Protein AF-A0A3D0LWV7-F1 (afdb_monomer_lite)

Secondary structure (DSSP, 8-state):
------------PPPHHHHHHHHHHHHHHHHHHHHHHHHHHHHHHHHHHHHHHHHHHHHHHHHHHHHHTTTTTT---SSSTTTTTT-EEEEEESSSSS-EEEEEE--SEEEEPPTTSPPPEEEEEE---SS--SPEEEE---SSS--EEESSTTGGGG--TT-EEEEE-TTS-EEEEE--B-TT--SSTTTS-SS-TTEEB--SSEEEEGGGTTEEEE-SS--TT--S---SEEEEEEEESS-EEEEEEEETTEEEEEEEES--TTS-SSSSSSEEEEEEESEEEEEEEEEE-SS---SSS--S---TTSSS--EEE-SPP-SHHHHTTEEEEEEEEEEE-SSPPSS----S--EETTEE-GGGGGSTTGGGS-EEEEEEEEE-HHHH---

Foldseek 3Di:
DDDDPDPPPDDDDDDPVNVVVVVVVVVVVVVVVVVVVVVVVQVVLQVVLVVQLVVQQVQLVVVVLVLLLQFCALLFALPPFLLFFFFKEWWWFQQFPDTDIDIDTSFQKDWAQDPPLAFIKIKGWAFDFPFPSHWFKFFDDDAQFTWTQTPDLVNLVSDDQLWWKWWTDRPHHIYIFGQQEAAPDPLADVQHDHDDRRTGGGGFAWGQHSVVVRDIDGTGIADRRGPPDGGRMTTMGTRTNFIWIWMWTADPQFIKIWTQTPFDNVQCPPSPNTRIDTDGHQWQHKDKWFQFLQQDAPPLDDDPGRHHPPLHRRDTHPDTDDGSVRSLGGWKMKMKIKGKRPDFAPDQPADAFDADSVGGSVSLVVDPSSRRIDMDMDIDIRTRVCSRVND

pLDDT: mean 87.63, std 10.73, range [42.5, 97.56]

Sequence (391 aa):
MGRQKEMKQRSAGFSLVELMVGMVIGLLGVLVIMQVFTASESQKRTTSGGADAQMNGAIALYTVTRDISMAGYGLTSAQSGFDYFGCTIRAYNALAPSPGTFNFSLVPLKIDQGAGGAPDEIEVTYGSSDGLAVGVPFDQQSGASANYKIQNGTLRDSFQIGDLVIAVEQGKDCSLAQVTGLPGSAACAGGSGSGQTDVVVHNAGNFKNPYKSCSTVSSNYNKPGGLGITYTSGLLFNIGPEPVVNKYEIDDNALELKTRFPYVASEDSDNDGYSDYQLVNEVVDLQAEYGMDDGVDNGTVSNATYAANDGVIDEFTTTTPANATQWGQLLAVRIGLVARSGAREVGTVTTSAPTWAGGAFTHVTTLADWQHYRYKVFETVTPLRNMIWRQ

Structure (mmCIF, N/CA/C/O backbone):
data_AF-A0A3D0LWV7-F1
#
_entry.id   AF-A0A3D0LWV7-F1
#
loop_
_atom_site.group_PDB
_atom_site.id
_atom_site.type_symbol
_atom_site.label_atom_id
_atom_site.label_alt_id
_atom_site.label_comp_id
_atom_site.label_asym_id
_atom_site.label_entity_id
_atom_site.label_seq_id
_atom_site.pdbx_PDB_ins_code
_atom_site.Cartn_x
_atom_site.Cartn_y
_atom_site.Cartn_z
_atom_site.occupancy
_atom_site.B_iso_or_equiv
_atom_site.auth_seq_id
_atom_site.auth_comp_id
_atom_site.auth_asym_id
_atom_site.auth_atom_id
_atom_site.pdbx_PDB_model_num
ATOM 1 N N . MET A 1 1 ? -12.183 -33.225 105.004 1.00 44.97 1 MET A N 1
ATOM 2 C CA . MET A 1 1 ? -12.747 -33.655 103.702 1.00 44.97 1 MET A CA 1
ATOM 3 C C . MET A 1 1 ? -14.096 -32.968 103.560 1.00 44.97 1 MET A C 1
ATOM 5 O O . MET A 1 1 ? -14.975 -33.260 104.344 1.00 44.97 1 MET A O 1
ATOM 9 N N . GLY A 1 2 ? -14.307 -31.937 102.752 1.00 63.50 2 GLY A N 1
ATOM 10 C CA . GLY A 1 2 ? -13.795 -31.693 101.411 1.00 63.50 2 GLY A CA 1
ATOM 11 C C . GLY A 1 2 ? -14.995 -31.746 100.467 1.00 63.50 2 GLY A C 1
ATOM 12 O O . GLY A 1 2 ? -15.495 -32.831 100.194 1.00 63.50 2 GLY A O 1
ATOM 13 N N . ARG A 1 3 ? -15.482 -30.591 100.003 1.00 46.28 3 ARG A N 1
ATOM 14 C CA . ARG A 1 3 ? -16.295 -30.517 98.782 1.00 46.28 3 ARG A CA 1
ATOM 15 C C . ARG A 1 3 ? -16.287 -29.092 98.241 1.00 46.28 3 ARG A C 1
ATOM 17 O O . ARG A 1 3 ? -17.059 -28.238 98.666 1.00 46.28 3 ARG A O 1
ATOM 24 N N . GLN A 1 4 ? -15.356 -28.850 97.320 1.00 57.78 4 GLN A N 1
ATOM 25 C CA . GLN A 1 4 ? -15.414 -27.712 96.413 1.00 57.78 4 GLN A CA 1
ATOM 26 C C . GLN A 1 4 ? -16.721 -27.810 95.615 1.00 57.78 4 GLN A C 1
ATOM 28 O O . GLN A 1 4 ? -17.017 -28.844 95.017 1.00 57.78 4 GLN A O 1
ATOM 33 N N . LYS A 1 5 ? -17.531 -26.749 95.643 1.00 56.44 5 LYS A N 1
ATOM 34 C CA . LYS A 1 5 ? -18.653 -26.577 94.718 1.00 56.44 5 LYS A CA 1
ATOM 35 C C . LYS A 1 5 ? -18.054 -26.167 93.373 1.00 56.44 5 LYS A C 1
ATOM 37 O O . LYS A 1 5 ? -17.707 -25.005 93.191 1.00 56.44 5 LYS A O 1
ATOM 42 N N . GLU A 1 6 ? -17.918 -27.112 92.448 1.00 60.59 6 GLU A N 1
ATOM 43 C CA . GLU A 1 6 ? -17.722 -26.781 91.038 1.00 60.59 6 GLU A CA 1
ATOM 44 C C . GLU A 1 6 ? -18.956 -26.013 90.547 1.00 60.59 6 GLU A C 1
ATOM 46 O O . GLU A 1 6 ? -20.067 -26.548 90.483 1.00 60.59 6 GLU A O 1
ATOM 51 N N . MET A 1 7 ? -18.774 -24.731 90.228 1.00 60.41 7 MET A N 1
ATOM 52 C CA . MET A 1 7 ? -19.764 -23.962 89.484 1.00 60.41 7 MET A CA 1
ATOM 53 C C . MET A 1 7 ? -19.794 -24.494 88.054 1.00 60.41 7 MET A C 1
ATOM 55 O O . MET A 1 7 ? -18.999 -24.103 87.205 1.00 60.41 7 MET A O 1
ATOM 59 N N . LYS A 1 8 ? -20.726 -25.412 87.796 1.00 61.81 8 LYS A N 1
ATOM 60 C CA . LYS A 1 8 ? -21.058 -25.888 86.455 1.00 61.81 8 LYS A CA 1
ATOM 61 C C . LYS A 1 8 ? -21.645 -24.707 85.671 1.00 61.81 8 LYS A C 1
ATOM 63 O O . LYS A 1 8 ? -22.821 -24.381 85.833 1.00 61.81 8 LYS A O 1
ATOM 68 N N . GLN A 1 9 ? -20.816 -24.023 84.880 1.00 66.31 9 GLN A N 1
ATOM 69 C CA . GLN A 1 9 ? -21.281 -23.014 83.929 1.00 66.31 9 GLN A CA 1
ATOM 70 C C . GLN A 1 9 ? -22.297 -23.681 82.994 1.00 66.31 9 GLN A C 1
ATOM 72 O O . GLN A 1 9 ? -21.981 -24.649 82.304 1.00 66.31 9 GLN A O 1
ATOM 77 N N . ARG A 1 10 ? -23.547 -23.206 83.017 1.00 64.50 10 ARG A N 1
ATOM 78 C CA . ARG A 1 10 ? -24.569 -23.638 82.063 1.00 64.50 10 ARG A CA 1
ATOM 79 C C . ARG A 1 10 ? -24.198 -23.069 80.699 1.00 64.50 10 ARG A C 1
ATOM 81 O O . ARG A 1 10 ? -24.338 -21.872 80.477 1.00 64.50 10 ARG A O 1
ATOM 88 N N . SER A 1 11 ? -23.732 -23.927 79.801 1.00 66.50 11 SER A N 1
ATOM 89 C CA . SER A 1 11 ? -23.626 -23.624 78.378 1.00 66.50 11 SER A CA 1
ATOM 90 C C . SER A 1 11 ? -25.044 -23.410 77.845 1.00 66.50 11 SER A C 1
ATOM 92 O O . SER A 1 11 ? -25.827 -24.357 77.774 1.00 66.50 11 SER A O 1
ATOM 94 N N . ALA A 1 12 ? -25.414 -22.167 77.538 1.00 66.94 12 ALA A N 1
ATOM 95 C CA . ALA A 1 12 ? -26.620 -21.904 76.766 1.00 66.94 12 ALA A CA 1
ATOM 96 C C . ALA A 1 12 ? -26.362 -22.418 75.341 1.00 66.94 12 ALA A C 1
ATOM 98 O O . ALA A 1 12 ? -25.480 -21.914 74.651 1.00 66.94 12 ALA A O 1
ATOM 99 N N . GLY A 1 13 ? -27.049 -23.491 74.946 1.00 70.38 13 GLY A N 1
ATOM 100 C CA . GLY A 1 13 ? -27.009 -23.983 73.570 1.00 70.38 13 GLY A CA 1
ATOM 101 C C . GLY A 1 13 ? -27.718 -23.002 72.638 1.00 70.38 13 GLY A C 1
ATOM 102 O O . GLY A 1 13 ? -28.723 -22.409 73.027 1.00 70.38 13 GLY A O 1
ATOM 103 N N . PHE A 1 14 ? -27.191 -22.836 71.425 1.00 71.12 14 PHE A N 1
ATOM 104 C CA . PHE A 1 14 ? -27.794 -21.994 70.390 1.00 71.12 14 PHE A CA 1
ATOM 105 C C . PHE A 1 14 ? -29.196 -22.489 70.021 1.00 71.12 14 PHE A C 1
ATOM 107 O O . PHE A 1 14 ? -29.407 -23.693 69.844 1.00 71.12 14 PHE A O 1
ATOM 114 N N . SER A 1 15 ? -30.153 -21.568 69.878 1.00 85.44 15 SER A N 1
ATOM 115 C CA . SER A 1 15 ? -31.472 -21.912 69.350 1.00 85.44 15 SER A CA 1
ATOM 116 C C . SER A 1 15 ? -31.399 -22.169 67.839 1.00 85.44 15 SER A C 1
ATOM 118 O O . SER A 1 15 ? -30.569 -21.603 67.125 1.00 85.44 15 SER A O 1
ATOM 120 N N . LEU A 1 16 ? -32.300 -23.010 67.324 1.00 85.94 16 LEU A N 1
ATOM 121 C CA . LEU A 1 16 ? -32.407 -23.300 65.887 1.00 85.94 16 LEU A CA 1
ATOM 122 C C . LEU A 1 16 ? -32.614 -22.015 65.059 1.00 85.94 16 LEU A C 1
ATOM 124 O O . LEU A 1 16 ? -32.096 -21.902 63.953 1.00 85.94 16 LEU A O 1
ATOM 128 N N . VAL A 1 17 ? -33.294 -21.018 65.633 1.00 89.31 17 VAL A N 1
ATOM 129 C CA . VAL A 1 17 ? -33.513 -19.702 65.017 1.00 89.31 17 VAL A CA 1
ATOM 130 C C . VAL A 1 17 ? -32.206 -18.916 64.882 1.00 89.31 17 VAL A C 1
ATOM 132 O O . VAL A 1 17 ? -31.964 -18.346 63.824 1.00 89.31 17 VAL A O 1
ATOM 135 N N . GLU A 1 18 ? -31.327 -18.916 65.887 1.00 88.94 18 GLU A N 1
ATOM 136 C CA . GLU A 1 18 ? -30.022 -18.236 65.793 1.00 88.94 18 GLU A CA 1
ATOM 137 C C . GLU A 1 18 ? -29.115 -18.854 64.726 1.00 88.94 18 GLU A C 1
ATOM 139 O O . GLU A 1 18 ? -28.431 -18.121 64.013 1.00 88.94 18 GLU A O 1
ATOM 144 N N . LEU A 1 19 ? -29.148 -20.181 64.558 1.00 89.81 19 LEU A N 1
ATOM 145 C CA . LEU A 1 19 ? -28.419 -20.847 63.473 1.00 89.81 19 LEU A CA 1
ATOM 146 C C . LEU A 1 19 ? -28.986 -20.489 62.094 1.00 89.81 19 LEU A C 1
ATOM 148 O O . LEU A 1 19 ? -28.216 -20.229 61.169 1.00 89.81 19 LEU A O 1
ATOM 152 N N . MET A 1 20 ? -30.313 -20.416 61.955 1.00 91.69 20 MET A N 1
ATOM 153 C CA . MET A 1 20 ? -30.946 -19.995 60.701 1.00 91.69 20 MET A CA 1
ATOM 154 C C . MET A 1 20 ? -30.619 -18.536 60.367 1.00 91.69 20 MET A C 1
ATOM 156 O O . MET A 1 20 ? -30.250 -18.237 59.234 1.00 91.69 20 MET A O 1
ATOM 160 N N . VAL A 1 21 ? -30.684 -17.633 61.348 1.00 94.06 21 VAL A N 1
ATOM 161 C CA . VAL A 1 21 ? -30.347 -16.213 61.159 1.00 94.06 21 VAL A CA 1
ATOM 162 C C . VAL A 1 21 ? -28.862 -16.039 60.830 1.00 94.06 21 VAL A C 1
ATOM 164 O O . VAL A 1 21 ? -28.529 -15.311 59.896 1.00 94.06 21 VAL A O 1
ATOM 167 N N . GLY A 1 22 ? -27.965 -16.742 61.528 1.00 93.62 22 GLY A N 1
ATOM 168 C CA . GLY A 1 22 ? -26.526 -16.699 61.258 1.00 93.62 22 GLY A CA 1
ATOM 169 C C . GLY A 1 22 ? -26.171 -17.175 59.847 1.00 93.62 22 GLY A C 1
ATOM 170 O O . GLY A 1 22 ? -25.382 -16.529 59.158 1.00 93.62 22 GLY A O 1
ATOM 171 N N . MET A 1 23 ? -26.805 -18.255 59.377 1.00 92.62 23 MET A N 1
ATOM 172 C CA . MET A 1 23 ? -26.619 -18.754 58.012 1.00 92.62 23 MET A CA 1
ATOM 173 C C . MET A 1 23 ? -27.139 -17.765 56.963 1.00 92.62 23 MET A C 1
ATOM 175 O O . MET A 1 23 ? -26.468 -17.532 55.959 1.00 92.62 23 MET A O 1
ATOM 179 N N . VAL A 1 24 ? -28.302 -17.149 57.202 1.00 95.94 24 VAL A N 1
ATOM 180 C CA . VAL A 1 24 ? -28.883 -16.151 56.290 1.00 95.94 24 VAL A CA 1
ATOM 181 C C . VAL A 1 24 ? -27.987 -14.918 56.180 1.00 95.94 24 VAL A C 1
ATOM 183 O O . VAL A 1 24 ? -27.707 -14.473 55.069 1.00 95.94 24 VAL A O 1
ATOM 186 N N . ILE A 1 25 ? -27.477 -14.392 57.298 1.00 95.31 25 ILE A N 1
ATOM 187 C CA . ILE A 1 25 ? -26.559 -13.242 57.282 1.00 95.31 25 ILE A CA 1
ATOM 188 C C . ILE A 1 25 ? -25.242 -13.611 56.586 1.00 95.31 25 ILE A C 1
ATOM 190 O O . ILE A 1 25 ? -24.738 -12.826 55.784 1.00 95.31 25 ILE A O 1
ATOM 194 N N . GLY A 1 26 ? -24.710 -14.814 56.830 1.00 96.31 26 GLY A N 1
ATOM 195 C CA . GLY A 1 26 ? -23.517 -15.312 56.142 1.00 96.31 26 GLY A CA 1
ATOM 196 C C . GLY A 1 26 ? -23.704 -15.409 54.624 1.00 96.31 26 GLY A C 1
ATOM 197 O O . GLY A 1 26 ? -22.856 -14.936 53.869 1.00 96.31 26 GLY A O 1
ATOM 198 N N . LEU A 1 27 ? -24.837 -15.950 54.168 1.00 95.31 27 LEU A N 1
ATOM 199 C CA . LEU A 1 27 ? -25.177 -16.042 52.744 1.00 95.31 27 LEU A CA 1
ATOM 200 C C . LEU A 1 27 ? -25.359 -14.664 52.100 1.00 95.31 27 LEU A C 1
ATOM 202 O O . LEU A 1 27 ? -24.839 -14.434 51.010 1.00 95.31 27 LEU A O 1
ATOM 206 N N . LEU A 1 28 ? -26.037 -13.732 52.777 1.00 96.56 28 LEU A N 1
ATOM 207 C CA . LEU A 1 28 ? -26.158 -12.347 52.312 1.00 96.56 28 LEU A CA 1
ATOM 208 C C . LEU A 1 28 ? -24.784 -11.673 52.204 1.00 96.56 28 LEU A C 1
ATOM 210 O O . LEU A 1 28 ? -24.516 -10.995 51.214 1.00 96.56 28 LEU A O 1
ATOM 214 N N . GLY A 1 29 ? -23.893 -11.907 53.172 1.00 96.94 29 GLY A N 1
ATOM 215 C CA . GLY A 1 29 ? -22.521 -11.405 53.138 1.00 96.94 29 GLY A CA 1
ATOM 216 C C . GLY A 1 29 ? -21.739 -11.911 51.924 1.00 96.94 29 GLY A C 1
ATOM 217 O O . GLY A 1 29 ? -21.152 -11.115 51.194 1.00 96.94 29 GLY A O 1
ATOM 218 N N . VAL A 1 30 ? -21.776 -13.221 51.658 1.00 95.69 30 VAL A N 1
ATOM 219 C CA . VAL A 1 30 ? -21.107 -13.816 50.486 1.00 95.69 30 VAL A CA 1
ATOM 220 C C . VAL A 1 30 ? -21.705 -13.300 49.174 1.00 95.69 30 VAL A C 1
ATOM 222 O O . VAL A 1 30 ? -20.951 -13.013 48.247 1.00 95.69 30 VAL A O 1
ATOM 225 N N . LEU A 1 31 ? -23.029 -13.127 49.092 1.00 95.75 31 LEU A N 1
ATOM 226 C CA . LEU A 1 31 ? -23.688 -12.566 47.906 1.00 95.75 31 LEU A CA 1
ATOM 227 C C . LEU A 1 31 ? -23.203 -11.147 47.599 1.00 95.75 31 LEU A C 1
ATOM 229 O O . LEU A 1 31 ? -22.852 -10.862 46.455 1.00 95.75 31 LEU A O 1
ATOM 233 N N . VAL A 1 32 ? -23.137 -10.274 48.607 1.00 96.75 32 VAL A N 1
ATOM 234 C CA . VAL A 1 32 ? -22.651 -8.896 48.430 1.00 96.75 32 VAL A CA 1
ATOM 235 C C . VAL A 1 32 ? -21.183 -8.888 47.994 1.00 96.75 32 VAL A C 1
ATOM 237 O O . VAL A 1 32 ? -20.826 -8.172 47.060 1.00 96.75 32 VAL A O 1
ATOM 240 N N . ILE A 1 33 ? -20.335 -9.720 48.608 1.00 95.50 33 ILE A N 1
ATOM 241 C CA . ILE A 1 33 ? -18.918 -9.830 48.224 1.00 95.50 33 ILE A CA 1
ATOM 242 C C . ILE A 1 33 ? -18.782 -10.311 46.772 1.00 95.50 33 ILE A C 1
ATOM 244 O O . ILE A 1 33 ? -18.009 -9.734 46.009 1.00 95.50 33 ILE A O 1
ATOM 248 N N . MET A 1 34 ? -19.559 -11.317 46.363 1.00 94.88 34 MET A N 1
ATOM 249 C CA . MET A 1 34 ? -19.550 -11.821 44.986 1.00 94.88 34 MET A CA 1
ATOM 250 C C . MET A 1 34 ? -20.029 -10.774 43.973 1.00 94.88 34 MET A C 1
ATOM 252 O O . MET A 1 34 ? -19.463 -10.679 42.885 1.00 94.88 34 MET A O 1
ATOM 256 N N . GLN A 1 35 ? -21.020 -9.947 44.314 1.00 93.25 35 GLN A N 1
ATOM 257 C CA . GLN A 1 35 ? -21.456 -8.842 43.452 1.00 93.25 35 GLN A CA 1
ATOM 258 C C . GLN A 1 35 ? -20.348 -7.803 43.244 1.00 93.25 35 GLN A C 1
ATOM 260 O O . GLN A 1 35 ? -20.078 -7.404 42.114 1.00 93.25 35 GLN A O 1
ATOM 265 N N . VAL A 1 36 ? -19.658 -7.397 44.314 1.00 95.69 36 VAL A N 1
ATOM 266 C CA . VAL A 1 36 ? -18.539 -6.445 44.208 1.00 95.69 36 VAL A CA 1
ATOM 267 C C . VAL A 1 36 ? -17.380 -7.049 43.416 1.00 95.69 36 VAL A C 1
ATOM 269 O O . VAL A 1 36 ? -16.802 -6.383 42.558 1.00 95.69 36 VAL A O 1
ATOM 272 N N . PHE A 1 37 ? -17.062 -8.320 43.659 1.00 95.31 37 PHE A N 1
ATOM 273 C CA . PHE A 1 37 ? -15.999 -9.020 42.944 1.00 95.31 37 PHE A CA 1
ATOM 274 C C . PHE A 1 37 ? -16.292 -9.135 41.442 1.00 95.31 37 PHE A C 1
ATOM 276 O O . PHE A 1 37 ? -15.442 -8.792 40.623 1.00 95.31 37 PHE A O 1
ATOM 283 N N . THR A 1 38 ? -17.506 -9.549 41.070 1.00 92.19 38 THR A N 1
ATOM 284 C CA . THR A 1 38 ? -17.919 -9.652 39.659 1.00 92.19 38 THR A CA 1
ATOM 285 C C . THR A 1 38 ? -17.921 -8.294 38.959 1.00 92.19 38 THR A C 1
ATOM 287 O O . THR A 1 38 ? -17.431 -8.197 37.834 1.00 92.19 38 THR A O 1
ATOM 290 N N . ALA A 1 39 ? -18.376 -7.230 39.627 1.00 90.94 39 ALA A N 1
ATOM 291 C CA . ALA A 1 39 ? -18.291 -5.870 39.098 1.00 90.94 39 ALA A CA 1
ATOM 292 C C . ALA A 1 39 ? -16.833 -5.417 38.893 1.00 90.94 39 ALA A C 1
ATOM 294 O O . ALA A 1 39 ? -16.503 -4.854 37.850 1.00 90.94 39 ALA A O 1
ATOM 295 N N . SER A 1 40 ? -15.944 -5.713 39.847 1.00 93.50 40 SER A N 1
ATOM 296 C CA . SER A 1 40 ? -14.515 -5.394 39.752 1.00 93.50 40 SER A CA 1
ATOM 297 C C . SER A 1 40 ? -13.816 -6.151 38.618 1.00 93.50 40 SER A C 1
ATOM 299 O O . SER A 1 40 ? -13.036 -5.552 37.879 1.00 93.50 40 SER A O 1
ATOM 301 N N . GLU A 1 41 ? -14.081 -7.449 38.448 1.00 92.69 41 GLU A N 1
ATOM 302 C CA . GLU A 1 41 ? -13.514 -8.243 37.347 1.00 92.69 41 GLU A CA 1
ATOM 303 C C . GLU A 1 41 ? -14.075 -7.817 35.984 1.00 92.69 41 GLU A C 1
ATOM 305 O O . GLU A 1 41 ? -13.325 -7.729 35.010 1.00 92.69 41 GLU A O 1
ATOM 310 N N . SER A 1 42 ? -15.362 -7.461 35.908 1.00 90.19 42 SER A N 1
ATOM 311 C CA . SER A 1 42 ? -15.937 -6.868 34.695 1.00 90.19 42 SER A CA 1
ATOM 312 C C . SER A 1 42 ? -15.233 -5.559 34.339 1.00 90.19 42 SER A C 1
ATOM 314 O O . SER A 1 42 ? -14.760 -5.407 33.216 1.00 90.19 42 SER A O 1
ATOM 316 N N . GLN A 1 43 ? -15.088 -4.644 35.304 1.00 90.56 43 GLN A N 1
ATOM 317 C CA . GLN A 1 43 ? -14.415 -3.365 35.084 1.00 90.56 43 GLN A CA 1
ATOM 318 C C . GLN A 1 43 ? -12.955 -3.556 34.662 1.00 90.56 43 GLN A C 1
ATOM 320 O O . GLN A 1 43 ? -12.477 -2.872 33.760 1.00 90.56 43 GLN A O 1
ATOM 325 N N . LYS A 1 44 ? -12.246 -4.504 35.282 1.00 92.69 44 LYS A N 1
ATOM 326 C CA . LYS A 1 44 ? -10.865 -4.847 34.932 1.00 92.69 44 LYS A CA 1
ATOM 327 C C . LYS A 1 44 ? -10.752 -5.359 33.495 1.00 92.69 44 LYS A C 1
ATOM 329 O O . LYS A 1 44 ? -9.865 -4.906 32.774 1.00 92.69 44 LYS A O 1
ATOM 334 N N . ARG A 1 45 ? -11.652 -6.249 33.058 1.00 90.44 45 ARG A N 1
ATOM 335 C CA . ARG A 1 45 ? -11.690 -6.743 31.670 1.00 90.44 45 ARG A CA 1
ATOM 336 C C . ARG A 1 45 ? -11.971 -5.624 30.671 1.00 90.44 45 ARG A C 1
ATOM 338 O O . ARG A 1 45 ? -11.271 -5.544 29.669 1.00 90.44 45 ARG A O 1
ATOM 345 N N . THR A 1 46 ? -12.929 -4.744 30.957 1.00 91.06 46 THR A N 1
ATOM 346 C CA . THR A 1 46 ? -13.226 -3.582 30.105 1.00 91.06 46 THR A CA 1
ATOM 347 C C . THR A 1 46 ? -12.025 -2.643 30.000 1.00 91.06 46 THR A C 1
ATOM 349 O O . THR A 1 46 ? -11.664 -2.227 28.901 1.00 91.06 46 THR A O 1
ATOM 352 N N . THR A 1 47 ? -11.372 -2.329 31.123 1.00 91.62 47 THR A N 1
ATOM 353 C CA . THR A 1 47 ? -10.190 -1.456 31.132 1.00 91.62 47 THR A CA 1
ATOM 354 C C . THR A 1 47 ? -9.024 -2.077 30.360 1.00 91.62 47 THR A C 1
ATOM 356 O O . THR A 1 47 ? -8.398 -1.382 29.566 1.00 91.62 47 THR A O 1
ATOM 359 N N . SER A 1 48 ? -8.755 -3.375 30.546 1.00 93.06 48 SER A N 1
ATOM 360 C CA . SER A 1 48 ? -7.710 -4.085 29.794 1.00 93.06 48 SER A CA 1
ATOM 361 C C . SER A 1 48 ? -8.026 -4.114 28.300 1.00 93.06 48 SER A C 1
ATOM 363 O O . SER A 1 48 ? -7.215 -3.664 27.504 1.00 93.06 48 SER A O 1
ATOM 365 N N . GLY A 1 49 ? -9.235 -4.537 27.918 1.00 91.81 49 GLY A N 1
ATOM 366 C CA . GLY A 1 49 ? -9.629 -4.615 26.511 1.00 91.81 49 GLY A CA 1
ATOM 367 C C . GLY A 1 49 ? -9.636 -3.255 25.809 1.00 91.81 49 GLY A C 1
ATOM 368 O O . GLY A 1 49 ? -9.337 -3.177 24.623 1.00 91.81 49 GLY A O 1
ATOM 369 N N . GLY A 1 50 ? -9.937 -2.170 26.530 1.00 91.94 50 GLY A N 1
ATOM 370 C CA . GLY A 1 50 ? -9.798 -0.810 26.007 1.00 91.94 50 GLY A CA 1
ATOM 371 C C . GLY A 1 50 ? -8.339 -0.388 25.801 1.00 91.94 50 GLY A C 1
ATOM 372 O O . GLY A 1 50 ? -8.035 0.268 24.805 1.00 91.94 50 GLY A O 1
ATOM 373 N N . ALA A 1 51 ? -7.439 -0.773 26.710 1.00 92.94 51 ALA A N 1
ATOM 374 C CA . ALA A 1 51 ? -6.006 -0.520 26.567 1.00 92.94 51 ALA A CA 1
ATOM 375 C C . ALA A 1 51 ? -5.404 -1.309 25.393 1.00 92.94 51 ALA A C 1
ATOM 377 O O . ALA A 1 51 ? -4.622 -0.746 24.628 1.00 92.94 51 ALA A O 1
ATOM 378 N N . ASP A 1 52 ? -5.821 -2.563 25.206 1.00 92.25 52 ASP A N 1
ATOM 379 C CA . ASP A 1 52 ? -5.393 -3.407 24.085 1.00 92.25 52 ASP A CA 1
ATOM 380 C C . ASP A 1 52 ? -5.848 -2.816 22.743 1.00 92.25 52 ASP A C 1
ATOM 382 O O . ASP A 1 52 ? -5.031 -2.635 21.844 1.00 92.25 52 ASP A O 1
ATOM 386 N N . ALA A 1 53 ? -7.115 -2.391 22.635 1.00 93.88 53 ALA A N 1
ATOM 387 C CA . ALA A 1 53 ? -7.625 -1.696 21.447 1.00 93.88 53 ALA A CA 1
ATOM 388 C C . ALA A 1 53 ? -6.827 -0.420 21.135 1.00 93.88 53 ALA A C 1
ATOM 390 O O . ALA A 1 53 ? -6.573 -0.095 19.974 1.00 93.88 53 ALA A O 1
ATOM 391 N N . GLN A 1 54 ? -6.421 0.316 22.176 1.00 94.81 54 GLN A N 1
ATOM 392 C CA . GLN A 1 54 ? -5.626 1.524 22.006 1.00 94.81 54 GLN A CA 1
ATOM 393 C C . GLN A 1 54 ? -4.210 1.217 21.502 1.00 94.81 54 GLN A C 1
ATOM 395 O O . GLN A 1 54 ? -3.719 1.916 20.616 1.00 94.81 54 GLN A O 1
ATOM 400 N N . MET A 1 55 ? -3.555 0.200 22.063 1.00 94.75 55 MET A N 1
ATOM 401 C CA . MET A 1 55 ? -2.207 -0.205 21.660 1.00 94.75 55 MET A CA 1
ATOM 402 C C . MET A 1 55 ? -2.198 -0.791 20.248 1.00 94.75 55 MET A C 1
ATOM 404 O O . MET A 1 55 ? -1.416 -0.334 19.416 1.00 94.75 55 MET A O 1
ATOM 408 N N . ASN A 1 56 ? -3.100 -1.728 19.951 1.00 95.00 56 ASN A N 1
ATOM 409 C CA . ASN A 1 56 ? -3.165 -2.387 18.648 1.00 95.00 56 ASN A CA 1
ATOM 410 C C . ASN A 1 56 ? -3.484 -1.387 17.535 1.00 95.00 56 ASN A C 1
ATOM 412 O O . ASN A 1 56 ? -2.766 -1.345 16.541 1.00 95.00 56 ASN A O 1
ATOM 416 N N . GLY A 1 57 ? -4.484 -0.517 17.726 1.00 95.69 57 GLY A N 1
ATOM 417 C CA . GLY A 1 57 ? -4.813 0.511 16.736 1.00 95.69 57 GLY A CA 1
ATOM 418 C C . GLY A 1 57 ? -3.690 1.533 16.521 1.00 95.69 57 GLY A C 1
ATOM 419 O O . GLY A 1 57 ? -3.448 1.952 15.391 1.00 95.69 57 GLY A O 1
ATOM 420 N N . ALA A 1 58 ? -2.942 1.890 17.573 1.00 95.50 58 ALA A N 1
ATOM 421 C CA . ALA A 1 58 ? -1.788 2.779 17.445 1.00 95.50 58 ALA A CA 1
ATOM 422 C C . ALA A 1 58 ? -0.620 2.126 16.683 1.00 95.50 58 ALA A C 1
ATOM 424 O O . ALA A 1 58 ? -0.003 2.784 15.845 1.00 95.50 58 ALA A O 1
ATOM 425 N N . ILE A 1 59 ? -0.324 0.847 16.945 1.00 96.06 59 ILE A N 1
ATOM 426 C CA . ILE A 1 59 ? 0.713 0.087 16.226 1.00 96.06 59 ILE A CA 1
ATOM 427 C C . ILE A 1 59 ? 0.318 -0.102 14.757 1.00 96.06 59 ILE A C 1
ATOM 429 O O . ILE A 1 59 ? 1.159 0.100 13.878 1.00 96.06 59 ILE A O 1
ATOM 433 N N . ALA A 1 60 ? -0.954 -0.426 14.499 1.00 96.44 60 ALA A N 1
ATOM 434 C CA . ALA A 1 60 ? -1.513 -0.572 13.159 1.00 96.44 60 ALA A CA 1
ATOM 435 C C . ALA A 1 60 ? -1.285 0.699 12.333 1.00 96.44 60 ALA A C 1
ATOM 437 O O . ALA A 1 60 ? -0.596 0.683 11.313 1.00 96.44 60 ALA A O 1
ATOM 438 N N . LEU A 1 61 ? -1.791 1.830 12.838 1.00 95.94 61 LEU A N 1
ATOM 439 C CA . LEU A 1 61 ? -1.704 3.108 12.144 1.00 95.94 61 LEU A CA 1
ATOM 440 C C . LEU A 1 61 ? -0.249 3.553 11.971 1.00 95.94 61 LEU A C 1
ATOM 442 O O . LEU A 1 61 ? 0.137 4.018 10.901 1.00 95.94 61 LEU A O 1
ATOM 446 N N . TYR A 1 62 ? 0.583 3.413 13.006 1.00 96.06 62 TYR A N 1
ATOM 447 C CA . TYR A 1 62 ? 1.985 3.817 12.928 1.00 96.06 62 TYR A CA 1
ATOM 448 C C . TYR A 1 62 ? 2.758 3.038 11.858 1.00 96.06 62 TYR A C 1
ATOM 450 O O . TYR A 1 62 ? 3.506 3.641 11.093 1.00 96.06 62 TYR A O 1
ATOM 458 N N . THR A 1 63 ? 2.563 1.721 11.783 1.00 95.12 63 THR A N 1
ATOM 459 C CA . THR A 1 63 ? 3.245 0.868 10.798 1.00 95.12 63 THR A CA 1
ATOM 460 C C . THR A 1 63 ? 2.844 1.249 9.375 1.00 95.12 63 THR A C 1
ATOM 462 O O . THR A 1 63 ? 3.711 1.580 8.568 1.00 95.12 63 THR A O 1
ATOM 465 N N . VAL A 1 64 ? 1.536 1.341 9.111 1.00 95.62 64 VAL A N 1
ATOM 466 C CA . VAL A 1 64 ? 1.001 1.724 7.796 1.00 95.62 64 VAL A CA 1
ATOM 467 C C . VAL A 1 64 ? 1.511 3.109 7.378 1.00 95.62 64 VAL A C 1
ATOM 469 O O . VAL A 1 64 ? 2.056 3.291 6.294 1.00 95.62 64 VAL A O 1
ATOM 472 N N . THR A 1 65 ? 1.400 4.109 8.254 1.00 95.69 65 THR A N 1
ATOM 473 C CA . THR A 1 65 ? 1.790 5.495 7.925 1.00 95.69 65 THR A CA 1
ATOM 474 C C . THR A 1 65 ? 3.296 5.678 7.744 1.00 95.69 65 THR A C 1
ATOM 476 O O . THR A 1 65 ? 3.732 6.526 6.956 1.00 95.69 65 THR A O 1
ATOM 479 N N . ARG A 1 66 ? 4.109 4.883 8.449 1.00 94.56 66 ARG A N 1
ATOM 480 C CA . ARG A 1 66 ? 5.563 4.881 8.289 1.00 94.56 66 ARG A CA 1
ATOM 481 C C . ARG A 1 66 ? 5.956 4.403 6.893 1.00 94.56 66 ARG A C 1
ATOM 483 O O . ARG A 1 66 ? 6.789 5.058 6.269 1.00 94.56 66 ARG A O 1
ATOM 490 N N . ASP A 1 67 ? 5.337 3.336 6.399 1.00 94.31 67 ASP A N 1
ATOM 491 C CA . ASP A 1 67 ? 5.589 2.822 5.049 1.00 94.31 67 ASP A CA 1
ATOM 492 C C . ASP A 1 67 ? 5.078 3.791 3.980 1.00 94.31 67 ASP A C 1
ATOM 494 O O . ASP A 1 67 ? 5.807 4.136 3.050 1.00 94.31 67 ASP A O 1
ATOM 498 N N . ILE A 1 68 ? 3.874 4.341 4.161 1.00 95.50 68 ILE A N 1
ATOM 499 C CA . ILE A 1 68 ? 3.302 5.348 3.252 1.00 95.50 68 ILE A CA 1
ATOM 500 C C . ILE A 1 68 ? 4.195 6.590 3.143 1.00 95.50 68 ILE A C 1
ATOM 502 O O . ILE A 1 68 ? 4.321 7.178 2.072 1.00 95.50 68 ILE A O 1
ATOM 506 N N . SER A 1 69 ? 4.881 6.978 4.220 1.00 93.06 69 SER A N 1
ATOM 507 C CA . SER A 1 69 ? 5.825 8.103 4.182 1.00 93.06 69 SER A CA 1
ATOM 508 C C . SER A 1 69 ? 7.021 7.863 3.245 1.00 93.06 69 SER A C 1
ATOM 510 O O . SER A 1 69 ? 7.631 8.834 2.792 1.00 93.06 69 SER A O 1
ATOM 512 N N . MET A 1 70 ? 7.359 6.598 2.966 1.00 91.75 70 MET A N 1
ATOM 513 C CA . MET A 1 70 ? 8.429 6.186 2.049 1.00 91.75 70 MET A CA 1
ATOM 514 C C . MET A 1 70 ? 7.936 5.898 0.627 1.00 91.75 70 MET A C 1
ATOM 516 O O . MET A 1 70 ? 8.760 5.795 -0.282 1.00 91.75 70 MET A O 1
ATOM 520 N N . ALA A 1 71 ? 6.619 5.825 0.418 1.00 92.50 71 ALA A N 1
ATOM 521 C CA . ALA A 1 71 ? 5.989 5.595 -0.877 1.00 92.50 71 ALA A CA 1
ATOM 522 C C . ALA A 1 71 ? 6.618 6.447 -1.990 1.00 92.50 71 ALA A C 1
ATOM 524 O O . ALA A 1 71 ? 6.880 7.643 -1.816 1.00 92.50 71 ALA A O 1
ATOM 525 N N . GLY A 1 72 ? 6.875 5.831 -3.142 1.00 88.62 72 GLY A N 1
ATOM 526 C CA . GLY A 1 72 ? 7.436 6.507 -4.311 1.00 88.62 72 GLY A CA 1
ATOM 527 C C . GLY A 1 72 ? 8.938 6.790 -4.264 1.00 88.62 72 GLY A C 1
ATOM 528 O O . GLY A 1 72 ? 9.475 7.283 -5.256 1.00 88.62 72 GLY A O 1
ATOM 529 N N . TYR A 1 73 ? 9.646 6.481 -3.170 1.00 88.88 73 TYR A N 1
ATOM 530 C CA . TYR A 1 73 ? 11.109 6.582 -3.153 1.00 88.88 73 TYR A CA 1
ATOM 531 C C . TYR A 1 73 ? 11.702 5.696 -4.259 1.00 88.88 73 TYR A C 1
ATOM 533 O O . TYR A 1 73 ? 11.277 4.557 -4.426 1.00 88.88 73 TYR A O 1
ATOM 541 N N . GLY A 1 74 ? 12.648 6.201 -5.055 1.00 84.38 74 GLY A N 1
ATOM 542 C CA . GLY A 1 74 ? 13.222 5.440 -6.178 1.00 84.38 74 GLY A CA 1
ATOM 543 C C . GLY A 1 74 ? 12.376 5.389 -7.457 1.00 84.38 74 GLY A C 1
ATOM 544 O O . GLY A 1 74 ? 12.851 4.851 -8.455 1.00 84.38 74 GLY A O 1
ATOM 545 N N . LEU A 1 75 ? 11.155 5.939 -7.456 1.00 82.06 75 LEU A N 1
ATOM 546 C CA . LEU A 1 75 ? 10.221 5.865 -8.592 1.00 82.06 75 LEU A CA 1
ATOM 547 C C . LEU A 1 75 ? 9.982 7.213 -9.289 1.00 82.06 75 LEU A C 1
ATOM 549 O O . LEU A 1 75 ? 9.188 7.289 -10.224 1.00 82.06 75 LEU A O 1
ATOM 553 N N . THR A 1 76 ? 10.626 8.289 -8.835 1.00 74.31 76 THR A N 1
ATOM 554 C CA . THR A 1 76 ? 10.443 9.637 -9.386 1.00 74.31 76 THR A CA 1
ATOM 555 C C . THR A 1 76 ? 11.579 10.010 -10.342 1.00 74.31 76 THR A C 1
ATOM 557 O O . THR A 1 76 ? 12.694 9.495 -10.265 1.00 74.31 76 THR A O 1
ATOM 560 N N . SER A 1 77 ? 11.304 10.893 -11.306 1.00 68.12 77 SER A N 1
ATOM 561 C CA . SER A 1 77 ? 12.322 11.412 -12.229 1.00 68.12 77 SER A CA 1
ATOM 562 C C . SER A 1 77 ? 12.239 12.933 -12.321 1.00 68.12 77 SER A C 1
ATOM 564 O O . SER A 1 77 ? 11.158 13.482 -12.516 1.00 68.12 77 SER A O 1
ATOM 566 N N . ALA A 1 78 ? 13.385 13.611 -12.233 1.00 57.44 78 ALA A N 1
ATOM 567 C CA . ALA A 1 78 ? 13.461 15.071 -12.354 1.00 57.44 78 ALA A CA 1
ATOM 568 C C . ALA A 1 78 ? 13.280 15.577 -13.803 1.00 57.44 78 ALA A C 1
ATOM 570 O O . ALA A 1 78 ? 13.026 16.756 -14.024 1.00 57.44 78 ALA A O 1
ATOM 571 N N . GLN A 1 79 ? 13.439 14.707 -14.810 1.00 54.91 79 GLN A N 1
ATOM 572 C CA . GLN A 1 79 ? 13.552 15.105 -16.223 1.00 54.91 79 GLN A CA 1
ATOM 573 C C . GLN A 1 79 ? 12.245 15.041 -17.025 1.00 54.91 79 GLN A C 1
ATOM 575 O O . GLN A 1 79 ? 12.159 15.666 -18.078 1.00 54.91 79 GLN A O 1
ATOM 580 N N . SER A 1 80 ? 11.240 14.296 -16.564 1.00 54.09 80 SER A N 1
ATOM 581 C CA . SER A 1 80 ? 10.058 13.967 -17.383 1.00 54.09 80 SER A CA 1
ATOM 582 C C . SER A 1 80 ? 8.752 13.860 -16.594 1.00 54.09 80 SER A C 1
ATOM 584 O O . SER A 1 80 ? 7.792 13.262 -17.066 1.00 54.09 80 SER A O 1
ATOM 586 N N . GLY A 1 81 ? 8.707 14.425 -15.385 1.00 60.47 81 GLY A N 1
ATOM 587 C CA . GLY A 1 81 ? 7.494 14.436 -14.569 1.00 60.47 81 GLY A CA 1
ATOM 588 C C . GLY A 1 81 ? 6.936 13.031 -14.302 1.00 60.47 81 GLY A C 1
ATOM 589 O O . GLY A 1 81 ? 7.692 12.097 -14.022 1.00 60.47 81 GLY A O 1
ATOM 590 N N . PHE A 1 82 ? 5.608 12.902 -14.379 1.00 62.38 82 PHE A N 1
ATOM 591 C CA . PHE A 1 82 ? 4.838 11.719 -13.958 1.00 62.38 82 PHE A CA 1
ATOM 592 C C . PHE A 1 82 ? 4.329 10.863 -15.103 1.00 62.38 82 PHE A C 1
ATOM 594 O O . PHE A 1 82 ? 3.576 9.930 -14.848 1.00 62.38 82 PHE A O 1
ATOM 601 N N . ASP A 1 83 ? 4.770 11.132 -16.334 1.00 70.06 83 ASP A N 1
ATOM 602 C CA . ASP A 1 83 ? 4.244 10.561 -17.584 1.00 70.06 83 ASP A CA 1
ATOM 603 C C . ASP A 1 83 ? 4.271 9.018 -17.661 1.00 70.06 83 ASP A C 1
ATOM 605 O O . ASP A 1 83 ? 3.712 8.429 -18.585 1.00 70.06 83 ASP A O 1
ATOM 609 N N . TYR A 1 84 ? 4.906 8.356 -16.691 1.00 76.69 84 TYR A N 1
ATOM 610 C CA . TYR A 1 84 ? 5.079 6.906 -16.612 1.00 76.69 84 TYR A CA 1
ATOM 611 C C . TYR A 1 84 ? 4.315 6.253 -15.450 1.00 76.69 84 TYR A C 1
ATOM 613 O O . TYR A 1 84 ? 4.253 5.025 -15.395 1.00 76.69 84 TYR A O 1
ATOM 621 N N . PHE A 1 85 ? 3.737 7.027 -14.522 1.00 85.38 85 PHE A N 1
ATOM 622 C CA . PHE A 1 85 ? 2.929 6.452 -13.447 1.00 85.38 85 PHE A CA 1
ATOM 623 C C . PHE A 1 85 ? 1.627 5.854 -13.984 1.00 85.38 85 PHE A C 1
ATOM 625 O O . PHE A 1 85 ? 1.004 6.379 -14.908 1.00 85.38 85 PHE A O 1
ATOM 632 N N . GLY A 1 86 ? 1.222 4.736 -13.384 1.00 85.00 86 GLY A N 1
ATOM 633 C CA . GLY A 1 86 ? 0.031 3.985 -13.780 1.00 85.00 86 GLY A CA 1
ATOM 634 C C . GLY A 1 86 ? 0.266 2.946 -14.880 1.00 85.00 86 GLY A C 1
ATOM 635 O O . GLY A 1 86 ? -0.672 2.242 -15.251 1.00 85.00 86 GLY A O 1
ATOM 636 N N . CYS A 1 87 ? 1.493 2.786 -15.390 1.00 88.62 87 CYS A N 1
ATOM 637 C CA . CYS A 1 87 ? 1.794 1.650 -16.258 1.00 88.62 87 CYS A CA 1
ATOM 638 C C . CYS A 1 87 ? 1.713 0.326 -15.478 1.00 88.62 87 CYS A C 1
ATOM 640 O O . CYS A 1 87 ? 2.090 0.240 -14.305 1.00 88.62 87 CYS A O 1
ATOM 642 N N . THR A 1 88 ? 1.262 -0.735 -16.148 1.00 91.62 88 THR A N 1
ATOM 643 C CA . THR A 1 88 ? 1.295 -2.085 -15.577 1.00 91.62 88 THR A CA 1
ATOM 644 C C . THR A 1 88 ? 2.706 -2.647 -15.715 1.00 91.62 88 THR A C 1
ATOM 646 O O . THR A 1 88 ? 3.195 -2.845 -16.827 1.00 91.62 88 THR A O 1
ATOM 649 N N . ILE A 1 89 ? 3.370 -2.899 -14.591 1.00 91.50 89 ILE A N 1
ATOM 650 C CA . ILE A 1 89 ? 4.661 -3.577 -14.519 1.00 91.50 89 ILE A CA 1
ATOM 651 C C . ILE A 1 89 ? 4.422 -5.068 -14.686 1.00 91.50 89 ILE A C 1
ATOM 653 O O . ILE A 1 89 ? 3.824 -5.713 -13.826 1.00 91.50 89 ILE A O 1
ATOM 657 N N . ARG A 1 90 ? 4.942 -5.629 -15.774 1.00 92.31 90 ARG A N 1
ATOM 658 C CA . ARG A 1 90 ? 5.080 -7.073 -15.933 1.00 92.31 90 ARG A CA 1
ATOM 659 C C . ARG A 1 90 ? 6.353 -7.518 -15.237 1.00 92.31 90 ARG A C 1
ATOM 661 O O . ARG A 1 90 ? 7.429 -6.979 -15.495 1.00 92.31 90 ARG A O 1
ATOM 668 N N . ALA A 1 91 ? 6.241 -8.520 -14.386 1.00 91.88 91 ALA A N 1
ATOM 669 C CA . ALA A 1 91 ? 7.358 -9.081 -13.649 1.00 91.88 91 ALA A CA 1
ATOM 670 C C . ALA A 1 91 ? 7.316 -10.607 -13.696 1.00 91.88 91 ALA A C 1
ATOM 672 O O . ALA A 1 91 ? 6.350 -11.221 -14.154 1.00 91.88 91 ALA A O 1
ATOM 673 N N . TYR A 1 92 ? 8.405 -11.227 -13.266 1.00 90.81 92 TYR A N 1
ATOM 674 C CA . TYR A 1 92 ? 8.550 -12.673 -13.184 1.00 90.81 92 TYR A CA 1
ATOM 675 C C . TYR A 1 92 ? 9.161 -13.023 -11.840 1.00 90.81 92 TYR A C 1
ATOM 677 O O . TYR A 1 92 ? 10.050 -12.310 -11.393 1.00 90.81 92 TYR A O 1
ATOM 685 N N . ASN A 1 93 ? 8.698 -14.093 -11.202 1.00 90.31 93 ASN A N 1
ATOM 686 C CA . ASN A 1 93 ? 9.290 -14.594 -9.967 1.00 90.31 93 ASN A CA 1
ATOM 687 C C . ASN A 1 93 ? 9.595 -16.086 -10.126 1.00 90.31 93 ASN A C 1
ATOM 689 O O . ASN A 1 93 ? 8.689 -16.896 -10.313 1.00 90.31 93 ASN A O 1
ATOM 693 N N . ALA A 1 94 ? 10.878 -16.441 -10.062 1.00 88.12 94 ALA A N 1
ATOM 694 C CA . ALA A 1 94 ? 11.353 -17.822 -10.093 1.00 88.12 94 ALA A CA 1
ATOM 695 C C . ALA A 1 94 ? 11.327 -18.513 -8.719 1.00 88.12 94 ALA A C 1
ATOM 697 O O . ALA A 1 94 ? 11.508 -19.727 -8.663 1.00 88.12 94 ALA A O 1
ATOM 698 N N . LEU A 1 95 ? 11.159 -17.752 -7.631 1.00 83.88 95 LEU A N 1
ATOM 699 C CA . LEU A 1 95 ? 11.106 -18.261 -6.257 1.00 83.88 95 LEU A CA 1
ATOM 700 C C . LEU A 1 95 ? 9.710 -18.755 -5.863 1.00 83.88 95 LEU A C 1
ATOM 702 O O . LEU A 1 95 ? 9.601 -19.529 -4.917 1.00 83.88 95 LEU A O 1
ATOM 706 N N . ALA A 1 96 ? 8.663 -18.310 -6.562 1.00 78.81 96 ALA A N 1
ATOM 707 C CA . ALA A 1 96 ? 7.294 -18.754 -6.318 1.00 78.81 96 ALA A CA 1
ATOM 708 C C . ALA A 1 96 ? 7.155 -20.276 -6.538 1.00 78.81 96 ALA A C 1
ATOM 710 O O . ALA A 1 96 ? 7.783 -20.805 -7.464 1.00 78.81 96 ALA A O 1
ATOM 711 N N . PRO A 1 97 ? 6.310 -20.988 -5.760 1.00 72.38 97 PRO A N 1
ATOM 712 C CA . PRO A 1 97 ? 6.086 -22.431 -5.904 1.00 72.38 97 PRO A CA 1
ATOM 713 C C . PRO A 1 97 ? 5.735 -22.858 -7.335 1.00 72.38 97 PRO A C 1
ATOM 715 O O . PRO A 1 97 ? 6.153 -23.921 -7.797 1.00 72.38 97 PRO A O 1
ATOM 718 N N . SER A 1 98 ? 5.023 -21.994 -8.060 1.00 79.25 98 SER A N 1
ATOM 719 C CA . SER A 1 98 ? 4.870 -22.062 -9.511 1.00 79.25 98 SER A CA 1
ATOM 720 C C . SER A 1 98 ? 5.523 -20.831 -10.147 1.00 79.25 98 SER A C 1
ATOM 722 O O . SER A 1 98 ? 4.886 -19.775 -10.183 1.00 79.25 98 SER A O 1
ATOM 724 N N . PRO A 1 99 ? 6.757 -20.943 -10.684 1.00 82.81 99 PRO A N 1
ATOM 725 C CA . PRO A 1 99 ? 7.426 -19.837 -11.355 1.00 82.81 99 PRO A CA 1
ATOM 726 C C . PRO A 1 99 ? 6.540 -19.218 -12.432 1.00 82.81 99 PRO A C 1
ATOM 728 O O . PRO A 1 99 ? 6.075 -19.899 -13.350 1.00 82.81 99 PRO A O 1
ATOM 731 N N . GLY A 1 100 ? 6.292 -17.919 -12.315 1.00 85.81 100 GLY A N 1
ATOM 732 C CA . GLY A 1 100 ? 5.209 -17.281 -13.047 1.00 85.81 100 GLY A CA 1
ATOM 733 C C . GLY A 1 100 ? 5.450 -15.807 -13.301 1.00 85.81 100 GLY A C 1
ATOM 734 O O . GLY A 1 100 ? 6.285 -15.161 -12.667 1.00 85.81 100 GLY A O 1
ATOM 735 N N . THR A 1 101 ? 4.723 -15.282 -14.284 1.00 88.81 101 THR A N 1
ATOM 736 C CA . THR A 1 101 ? 4.628 -13.840 -14.501 1.00 88.81 101 THR A CA 1
ATOM 737 C C . THR A 1 101 ? 3.478 -13.275 -13.695 1.00 88.81 101 THR A C 1
ATOM 739 O O . THR A 1 101 ? 2.393 -13.852 -13.706 1.00 88.81 101 THR A O 1
ATOM 742 N N . PHE A 1 102 ? 3.697 -12.124 -13.084 1.00 89.75 102 PHE A N 1
ATOM 743 C CA . PHE A 1 102 ? 2.688 -11.384 -12.339 1.00 89.75 102 PHE A CA 1
ATOM 744 C C . PHE A 1 102 ? 2.751 -9.912 -12.730 1.00 89.75 102 PHE A C 1
ATOM 746 O O . PHE A 1 102 ? 3.728 -9.457 -13.335 1.00 89.75 102 PHE A O 1
ATOM 753 N N . ASN A 1 103 ? 1.692 -9.185 -12.390 1.00 91.31 103 ASN A N 1
ATOM 754 C CA . ASN A 1 103 ? 1.548 -7.782 -12.732 1.00 91.31 103 ASN A CA 1
ATOM 755 C C . ASN A 1 103 ? 1.276 -6.955 -11.476 1.00 91.31 103 ASN A C 1
ATOM 757 O O . ASN A 1 103 ? 0.562 -7.400 -10.579 1.00 91.31 103 ASN A O 1
ATOM 761 N N . PHE A 1 104 ? 1.813 -5.742 -11.446 1.00 89.94 104 PHE A N 1
ATOM 762 C CA . PHE A 1 104 ? 1.484 -4.714 -10.458 1.00 89.94 104 PHE A CA 1
ATOM 763 C C . PHE A 1 104 ? 1.606 -3.332 -11.095 1.00 89.94 104 PHE A C 1
ATOM 765 O O . PHE A 1 104 ? 2.113 -3.213 -12.207 1.00 89.94 104 PHE A O 1
ATOM 772 N N . SER A 1 105 ? 1.092 -2.289 -10.451 1.00 89.62 105 SER A N 1
ATOM 773 C CA . SER A 1 105 ? 1.086 -0.944 -11.043 1.00 89.62 105 SER A CA 1
ATOM 774 C C . SER A 1 105 ? 2.311 -0.148 -10.603 1.00 89.62 105 SER A C 1
ATOM 776 O O . SER A 1 105 ? 2.673 -0.179 -9.431 1.00 89.62 105 SER A O 1
ATOM 778 N N . LEU A 1 106 ? 2.938 0.598 -11.520 1.00 89.62 106 LEU A N 1
ATOM 779 C CA . LEU A 1 106 ? 3.987 1.558 -11.163 1.00 89.62 106 LEU A CA 1
ATOM 780 C C . LEU A 1 106 ? 3.346 2.817 -10.581 1.00 89.62 106 LEU A C 1
ATOM 782 O O . LEU A 1 106 ? 3.091 3.786 -11.298 1.00 89.62 106 LEU A O 1
ATOM 786 N N . VAL A 1 107 ? 3.048 2.781 -9.290 1.00 91.31 107 VAL A N 1
ATOM 787 C CA . VAL A 1 107 ? 2.469 3.899 -8.543 1.00 91.31 107 VAL A CA 1
ATOM 788 C C . VAL A 1 107 ? 3.060 3.912 -7.133 1.00 91.31 107 VAL A C 1
ATOM 790 O O . VAL A 1 107 ? 3.408 2.852 -6.616 1.00 91.31 107 VAL A O 1
ATOM 793 N N . PRO A 1 108 ? 3.213 5.086 -6.496 1.00 91.12 108 PRO A N 1
ATOM 794 C CA . PRO A 1 108 ? 3.769 5.160 -5.145 1.00 91.12 108 PRO A CA 1
ATOM 795 C C . PRO A 1 108 ? 2.871 4.454 -4.119 1.00 91.12 108 PRO A C 1
ATOM 797 O O . PRO A 1 108 ? 3.365 3.825 -3.184 1.00 91.12 108 PRO A O 1
ATOM 800 N N . LEU A 1 109 ? 1.556 4.568 -4.303 1.00 94.19 109 LEU A N 1
ATOM 801 C CA . LEU A 1 109 ? 0.541 4.022 -3.420 1.00 94.19 109 LEU A CA 1
ATOM 802 C C . LEU A 1 109 ? -0.725 3.718 -4.216 1.00 94.19 109 LEU A C 1
ATOM 804 O O . LEU A 1 109 ? -1.138 4.534 -5.035 1.00 94.19 109 LEU A O 1
ATOM 808 N N . LYS A 1 110 ? -1.350 2.575 -3.950 1.00 95.06 110 LYS A N 1
ATOM 809 C CA . LYS A 1 110 ? -2.623 2.153 -4.526 1.00 95.06 110 LYS A CA 1
ATOM 810 C C . LYS A 1 110 ? -3.566 1.732 -3.406 1.00 95.06 110 LYS A C 1
ATOM 812 O O . LYS A 1 110 ? -3.177 1.009 -2.502 1.00 95.06 110 LYS A O 1
ATOM 817 N N . ILE A 1 111 ? -4.793 2.213 -3.480 1.00 96.50 111 ILE A N 1
ATOM 818 C CA . ILE A 1 111 ? -5.907 1.864 -2.604 1.00 96.50 111 ILE A CA 1
ATOM 819 C C . ILE A 1 111 ? -6.882 1.046 -3.442 1.00 96.50 111 ILE A C 1
ATOM 821 O O . ILE A 1 111 ? -7.369 1.540 -4.467 1.00 96.50 111 ILE A O 1
ATOM 825 N N . ASP A 1 112 ? -7.150 -0.179 -3.007 1.00 95.19 112 ASP A N 1
ATOM 826 C CA . ASP A 1 112 ? -8.219 -1.021 -3.527 1.00 95.19 112 ASP A CA 1
ATOM 827 C C . ASP A 1 112 ? -9.397 -0.944 -2.548 1.00 95.19 112 ASP A C 1
ATOM 829 O O . ASP A 1 112 ? -9.309 -1.372 -1.400 1.00 95.19 112 ASP A O 1
ATOM 833 N N . GLN A 1 113 ? -10.483 -0.312 -2.997 1.00 94.69 113 GLN A N 1
ATOM 834 C CA . GLN A 1 113 ? -11.647 -0.018 -2.161 1.00 94.69 113 GLN A CA 1
ATOM 835 C C . GLN A 1 113 ? -12.446 -1.286 -1.850 1.00 94.69 113 GLN A C 1
ATOM 837 O O . GLN A 1 113 ? -12.816 -2.038 -2.761 1.00 94.69 113 GLN A O 1
ATOM 842 N N . GLY A 1 114 ? -12.786 -1.483 -0.579 1.00 92.00 114 GLY A N 1
ATOM 843 C CA . GLY A 1 114 ? -13.594 -2.602 -0.127 1.00 92.00 114 GLY A CA 1
ATOM 844 C C . GLY A 1 114 ? -15.041 -2.491 -0.616 1.00 92.00 114 GLY A C 1
ATOM 845 O O . GLY A 1 114 ? -15.763 -1.520 -0.364 1.00 92.00 114 GLY A O 1
ATOM 846 N N . ALA A 1 115 ? -15.519 -3.518 -1.322 1.00 89.94 115 ALA A N 1
ATOM 847 C CA . ALA A 1 115 ? -16.867 -3.509 -1.883 1.00 89.94 115 ALA A CA 1
ATOM 848 C C . ALA A 1 115 ? -17.942 -3.385 -0.785 1.00 89.94 115 ALA A C 1
ATOM 850 O 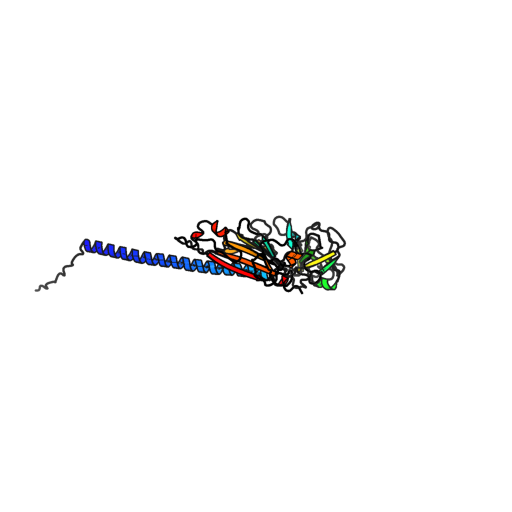O . ALA A 1 115 ? -17.971 -4.155 0.173 1.00 89.94 115 ALA A O 1
ATOM 851 N N . GLY A 1 116 ? -18.869 -2.434 -0.946 1.00 85.75 116 GLY A N 1
ATOM 852 C CA . GLY A 1 116 ? -19.972 -2.238 0.002 1.00 85.75 116 GLY A CA 1
ATOM 853 C C . GLY A 1 116 ? -19.542 -1.714 1.378 1.00 85.75 116 GLY A C 1
ATOM 854 O O . GLY A 1 116 ? -20.263 -1.943 2.349 1.00 85.75 116 GLY A O 1
ATOM 855 N N . GLY A 1 117 ? -18.394 -1.029 1.463 1.00 86.94 117 GLY A N 1
ATOM 856 C CA . GLY A 1 117 ? -17.842 -0.510 2.717 1.00 86.94 117 GLY A CA 1
ATOM 857 C C . GLY A 1 117 ? -17.221 -1.600 3.586 1.00 86.94 117 GLY A C 1
ATOM 858 O O . GLY A 1 117 ? -17.296 -1.504 4.809 1.00 86.94 117 GLY A O 1
ATOM 859 N N . ALA A 1 118 ? -16.715 -2.661 2.948 1.00 94.31 118 ALA A N 1
ATOM 860 C CA . ALA A 1 118 ? -15.748 -3.587 3.529 1.00 94.31 118 ALA A CA 1
ATOM 861 C C . ALA A 1 118 ? -14.384 -2.885 3.703 1.00 94.31 118 ALA A C 1
ATOM 863 O O . ALA A 1 118 ? -14.203 -1.814 3.121 1.00 94.31 118 ALA A O 1
ATOM 864 N N . PRO A 1 119 ? -13.440 -3.463 4.466 1.00 96.25 119 PRO A N 1
ATOM 865 C CA . PRO A 1 119 ? -12.116 -2.879 4.634 1.00 96.25 119 PRO A CA 1
ATOM 866 C C . PRO A 1 119 ? -11.394 -2.682 3.299 1.00 96.25 119 PRO A C 1
ATOM 868 O O . PRO A 1 119 ? -11.454 -3.541 2.419 1.00 96.25 119 PRO A O 1
ATOM 871 N N . ASP A 1 120 ? -10.730 -1.541 3.174 1.00 96.94 120 ASP A N 1
ATOM 872 C CA . ASP A 1 120 ? -9.867 -1.190 2.055 1.00 96.94 120 ASP A CA 1
ATOM 873 C C . ASP A 1 120 ? -8.501 -1.864 2.190 1.00 96.94 120 ASP A C 1
ATOM 875 O O . ASP A 1 120 ? -7.998 -2.106 3.292 1.00 96.94 120 ASP A O 1
ATOM 879 N N . GLU A 1 121 ? -7.859 -2.080 1.046 1.00 95.81 121 GLU A N 1
ATOM 880 C CA . GLU A 1 121 ? -6.485 -2.557 0.965 1.00 95.81 121 GLU A CA 1
ATOM 881 C C . GLU A 1 121 ? -5.568 -1.420 0.502 1.00 95.81 121 GLU A C 1
ATOM 883 O O . GLU A 1 121 ? -5.895 -0.672 -0.424 1.00 95.81 121 GLU A O 1
ATOM 888 N N . ILE A 1 122 ? -4.397 -1.289 1.128 1.00 96.62 122 ILE A N 1
ATOM 889 C CA . ILE A 1 122 ? -3.407 -0.262 0.777 1.00 96.62 122 ILE A CA 1
ATOM 890 C C . ILE A 1 122 ? -2.116 -0.943 0.334 1.00 96.62 122 ILE A C 1
ATOM 892 O O . ILE A 1 122 ? -1.418 -1.539 1.149 1.00 96.62 122 ILE A O 1
ATOM 896 N N . GLU A 1 123 ? -1.762 -0.805 -0.940 1.00 95.31 123 GLU A N 1
ATOM 897 C CA . GLU A 1 123 ? -0.483 -1.235 -1.499 1.00 95.31 123 GLU A CA 1
ATOM 898 C C . GLU A 1 123 ? 0.475 -0.042 -1.612 1.00 95.31 123 GLU A C 1
ATOM 900 O O . GLU A 1 123 ? 0.157 0.988 -2.207 1.00 95.31 123 GLU A O 1
ATOM 905 N N . VAL A 1 124 ? 1.671 -0.171 -1.046 1.00 95.19 124 VAL A N 1
ATOM 906 C CA . VAL A 1 124 ? 2.715 0.854 -1.033 1.00 95.19 124 VAL A CA 1
ATOM 907 C C . VAL A 1 124 ? 3.943 0.320 -1.751 1.00 95.19 124 VAL A C 1
ATOM 909 O O . VAL A 1 124 ? 4.423 -0.764 -1.426 1.00 95.19 124 VAL A O 1
ATOM 912 N N . THR A 1 125 ? 4.478 1.099 -2.695 1.00 93.06 125 THR A N 1
ATOM 913 C CA . THR A 1 125 ? 5.695 0.736 -3.431 1.00 93.06 125 THR A CA 1
ATOM 914 C C . THR A 1 125 ? 6.790 1.770 -3.226 1.00 93.06 125 THR A C 1
ATOM 916 O O . THR A 1 125 ? 6.590 2.971 -3.435 1.00 93.06 125 THR A O 1
ATOM 919 N N . TYR A 1 126 ? 7.979 1.301 -2.862 1.00 91.88 126 TYR A N 1
ATOM 920 C CA . TYR A 1 126 ? 9.178 2.124 -2.791 1.00 91.88 126 TYR A CA 1
ATOM 921 C C . TYR A 1 126 ? 10.443 1.296 -3.038 1.00 91.88 126 TYR A C 1
ATOM 923 O O . TYR A 1 126 ? 10.514 0.107 -2.741 1.00 91.88 126 TYR A O 1
ATOM 931 N N . GLY A 1 127 ? 11.453 1.926 -3.627 1.00 90.94 127 GLY A N 1
ATOM 932 C CA . GLY A 1 127 ? 12.756 1.323 -3.866 1.00 90.94 127 GLY A CA 1
ATOM 933 C C . GLY A 1 127 ? 13.642 1.306 -2.621 1.00 90.94 127 GLY A C 1
ATOM 934 O O . GLY A 1 127 ? 13.371 1.960 -1.618 1.00 90.94 127 GLY A O 1
ATOM 935 N N . SER A 1 128 ? 14.753 0.588 -2.716 1.00 90.38 128 SER A N 1
ATOM 936 C CA . SER A 1 128 ? 15.787 0.468 -1.685 1.00 90.38 128 SER A CA 1
ATOM 937 C C . SER A 1 128 ? 17.182 0.806 -2.228 1.00 90.38 128 SER A C 1
ATOM 939 O O . SER A 1 128 ? 18.184 0.305 -1.721 1.00 90.38 128 SER A O 1
ATOM 941 N N . SER A 1 129 ? 17.258 1.543 -3.340 1.00 85.31 129 SER A N 1
ATOM 942 C CA . SER A 1 129 ? 18.528 1.833 -4.008 1.00 85.31 129 SER A CA 1
ATOM 943 C C . SER A 1 129 ? 19.381 2.790 -3.176 1.00 85.31 129 SER A C 1
ATOM 945 O O . SER A 1 129 ? 18.906 3.850 -2.778 1.00 85.31 129 SER A O 1
ATOM 947 N N . ASP A 1 130 ? 20.656 2.444 -2.988 1.00 74.12 130 ASP A N 1
ATOM 948 C CA . ASP A 1 130 ? 21.677 3.332 -2.411 1.00 74.12 130 ASP A CA 1
ATOM 949 C C . ASP A 1 130 ? 22.226 4.343 -3.445 1.00 74.12 130 ASP A C 1
ATOM 951 O O . ASP A 1 130 ? 23.006 5.239 -3.110 1.00 74.12 130 ASP A O 1
ATOM 955 N N . GLY A 1 131 ? 21.872 4.165 -4.725 1.00 70.38 131 GLY A N 1
ATOM 956 C CA . GLY A 1 131 ? 22.301 4.996 -5.847 1.00 70.38 131 GLY A CA 1
ATOM 957 C C . GLY A 1 131 ? 21.365 6.172 -6.131 1.00 70.38 131 GLY A C 1
ATOM 958 O O . GLY A 1 131 ? 20.465 6.499 -5.360 1.00 70.38 131 GLY A O 1
ATOM 959 N N . LEU A 1 132 ? 21.562 6.830 -7.277 1.00 67.19 132 LEU A N 1
ATOM 960 C CA . LEU A 1 132 ? 20.643 7.877 -7.722 1.00 67.19 132 LEU A CA 1
ATOM 961 C C . LEU A 1 132 ? 19.255 7.274 -7.992 1.00 67.19 132 LEU A C 1
ATOM 963 O O . LEU A 1 132 ? 19.074 6.487 -8.919 1.00 67.19 132 LEU A O 1
ATOM 967 N N . ALA A 1 133 ? 18.277 7.696 -7.197 1.00 68.44 133 ALA A N 1
ATOM 968 C CA . ALA A 1 133 ? 16.863 7.340 -7.284 1.00 68.44 133 ALA A CA 1
ATOM 969 C C . ALA A 1 133 ? 16.136 8.094 -8.419 1.00 68.44 133 ALA A C 1
ATOM 971 O O . ALA A 1 133 ? 15.057 8.641 -8.211 1.00 68.44 133 ALA A O 1
ATOM 972 N N . VAL A 1 134 ? 16.754 8.184 -9.601 1.00 74.31 134 VAL A N 1
ATOM 973 C CA . VAL A 1 134 ? 16.197 8.878 -10.772 1.00 74.31 134 VAL A CA 1
ATOM 974 C C . VAL A 1 134 ? 16.154 7.949 -11.977 1.00 74.31 134 VAL A C 1
ATOM 976 O O . VAL A 1 134 ? 17.003 7.072 -12.135 1.00 74.31 134 VAL A O 1
ATOM 979 N N . GLY A 1 135 ? 15.181 8.168 -12.859 1.00 80.62 135 GLY A N 1
ATOM 980 C CA . GLY A 1 135 ? 15.112 7.465 -14.136 1.00 80.62 135 GLY A CA 1
ATOM 981 C C . GLY A 1 135 ? 16.328 7.780 -15.008 1.00 80.62 135 GLY A C 1
ATOM 982 O O . GLY A 1 135 ? 16.591 8.943 -15.315 1.00 80.62 135 GLY A O 1
ATOM 983 N N . VAL A 1 136 ? 17.063 6.747 -15.419 1.00 85.62 136 VAL A N 1
ATOM 984 C CA . VAL A 1 136 ? 18.217 6.876 -16.315 1.00 85.62 136 VAL A CA 1
ATOM 985 C C . VAL A 1 136 ? 17.777 6.595 -17.754 1.00 85.62 136 VAL A C 1
ATOM 987 O O . VAL A 1 136 ? 17.236 5.519 -18.012 1.00 85.62 136 VAL A O 1
ATOM 990 N N . PRO A 1 137 ? 18.017 7.503 -18.714 1.00 87.19 137 PRO A N 1
ATOM 991 C CA . PRO A 1 137 ? 17.600 7.286 -20.090 1.00 87.19 137 PRO A CA 1
ATOM 992 C C . PRO A 1 137 ? 18.396 6.166 -20.765 1.00 87.19 137 PRO A C 1
ATOM 994 O O . PRO A 1 137 ? 19.631 6.105 -20.687 1.00 87.19 137 PRO A O 1
ATOM 997 N N . PHE A 1 138 ? 17.678 5.295 -21.467 1.00 85.94 138 PHE A N 1
ATOM 998 C CA . PHE A 1 138 ? 18.243 4.201 -22.243 1.00 85.94 138 PHE A CA 1
ATOM 999 C C . PHE A 1 138 ? 17.652 4.160 -23.655 1.00 85.94 138 PHE A C 1
ATOM 1001 O O . PHE A 1 138 ? 16.498 4.523 -23.870 1.00 85.94 138 PHE A O 1
ATOM 1008 N N . ASP A 1 139 ? 18.437 3.640 -24.593 1.00 81.31 139 ASP A N 1
ATOM 1009 C CA . ASP A 1 139 ? 17.986 3.212 -25.912 1.00 81.31 139 ASP A CA 1
ATOM 1010 C C . ASP A 1 139 ? 18.007 1.685 -25.959 1.00 81.31 139 ASP A C 1
ATOM 1012 O O . ASP A 1 139 ? 18.990 1.048 -25.564 1.00 81.31 139 ASP A O 1
ATOM 1016 N N . GLN A 1 140 ? 16.931 1.068 -26.442 1.00 70.81 140 GLN A N 1
ATOM 1017 C CA . GLN A 1 140 ? 16.955 -0.353 -26.766 1.00 70.81 140 GLN A CA 1
ATOM 1018 C C . GLN A 1 140 ? 17.015 -0.525 -28.276 1.00 70.81 140 GLN A C 1
ATOM 1020 O O . GLN A 1 140 ? 16.100 -0.176 -29.018 1.00 70.81 140 GLN A O 1
ATOM 1025 N N . GLN A 1 141 ? 18.070 -1.198 -28.722 1.00 54.38 141 GLN A N 1
ATOM 1026 C CA . GLN A 1 141 ? 18.019 -1.956 -29.957 1.00 54.38 141 GLN A CA 1
ATOM 1027 C C . GLN A 1 141 ? 18.123 -3.446 -29.610 1.00 54.38 141 GLN A C 1
ATOM 1029 O O . GLN A 1 141 ? 19.218 -4.000 -29.579 1.00 54.38 141 GLN A O 1
ATOM 1034 N N . SER A 1 142 ? 16.993 -4.097 -29.306 1.00 42.50 142 SER A N 1
ATOM 1035 C CA . SER A 1 142 ? 16.583 -5.416 -29.847 1.00 42.50 142 SER A CA 1
ATOM 1036 C C . SER A 1 142 ? 15.557 -6.144 -28.963 1.00 42.50 142 SER A C 1
ATOM 1038 O O . SER A 1 142 ? 15.375 -5.841 -27.792 1.00 42.50 142 SER A O 1
ATOM 1040 N N . GLY A 1 143 ? 14.838 -7.095 -29.561 1.00 44.41 143 GLY A N 1
ATOM 1041 C CA . GLY A 1 143 ? 13.856 -7.935 -28.885 1.00 44.41 143 GLY A CA 1
ATOM 1042 C C . GLY A 1 143 ? 14.461 -9.147 -28.165 1.00 44.41 143 GLY A C 1
ATOM 1043 O O . GLY A 1 143 ? 15.572 -9.594 -28.439 1.00 44.41 143 GLY A O 1
ATOM 1044 N N . ALA A 1 144 ? 13.649 -9.699 -27.265 1.00 45.66 144 ALA A N 1
ATOM 1045 C CA . ALA A 1 144 ? 13.728 -11.009 -26.607 1.00 45.66 144 ALA A CA 1
ATOM 1046 C C . ALA A 1 144 ? 14.907 -11.322 -25.651 1.00 45.66 144 ALA A C 1
ATOM 1048 O O . ALA A 1 144 ? 14.736 -12.204 -24.810 1.00 45.66 144 ALA A O 1
ATOM 1049 N N . SER A 1 145 ? 16.056 -10.631 -25.681 1.00 54.81 145 SER A N 1
ATOM 1050 C CA . SER A 1 145 ? 17.133 -10.750 -24.655 1.00 54.81 145 SER A CA 1
ATOM 1051 C C . SER A 1 145 ? 18.082 -9.534 -24.627 1.00 54.81 145 SER A C 1
ATOM 1053 O O . SER A 1 145 ? 19.303 -9.678 -24.594 1.00 54.81 145 SER A O 1
ATOM 1055 N N . ALA A 1 146 ? 17.539 -8.319 -24.715 1.00 66.38 146 ALA A N 1
ATOM 1056 C CA . 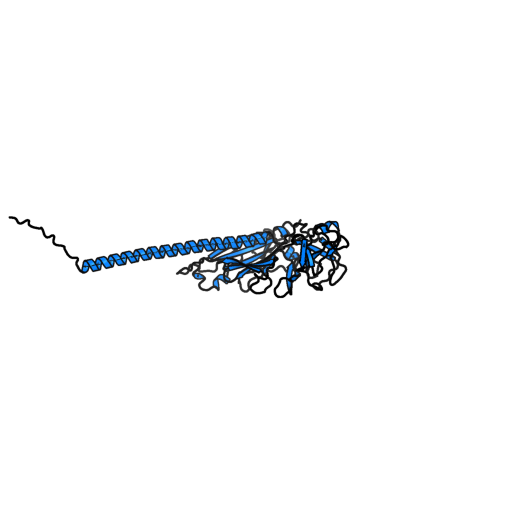ALA A 1 146 ? 18.337 -7.127 -24.985 1.00 66.38 146 ALA A CA 1
ATOM 1057 C C . ALA A 1 146 ? 18.663 -6.315 -23.737 1.00 66.38 146 ALA A C 1
ATOM 1059 O O . ALA A 1 146 ? 17.798 -5.673 -23.154 1.00 66.38 146 ALA A O 1
ATOM 1060 N N . ASN A 1 147 ? 19.949 -6.278 -23.410 1.00 80.81 147 ASN A N 1
ATOM 1061 C CA . ASN A 1 147 ? 20.512 -5.345 -22.446 1.00 80.81 147 ASN A CA 1
ATOM 1062 C C . ASN A 1 147 ? 20.035 -3.898 -22.694 1.00 80.81 147 ASN A C 1
ATOM 1064 O O . ASN A 1 147 ? 19.879 -3.480 -23.845 1.00 80.81 147 ASN A O 1
ATOM 1068 N N . TYR A 1 148 ? 19.886 -3.107 -21.633 1.00 86.25 148 TYR A N 1
ATOM 1069 C CA . TYR A 1 148 ? 19.576 -1.682 -21.750 1.00 86.25 148 TYR A CA 1
ATOM 1070 C C . TYR A 1 148 ? 20.853 -0.904 -22.054 1.00 86.25 148 TYR A C 1
ATOM 1072 O O . TYR A 1 148 ? 21.807 -0.966 -21.277 1.00 86.25 148 TYR A O 1
ATOM 1080 N N . LYS A 1 149 ? 20.896 -0.180 -23.177 1.00 86.56 149 LYS A N 1
ATOM 1081 C CA . LYS A 1 149 ? 22.027 0.693 -23.501 1.00 86.56 149 LYS A CA 1
ATOM 1082 C C . LYS A 1 149 ? 21.754 2.090 -22.956 1.00 86.56 149 LYS A C 1
ATOM 1084 O O . LYS A 1 149 ? 20.862 2.783 -23.426 1.00 86.56 149 LYS A O 1
ATOM 1089 N N . ILE A 1 150 ? 22.519 2.499 -21.960 1.00 86.81 150 ILE A N 1
ATOM 1090 C CA . ILE A 1 150 ? 22.387 3.781 -21.282 1.00 86.81 150 ILE A CA 1
ATOM 1091 C C . ILE A 1 150 ? 22.933 4.896 -22.179 1.00 86.81 150 ILE A C 1
ATOM 1093 O O . ILE A 1 150 ? 24.077 4.837 -22.626 1.00 86.81 150 ILE A O 1
ATOM 1097 N N . GLN A 1 151 ? 22.131 5.935 -22.422 1.00 78.31 151 GLN A N 1
ATOM 1098 C CA . GLN A 1 151 ? 22.506 7.042 -23.315 1.00 78.31 151 GLN A CA 1
ATOM 1099 C C . GLN A 1 151 ? 23.687 7.868 -22.784 1.00 78.31 151 GLN A C 1
ATOM 1101 O O . GLN A 1 151 ? 24.454 8.441 -23.558 1.00 78.31 151 GLN A O 1
ATOM 1106 N N . ASN A 1 152 ? 23.854 7.921 -21.461 1.00 70.38 152 ASN A N 1
ATOM 1107 C CA . ASN A 1 152 ? 24.959 8.606 -20.807 1.00 70.38 152 ASN A CA 1
ATOM 1108 C C . ASN A 1 152 ? 25.717 7.644 -19.887 1.00 70.38 152 ASN A C 1
ATOM 1110 O O . ASN A 1 152 ? 25.280 7.358 -18.772 1.00 70.38 152 ASN A O 1
ATOM 1114 N N . GLY A 1 153 ? 26.869 7.153 -20.350 1.00 62.34 153 GLY A N 1
ATOM 1115 C CA . GLY A 1 153 ? 27.665 6.148 -19.640 1.00 62.34 153 GLY A CA 1
ATOM 1116 C C . GLY A 1 153 ? 28.099 6.537 -18.219 1.00 62.34 153 GLY A C 1
ATOM 1117 O O . GLY A 1 153 ? 28.475 5.651 -17.463 1.00 62.34 153 GLY A O 1
ATOM 1118 N N . THR A 1 154 ? 28.017 7.812 -17.818 1.00 63.56 154 THR A N 1
ATOM 1119 C CA . THR A 1 154 ? 28.296 8.247 -16.434 1.00 63.56 154 THR A CA 1
ATOM 1120 C C . THR A 1 154 ? 27.169 7.926 -15.453 1.00 63.56 154 THR A C 1
ATOM 1122 O O . THR A 1 154 ? 27.428 7.780 -14.264 1.00 63.56 154 THR A O 1
ATOM 1125 N N . LEU A 1 155 ? 25.927 7.770 -15.922 1.00 75.38 155 LEU A N 1
ATOM 1126 C CA . LEU A 1 155 ? 24.791 7.387 -15.073 1.00 75.38 155 LEU A CA 1
ATOM 1127 C C . LEU A 1 155 ? 24.684 5.872 -14.876 1.00 75.38 155 LEU A C 1
ATOM 1129 O O . LEU A 1 155 ? 23.882 5.418 -14.060 1.00 75.38 155 LEU A O 1
ATOM 1133 N N . ARG A 1 156 ? 25.515 5.085 -15.572 1.00 80.38 156 ARG A N 1
ATOM 1134 C CA . ARG A 1 156 ? 25.593 3.630 -15.393 1.00 80.38 156 ARG A CA 1
ATOM 1135 C C . ARG A 1 156 ? 26.021 3.246 -13.975 1.00 80.38 156 ARG A C 1
ATOM 1137 O O . ARG A 1 156 ? 25.617 2.190 -13.498 1.00 80.38 156 ARG A O 1
ATOM 1144 N N . ASP A 1 157 ? 26.817 4.074 -13.304 1.00 79.00 157 ASP A N 1
ATOM 1145 C CA . ASP A 1 157 ? 27.289 3.790 -11.942 1.00 79.00 157 ASP A CA 1
ATOM 1146 C C . ASP A 1 157 ? 26.157 3.837 -10.900 1.00 79.00 157 ASP A C 1
ATOM 1148 O O . ASP A 1 157 ? 26.330 3.362 -9.781 1.00 79.00 157 ASP A O 1
ATOM 1152 N N . SER A 1 158 ? 24.976 4.337 -11.282 1.00 82.44 158 SER A N 1
ATOM 1153 C CA . SER A 1 158 ? 23.760 4.281 -10.460 1.00 82.44 158 SER A CA 1
ATOM 1154 C C . SER A 1 158 ? 23.191 2.868 -10.320 1.00 82.44 158 SER A C 1
ATOM 1156 O O . SER A 1 158 ? 22.290 2.683 -9.511 1.00 82.44 158 SER A O 1
ATOM 1158 N N . PHE A 1 159 ? 23.670 1.892 -11.101 1.00 87.56 159 PHE A N 1
ATOM 1159 C CA . PHE A 1 159 ? 23.221 0.500 -11.062 1.00 87.56 159 PHE A CA 1
ATOM 1160 C C . PHE A 1 159 ? 24.290 -0.406 -10.460 1.00 87.56 159 PHE A C 1
ATOM 1162 O O . PHE A 1 159 ? 25.475 -0.299 -10.790 1.00 87.56 159 PHE A O 1
ATOM 1169 N N . GLN A 1 160 ? 23.866 -1.375 -9.656 1.00 89.12 160 GLN A N 1
ATOM 1170 C CA . GLN A 1 160 ? 24.710 -2.453 -9.159 1.00 89.12 160 GLN A CA 1
ATOM 1171 C C . GLN A 1 160 ? 24.207 -3.811 -9.658 1.00 89.12 160 GLN A C 1
ATOM 1173 O O . GLN A 1 160 ? 23.053 -3.996 -10.039 1.00 89.12 160 GLN A O 1
ATOM 1178 N N . ILE A 1 161 ? 25.116 -4.786 -9.729 1.00 90.00 161 ILE A N 1
ATOM 1179 C CA . ILE A 1 161 ? 24.733 -6.158 -10.076 1.00 90.00 161 ILE A CA 1
ATOM 1180 C C . ILE A 1 161 ? 23.889 -6.707 -8.921 1.00 90.00 161 ILE A C 1
ATOM 1182 O O . ILE A 1 161 ? 24.326 -6.657 -7.778 1.00 90.00 161 ILE A O 1
ATOM 1186 N N . GLY A 1 162 ? 22.723 -7.270 -9.224 1.00 90.06 162 GLY A N 1
ATOM 1187 C CA . GLY A 1 162 ? 21.753 -7.759 -8.245 1.00 90.06 162 GLY A CA 1
ATOM 1188 C C . GLY A 1 162 ? 20.540 -6.849 -8.066 1.00 90.06 162 GLY A C 1
ATOM 1189 O O . GLY A 1 162 ? 19.507 -7.364 -7.639 1.00 90.06 162 GLY A O 1
ATOM 1190 N N . ASP A 1 163 ? 20.644 -5.576 -8.458 1.00 91.94 163 ASP A N 1
ATOM 1191 C CA . ASP A 1 163 ? 19.556 -4.603 -8.356 1.00 91.94 163 ASP A CA 1
ATOM 1192 C C . ASP A 1 163 ? 18.357 -4.981 -9.217 1.00 91.94 163 ASP A C 1
ATOM 1194 O O . ASP A 1 163 ? 18.491 -5.553 -10.306 1.00 91.94 163 ASP A O 1
ATOM 1198 N N . LEU A 1 164 ? 17.178 -4.605 -8.739 1.00 92.12 164 LEU A N 1
ATOM 1199 C CA . LEU A 1 164 ? 15.960 -4.585 -9.519 1.00 92.12 164 LEU A CA 1
ATOM 1200 C C . LEU A 1 164 ? 15.801 -3.233 -10.203 1.00 92.12 164 LEU A C 1
ATOM 1202 O O . LEU A 1 164 ? 16.003 -2.170 -9.616 1.00 92.12 164 LEU A O 1
ATOM 1206 N N . VAL A 1 165 ? 15.430 -3.290 -11.476 1.00 91.50 165 VAL A N 1
ATOM 1207 C CA . VAL A 1 165 ? 15.221 -2.119 -12.314 1.00 91.50 165 VAL A CA 1
ATOM 1208 C C . VAL A 1 165 ? 13.871 -2.196 -13.005 1.00 91.50 165 VAL A C 1
ATOM 1210 O O . VAL A 1 165 ? 13.438 -3.271 -13.428 1.00 91.50 165 VAL A O 1
ATOM 1213 N N . ILE A 1 166 ? 13.215 -1.046 -13.142 1.00 91.12 166 ILE A N 1
ATOM 1214 C CA . ILE A 1 166 ? 11.963 -0.913 -13.885 1.00 91.12 166 ILE A CA 1
ATOM 1215 C C . ILE A 1 166 ? 12.250 -0.137 -15.161 1.00 91.12 166 ILE A C 1
ATOM 1217 O O . ILE A 1 166 ? 12.668 1.020 -15.113 1.00 91.12 166 ILE A O 1
ATOM 1221 N N . ALA A 1 167 ? 12.022 -0.781 -16.302 1.00 90.12 167 ALA A N 1
ATOM 1222 C CA . ALA A 1 167 ? 12.083 -0.135 -17.601 1.00 90.12 167 ALA A CA 1
ATOM 1223 C C . ALA A 1 167 ? 10.703 0.398 -17.978 1.00 90.12 167 ALA A C 1
ATOM 1225 O O . ALA A 1 167 ? 9.703 -0.327 -17.912 1.00 90.12 167 ALA A O 1
ATOM 1226 N N . VAL A 1 168 ? 10.668 1.661 -18.393 1.00 88.75 168 VAL A N 1
ATOM 1227 C CA . VAL A 1 168 ? 9.447 2.355 -18.800 1.00 88.75 168 VAL A CA 1
ATOM 1228 C C . VAL A 1 168 ? 9.643 3.029 -20.152 1.00 88.75 168 VAL A C 1
ATOM 1230 O O . VAL A 1 168 ? 10.709 3.566 -20.444 1.00 88.75 168 VAL A O 1
ATOM 1233 N N . GLU A 1 169 ? 8.592 3.052 -20.962 1.00 87.00 169 GLU A N 1
ATOM 1234 C CA . GLU A 1 169 ? 8.489 3.860 -22.179 1.00 87.00 169 GLU A CA 1
ATOM 1235 C C . GLU A 1 169 ? 7.055 4.376 -22.260 1.00 87.00 169 GLU A C 1
ATOM 1237 O O . GLU A 1 169 ? 6.114 3.624 -21.992 1.00 87.00 169 GLU A O 1
ATOM 1242 N N . GLN A 1 170 ? 6.878 5.653 -22.603 1.00 83.69 170 GLN A N 1
ATOM 1243 C CA . GLN A 1 170 ? 5.545 6.251 -22.657 1.00 83.69 170 GLN A CA 1
ATOM 1244 C C . GLN A 1 170 ? 4.634 5.463 -23.610 1.00 83.69 170 GLN A C 1
ATOM 1246 O O . GLN A 1 170 ? 5.011 5.140 -24.737 1.00 83.69 170 GLN A O 1
ATOM 1251 N N . GLY A 1 171 ? 3.423 5.147 -23.146 1.00 82.75 171 GLY A N 1
ATOM 1252 C CA . GLY A 1 171 ? 2.428 4.405 -23.924 1.00 82.75 171 GLY A CA 1
ATOM 1253 C C . GLY A 1 171 ? 2.652 2.890 -24.015 1.00 82.75 171 GLY A C 1
ATOM 1254 O O . GLY A 1 171 ? 1.906 2.224 -24.733 1.00 82.75 171 GLY A O 1
ATOM 1255 N N . LYS A 1 172 ? 3.638 2.327 -23.304 1.00 87.12 172 LYS A N 1
ATOM 1256 C CA . LYS A 1 172 ? 3.856 0.876 -23.196 1.00 87.12 172 LYS A CA 1
ATOM 1257 C C . LYS A 1 172 ? 3.720 0.396 -21.751 1.00 87.12 172 LYS A C 1
ATOM 1259 O O . LYS A 1 172 ? 3.875 1.166 -20.807 1.00 87.12 172 LYS A O 1
ATOM 1264 N N . ASP A 1 173 ? 3.480 -0.904 -21.595 1.00 89.00 173 ASP A N 1
ATOM 1265 C CA . ASP A 1 173 ? 3.598 -1.569 -20.297 1.00 89.00 173 ASP A CA 1
ATOM 1266 C C . ASP A 1 173 ? 5.039 -1.476 -19.773 1.00 89.00 173 ASP A C 1
ATOM 1268 O O . ASP A 1 173 ? 6.018 -1.472 -20.532 1.00 89.00 173 ASP A O 1
ATOM 1272 N N . CYS A 1 174 ? 5.166 -1.446 -18.454 1.00 90.69 174 CYS A N 1
ATOM 1273 C CA . CYS A 1 174 ? 6.449 -1.435 -17.774 1.00 90.69 174 CYS A CA 1
ATOM 1274 C C . CYS A 1 174 ? 6.953 -2.862 -17.563 1.00 90.69 174 CYS A C 1
ATOM 1276 O O . CYS A 1 174 ? 6.183 -3.826 -17.577 1.00 90.69 174 CYS A O 1
ATOM 1278 N N . SER A 1 175 ? 8.256 -3.017 -17.367 1.00 91.50 175 SER A N 1
ATOM 1279 C CA . SER A 1 175 ? 8.839 -4.326 -17.080 1.00 91.50 175 SER A CA 1
ATOM 1280 C C . SER A 1 175 ? 9.844 -4.246 -15.953 1.00 91.50 175 SER A C 1
ATOM 1282 O O . SER A 1 175 ? 10.639 -3.310 -15.874 1.00 91.50 175 SER A O 1
ATOM 1284 N N . LEU A 1 176 ? 9.791 -5.251 -15.085 1.00 92.00 176 LEU A N 1
ATOM 1285 C CA . LEU A 1 176 ? 10.781 -5.466 -14.047 1.00 92.00 176 LEU A CA 1
ATOM 1286 C C . LEU A 1 176 ? 11.880 -6.381 -14.585 1.00 92.00 176 LEU A C 1
ATOM 1288 O O . LEU A 1 176 ? 11.598 -7.413 -15.198 1.00 92.00 176 LEU A O 1
ATOM 1292 N N . ALA A 1 177 ? 13.128 -6.024 -14.314 1.00 91.44 177 ALA A N 1
ATOM 1293 C CA . ALA A 1 177 ? 14.273 -6.864 -14.609 1.00 91.44 177 ALA A CA 1
ATOM 1294 C C . ALA A 1 177 ? 15.280 -6.818 -13.458 1.00 91.44 177 ALA A C 1
ATOM 1296 O O . ALA A 1 177 ? 15.403 -5.818 -12.758 1.00 91.44 177 ALA A O 1
ATOM 1297 N N . GLN A 1 178 ? 16.027 -7.902 -13.283 1.00 92.12 178 GLN A N 1
ATOM 1298 C CA . GLN A 1 178 ? 17.166 -7.957 -12.380 1.00 92.12 178 GLN A CA 1
ATOM 1299 C C . GLN A 1 178 ? 18.459 -7.734 -13.156 1.00 92.12 178 GLN A C 1
ATOM 1301 O O . GLN A 1 178 ? 18.718 -8.402 -14.160 1.00 92.12 178 GLN A O 1
ATOM 1306 N N . VAL A 1 179 ? 19.307 -6.840 -12.663 1.00 91.06 179 VAL A N 1
ATOM 1307 C CA . VAL A 1 179 ? 20.631 -6.595 -13.229 1.00 91.06 179 VAL A CA 1
ATOM 1308 C C . VAL A 1 179 ? 21.528 -7.792 -12.930 1.00 91.06 179 VAL A C 1
ATOM 1310 O O . VAL A 1 179 ? 21.911 -8.043 -11.791 1.00 91.06 179 VAL A O 1
ATOM 1313 N N . THR A 1 180 ? 21.908 -8.534 -13.962 1.00 90.12 180 THR A N 1
ATOM 1314 C CA . THR A 1 180 ? 22.775 -9.718 -13.850 1.00 90.12 180 THR A CA 1
ATOM 1315 C C . THR A 1 180 ? 24.198 -9.455 -14.305 1.00 90.12 180 THR A C 1
ATOM 1317 O O . THR A 1 180 ? 25.076 -10.295 -14.124 1.00 90.12 180 THR A O 1
ATOM 1320 N N . GLY A 1 181 ? 24.455 -8.303 -14.915 1.00 88.50 181 GLY A N 1
ATOM 1321 C CA . GLY A 1 181 ? 25.792 -7.951 -15.352 1.00 88.50 181 GLY A CA 1
ATOM 1322 C C . GLY A 1 181 ? 25.920 -6.482 -15.701 1.00 88.50 181 GLY A C 1
ATOM 1323 O O . GLY A 1 181 ? 25.013 -5.855 -16.238 1.00 88.50 181 GLY A O 1
ATOM 1324 N N . LEU A 1 182 ? 27.099 -5.949 -15.419 1.00 88.31 182 LEU A N 1
ATOM 1325 C CA . LEU A 1 182 ? 27.481 -4.594 -15.781 1.00 88.31 182 LEU A CA 1
ATOM 1326 C C . LEU A 1 182 ? 28.895 -4.665 -16.369 1.00 88.31 182 LEU A C 1
ATOM 1328 O O . LEU A 1 182 ? 29.857 -4.798 -15.603 1.00 88.31 182 LEU A O 1
ATOM 1332 N N . PRO A 1 183 ? 29.065 -4.644 -17.703 1.00 86.25 183 PRO A N 1
ATOM 1333 C CA . PRO A 1 183 ? 30.371 -4.819 -18.321 1.00 86.25 183 PRO A CA 1
ATOM 1334 C C . PRO A 1 183 ? 31.393 -3.790 -17.840 1.00 86.25 183 PRO A C 1
ATOM 1336 O O . PRO A 1 183 ? 31.085 -2.611 -17.665 1.00 86.25 183 PRO A O 1
ATOM 1339 N N . GLY A 1 184 ? 32.610 -4.244 -17.552 1.00 79.81 184 GLY A N 1
ATOM 1340 C CA . GLY A 1 184 ? 33.668 -3.398 -16.991 1.00 79.81 184 GLY A CA 1
ATOM 1341 C C . GLY A 1 184 ? 33.491 -2.995 -15.519 1.00 79.81 184 GLY A C 1
ATOM 1342 O O . GLY A 1 184 ? 34.310 -2.228 -15.024 1.00 79.81 184 GLY A O 1
ATOM 1343 N N . SER A 1 185 ? 32.476 -3.497 -14.795 1.00 81.44 185 SER A N 1
ATOM 1344 C CA . SER A 1 185 ? 32.426 -3.296 -13.336 1.00 81.44 185 SER A CA 1
ATOM 1345 C C . SER A 1 185 ? 33.558 -4.067 -12.653 1.00 81.44 185 SER A C 1
ATOM 1347 O O . SER A 1 185 ? 33.979 -5.118 -13.126 1.00 81.44 185 SER A O 1
ATOM 1349 N N . ALA A 1 186 ? 34.041 -3.588 -11.511 1.00 78.50 186 ALA A N 1
ATOM 1350 C CA . ALA A 1 186 ? 34.970 -4.342 -10.664 1.00 78.50 186 ALA A CA 1
ATOM 1351 C C . ALA A 1 186 ? 34.255 -5.069 -9.507 1.00 78.50 186 ALA A C 1
ATOM 1353 O O . ALA A 1 186 ? 34.916 -5.597 -8.618 1.00 78.50 186 ALA A O 1
ATOM 1354 N N . ALA A 1 187 ? 32.914 -5.096 -9.510 1.00 79.81 187 ALA A N 1
ATOM 1355 C CA . ALA A 1 187 ? 32.111 -5.509 -8.358 1.00 79.81 187 ALA A CA 1
ATOM 1356 C C . ALA A 1 187 ? 32.370 -6.965 -7.935 1.00 79.81 187 ALA A C 1
ATOM 1358 O O . ALA A 1 187 ? 32.471 -7.250 -6.748 1.00 79.81 187 ALA A O 1
ATOM 1359 N N . CYS A 1 188 ? 32.540 -7.873 -8.903 1.00 83.38 188 CYS A N 1
ATOM 1360 C CA . CYS A 1 188 ? 32.941 -9.257 -8.660 1.00 83.38 188 CYS A CA 1
ATOM 1361 C C . CYS A 1 188 ? 33.930 -9.733 -9.730 1.00 83.38 188 CYS A C 1
ATOM 1363 O O . CYS A 1 188 ? 33.687 -9.566 -10.927 1.00 83.38 188 CYS A O 1
ATOM 1365 N N . ALA A 1 189 ? 35.012 -10.406 -9.325 1.00 76.19 189 ALA A N 1
ATOM 1366 C CA . ALA A 1 189 ? 35.997 -10.958 -10.257 1.00 76.19 189 ALA A CA 1
ATOM 1367 C C . ALA A 1 189 ? 35.344 -11.949 -11.241 1.00 76.19 189 ALA A C 1
ATOM 1369 O O . ALA A 1 189 ? 34.773 -12.966 -10.832 1.00 76.19 189 ALA A O 1
ATOM 1370 N N . GLY A 1 190 ? 35.411 -11.650 -12.542 1.00 67.94 190 GLY A N 1
ATOM 1371 C CA . GLY A 1 190 ? 34.783 -12.452 -13.600 1.00 67.94 190 GLY A CA 1
ATOM 1372 C C . GLY A 1 190 ? 33.247 -12.474 -13.571 1.00 67.94 190 GLY A C 1
ATOM 1373 O O . GLY A 1 190 ? 32.659 -13.358 -14.183 1.00 67.94 190 GLY A O 1
ATOM 1374 N N . GLY A 1 191 ? 32.602 -11.568 -12.821 1.00 61.41 191 GLY A N 1
ATOM 1375 C CA . GLY A 1 191 ? 31.140 -11.389 -12.795 1.00 61.41 191 GLY A CA 1
ATOM 1376 C C . GLY A 1 191 ? 30.642 -10.296 -13.748 1.00 61.41 191 GLY A C 1
ATOM 1377 O O . GLY A 1 191 ? 29.494 -10.300 -14.178 1.00 61.41 191 GLY A O 1
ATOM 1378 N N . SER A 1 192 ? 31.524 -9.379 -14.119 1.00 62.97 192 SER A N 1
ATOM 1379 C CA . SER A 1 192 ? 31.319 -8.335 -15.116 1.00 62.97 192 SER A CA 1
ATOM 1380 C C . SER A 1 192 ? 31.618 -8.923 -16.490 1.00 62.97 192 SER A C 1
ATOM 1382 O O . SER A 1 192 ? 32.780 -9.077 -16.862 1.00 62.97 192 SER A O 1
ATOM 1384 N N . GLY A 1 193 ? 30.583 -9.313 -17.237 1.00 62.94 193 GLY A N 1
ATOM 1385 C CA . GLY A 1 193 ? 30.754 -9.795 -18.611 1.00 62.94 193 GLY A CA 1
ATOM 1386 C C . GLY A 1 193 ? 31.616 -8.841 -19.455 1.00 62.94 193 GLY A C 1
ATOM 1387 O O . GLY A 1 193 ? 31.655 -7.636 -19.211 1.00 62.94 193 GLY A O 1
ATOM 1388 N N . SER A 1 194 ? 32.337 -9.365 -20.446 1.00 62.62 194 SER A N 1
ATOM 1389 C CA . SER A 1 194 ? 33.053 -8.525 -21.415 1.00 62.62 194 SER A CA 1
ATOM 1390 C C . SER A 1 194 ? 32.043 -7.791 -22.304 1.00 62.62 194 SER A C 1
ATOM 1392 O O . SER A 1 194 ? 31.131 -8.419 -22.835 1.00 62.62 194 SER A O 1
ATOM 1394 N N . GLY A 1 195 ? 32.179 -6.474 -22.472 1.00 71.06 195 GLY A N 1
ATOM 1395 C CA . GLY A 1 195 ? 31.214 -5.686 -23.242 1.00 71.06 195 GLY A CA 1
ATOM 1396 C C . GLY A 1 195 ? 31.392 -4.179 -23.083 1.00 71.06 195 GLY A C 1
ATOM 1397 O O . GLY A 1 195 ? 32.305 -3.725 -22.392 1.00 71.06 195 GLY A O 1
ATOM 1398 N N . GLN A 1 196 ? 30.525 -3.412 -23.744 1.00 75.75 196 GLN A N 1
ATOM 1399 C CA . GLN A 1 196 ? 30.520 -1.955 -23.636 1.00 75.75 196 GLN A CA 1
ATOM 1400 C C . GLN A 1 196 ? 30.031 -1.525 -22.246 1.00 75.75 196 GLN A C 1
ATOM 1402 O O . GLN A 1 196 ? 29.111 -2.120 -21.685 1.00 75.75 196 GLN A O 1
ATOM 1407 N N . THR A 1 197 ? 30.681 -0.518 -21.665 1.00 79.94 197 THR A N 1
ATOM 1408 C CA . THR A 1 197 ? 30.447 -0.071 -20.283 1.00 79.94 197 THR A CA 1
ATOM 1409 C C . THR A 1 197 ? 29.161 0.732 -20.103 1.00 79.94 197 THR A C 1
ATOM 1411 O O . THR A 1 197 ? 28.800 1.027 -18.969 1.00 79.94 197 THR A O 1
ATOM 1414 N N . ASP A 1 198 ? 28.487 1.088 -21.192 1.00 83.12 198 ASP A N 1
ATOM 1415 C CA . ASP A 1 198 ? 27.209 1.799 -21.259 1.00 83.12 198 ASP A CA 1
ATOM 1416 C C . ASP A 1 198 ? 26.008 0.839 -21.292 1.00 83.12 198 ASP A C 1
ATOM 1418 O O . ASP A 1 198 ? 24.923 1.217 -21.712 1.00 83.12 198 ASP A O 1
ATOM 1422 N N . VAL A 1 199 ? 26.180 -0.416 -20.869 1.00 85.19 199 VAL A N 1
ATOM 1423 C CA . VAL A 1 199 ? 25.159 -1.459 -21.006 1.00 85.19 199 VAL A CA 1
ATOM 1424 C C . VAL A 1 199 ? 24.789 -2.069 -19.653 1.00 85.19 199 VAL A C 1
ATOM 1426 O O . VAL A 1 199 ? 25.660 -2.479 -18.886 1.00 85.19 199 VAL A O 1
ATOM 1429 N N . VAL A 1 200 ? 23.488 -2.196 -19.389 1.00 88.50 200 VAL A N 1
ATOM 1430 C CA . VAL A 1 200 ? 22.921 -2.919 -18.243 1.00 88.50 200 VAL A CA 1
ATOM 1431 C C . VAL A 1 200 ? 22.370 -4.262 -18.713 1.00 88.50 200 VAL A C 1
ATOM 1433 O O . VAL A 1 200 ? 21.421 -4.323 -19.495 1.00 88.50 200 VAL A O 1
ATOM 1436 N N . VAL A 1 201 ? 22.982 -5.353 -18.253 1.00 87.56 201 VAL A N 1
ATOM 1437 C CA . VAL A 1 201 ? 22.642 -6.726 -18.651 1.00 87.56 201 VAL A CA 1
ATOM 1438 C C . VAL A 1 201 ? 21.627 -7.313 -17.677 1.00 87.56 201 VAL A C 1
ATOM 1440 O O . VAL A 1 201 ? 21.840 -7.258 -16.467 1.00 87.56 201 VAL A O 1
ATOM 1443 N N . HIS A 1 202 ? 20.569 -7.931 -18.203 1.00 88.88 202 HIS A N 1
ATOM 1444 C CA . HIS A 1 202 ? 19.495 -8.550 -17.412 1.00 88.88 202 HIS A CA 1
ATOM 1445 C C . HIS A 1 202 ? 19.081 -9.936 -17.949 1.00 88.88 202 HIS A C 1
ATOM 1447 O O . HIS A 1 202 ? 17.912 -10.330 -17.958 1.00 88.88 202 HIS A O 1
ATOM 1453 N N . ASN A 1 203 ? 20.047 -10.695 -18.460 1.00 86.56 203 ASN A N 1
ATOM 1454 C CA . ASN A 1 203 ? 19.782 -12.031 -18.988 1.00 86.56 203 ASN A CA 1
ATOM 1455 C C . ASN A 1 203 ? 19.319 -12.986 -17.877 1.00 86.56 203 ASN A C 1
ATOM 1457 O O . ASN A 1 203 ?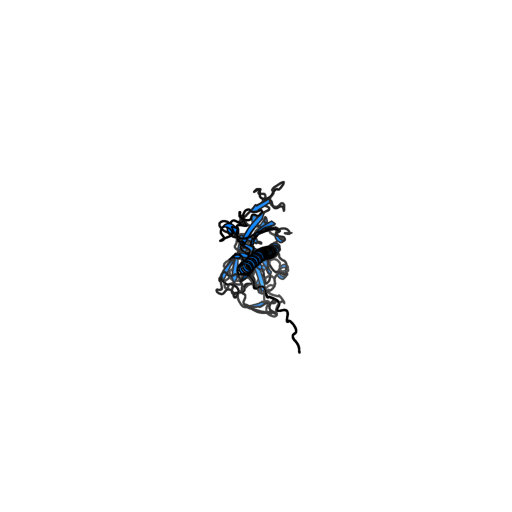 19.740 -12.877 -16.727 1.00 86.56 203 ASN A O 1
ATOM 1461 N N . ALA A 1 204 ? 18.474 -13.954 -18.229 1.00 88.31 204 ALA A N 1
ATOM 1462 C CA . ALA A 1 204 ? 18.134 -15.046 -17.322 1.00 88.31 204 ALA A CA 1
ATOM 1463 C C . ALA A 1 204 ? 19.336 -15.989 -17.115 1.00 88.31 204 ALA A C 1
ATOM 1465 O O . ALA A 1 204 ? 20.212 -16.103 -17.976 1.00 88.31 204 ALA A O 1
ATOM 1466 N N . GLY A 1 205 ? 19.352 -16.701 -15.988 1.00 88.50 205 GLY A N 1
ATOM 1467 C CA . GLY A 1 205 ? 20.418 -17.632 -15.611 1.00 88.50 205 GLY A CA 1
ATOM 1468 C C . GLY A 1 205 ? 21.276 -17.133 -14.450 1.00 88.50 205 GLY A C 1
ATOM 1469 O O . GLY A 1 205 ? 20.853 -16.272 -13.678 1.00 88.50 205 GLY A O 1
ATOM 1470 N N . ASN A 1 206 ? 22.470 -17.711 -14.312 1.00 91.06 206 ASN A N 1
ATOM 1471 C CA . ASN A 1 206 ? 23.336 -17.497 -13.155 1.00 91.06 206 ASN A CA 1
ATOM 1472 C C . ASN A 1 206 ? 24.255 -16.284 -13.324 1.00 91.06 206 ASN A C 1
ATOM 1474 O O . ASN A 1 206 ? 24.837 -16.078 -14.389 1.00 91.06 206 ASN A O 1
ATOM 1478 N N . PHE A 1 207 ? 24.461 -15.539 -12.242 1.00 90.25 207 PHE A N 1
ATOM 1479 C CA . PHE A 1 207 ? 25.385 -14.410 -12.179 1.00 90.25 207 PHE A CA 1
ATOM 1480 C C . PHE A 1 207 ? 26.071 -14.330 -10.811 1.00 90.25 207 PHE A C 1
ATOM 1482 O O . PHE A 1 207 ? 25.649 -14.973 -9.850 1.00 90.25 207 PHE A O 1
ATOM 1489 N N . LYS A 1 208 ? 27.158 -13.557 -10.713 1.00 91.00 208 LYS A N 1
ATOM 1490 C CA . LYS A 1 208 ? 27.830 -13.306 -9.431 1.00 91.00 208 LYS A CA 1
ATOM 1491 C C . LYS A 1 208 ? 27.215 -12.088 -8.762 1.00 91.00 208 LYS A C 1
ATOM 1493 O O . LYS A 1 208 ? 27.300 -11.002 -9.325 1.00 91.00 208 LYS A O 1
ATOM 1498 N N . ASN A 1 209 ? 26.643 -12.261 -7.575 1.00 90.88 209 ASN A N 1
ATOM 1499 C CA . ASN A 1 209 ? 25.958 -11.185 -6.865 1.00 90.88 209 ASN A CA 1
ATOM 1500 C C . ASN A 1 209 ? 26.862 -10.568 -5.769 1.00 90.88 209 ASN A C 1
ATOM 1502 O O . ASN A 1 209 ? 27.189 -11.267 -4.802 1.00 90.88 209 ASN A O 1
ATOM 1506 N N . PRO A 1 210 ? 27.254 -9.282 -5.877 1.00 89.88 210 PRO A N 1
ATOM 1507 C CA . PRO A 1 210 ? 28.003 -8.556 -4.847 1.00 89.88 210 PRO A CA 1
ATOM 1508 C C . PRO A 1 210 ? 27.346 -8.590 -3.461 1.00 89.88 210 PRO A C 1
ATOM 1510 O O . PRO A 1 210 ? 28.044 -8.808 -2.472 1.00 89.88 210 PRO A O 1
ATOM 1513 N N . TYR A 1 211 ? 26.014 -8.497 -3.383 1.00 90.44 211 TYR A N 1
ATOM 1514 C CA . TYR A 1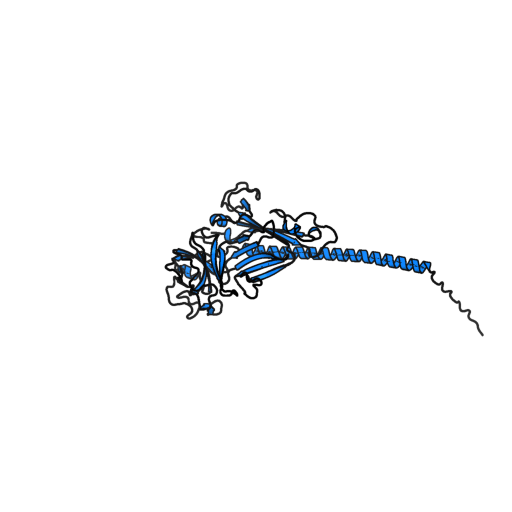 211 ? 25.254 -8.547 -2.125 1.00 90.44 211 TYR A CA 1
ATOM 1515 C C . TYR A 1 211 ? 25.298 -9.914 -1.433 1.00 90.44 211 TYR A C 1
ATOM 1517 O O . TYR A 1 211 ? 24.942 -10.041 -0.264 1.00 90.44 211 TYR A O 1
ATOM 1525 N N . LYS A 1 212 ? 25.744 -10.958 -2.139 1.00 91.25 212 LYS A N 1
ATOM 1526 C CA . LYS A 1 212 ? 25.914 -12.318 -1.608 1.00 91.25 212 LYS A CA 1
ATOM 1527 C C . LYS A 1 212 ? 27.385 -12.737 -1.648 1.00 91.25 212 LYS A C 1
ATOM 1529 O O . LYS A 1 212 ? 27.701 -13.865 -2.033 1.00 91.25 212 LYS A O 1
ATOM 1534 N N . SER A 1 213 ? 28.290 -11.819 -1.300 1.00 91.62 213 SER A N 1
ATOM 1535 C CA . SER A 1 213 ? 29.744 -12.046 -1.256 1.00 91.62 213 SER A CA 1
ATOM 1536 C C . SER A 1 213 ? 30.316 -12.574 -2.579 1.00 91.62 213 SER A C 1
ATOM 1538 O O . SER A 1 213 ? 31.182 -13.449 -2.592 1.00 91.62 213 SER A O 1
ATOM 1540 N N . CYS A 1 214 ? 29.796 -12.080 -3.708 1.00 90.56 214 CYS A N 1
ATOM 1541 C CA . CYS A 1 214 ? 30.152 -12.520 -5.060 1.00 90.56 214 CYS A CA 1
ATOM 1542 C C . CYS A 1 214 ? 29.936 -14.018 -5.340 1.00 90.56 214 CYS A C 1
ATOM 1544 O O . CYS A 1 214 ? 30.552 -14.577 -6.257 1.00 90.56 214 CYS A O 1
ATOM 1546 N N . SER A 1 215 ? 29.048 -14.672 -4.586 1.00 92.56 215 SER A N 1
ATOM 1547 C CA . SER A 1 215 ? 28.604 -16.034 -4.881 1.00 92.56 215 SER A CA 1
ATOM 1548 C C . SER A 1 215 ? 27.795 -16.082 -6.179 1.00 92.56 215 SER A C 1
ATOM 1550 O O . SER A 1 215 ? 27.189 -15.095 -6.606 1.00 92.56 215 SER A O 1
ATOM 1552 N N . THR A 1 216 ? 27.834 -17.238 -6.844 1.00 92.38 216 THR A N 1
ATOM 1553 C CA . THR A 1 216 ? 27.038 -17.473 -8.052 1.00 92.38 216 THR A CA 1
ATOM 1554 C C . THR A 1 216 ? 25.619 -17.836 -7.641 1.00 92.38 216 THR A C 1
ATOM 1556 O O . THR A 1 216 ? 25.417 -18.843 -6.968 1.00 92.38 216 THR A O 1
ATOM 1559 N N . VAL A 1 217 ? 24.657 -17.018 -8.056 1.00 92.00 217 VAL A N 1
ATOM 1560 C CA . VAL A 1 217 ? 23.227 -17.176 -7.770 1.00 92.00 217 VAL A CA 1
ATOM 1561 C C . VAL A 1 217 ? 22.436 -17.150 -9.074 1.00 92.00 217 VAL A C 1
ATOM 1563 O O . VAL A 1 217 ? 22.898 -16.584 -10.066 1.00 92.00 217 VAL A O 1
ATOM 1566 N N . SER A 1 218 ? 21.253 -17.761 -9.084 1.00 91.19 218 SER A N 1
ATOM 1567 C CA . SER A 1 218 ? 20.323 -17.629 -10.209 1.00 91.19 218 SER A CA 1
ATOM 1568 C C . SER A 1 218 ? 19.634 -16.268 -10.165 1.00 91.19 218 SER A C 1
ATOM 1570 O O . SER A 1 218 ? 19.350 -15.743 -9.089 1.00 91.19 218 SER A O 1
ATOM 1572 N N . SER A 1 219 ? 19.341 -15.703 -11.334 1.00 90.44 219 SER A N 1
ATOM 1573 C CA . SER A 1 219 ? 18.398 -14.590 -11.447 1.00 90.44 219 SER A CA 1
ATOM 1574 C C . SER A 1 219 ? 16.990 -15.070 -11.135 1.00 90.44 219 SER A C 1
ATOM 1576 O O . SER A 1 219 ? 16.516 -16.059 -11.697 1.00 90.44 219 SER A O 1
ATOM 1578 N N . ASN A 1 220 ? 16.336 -14.362 -10.219 1.00 90.44 220 ASN A N 1
ATOM 1579 C CA . ASN A 1 220 ? 14.998 -14.715 -9.751 1.00 90.44 220 ASN A CA 1
ATOM 1580 C C . ASN A 1 220 ? 13.914 -13.963 -10.520 1.00 90.44 220 ASN A C 1
ATOM 1582 O O . ASN A 1 220 ? 12.799 -14.460 -10.643 1.00 90.44 220 ASN A O 1
ATOM 1586 N N . TYR A 1 221 ? 14.256 -12.800 -11.080 1.00 91.19 221 TYR A N 1
ATOM 1587 C CA . TYR A 1 221 ? 13.281 -11.890 -11.684 1.00 91.19 221 TYR A CA 1
ATOM 1588 C C . TYR A 1 221 ? 13.431 -11.717 -13.199 1.00 91.19 221 TYR A C 1
ATOM 1590 O O . TYR A 1 221 ? 12.717 -10.934 -13.817 1.00 91.19 221 TYR A O 1
ATOM 1598 N N . ASN A 1 222 ? 14.316 -12.499 -13.826 1.00 91.12 222 ASN A N 1
ATOM 1599 C CA . ASN A 1 222 ? 14.505 -12.499 -15.275 1.00 91.12 222 ASN A CA 1
ATOM 1600 C C . ASN A 1 222 ? 13.873 -13.742 -15.895 1.00 91.12 222 ASN A C 1
ATOM 1602 O O . ASN A 1 222 ? 14.384 -14.854 -15.756 1.00 91.12 222 ASN A O 1
ATOM 1606 N N . LYS A 1 223 ? 12.773 -13.549 -16.625 1.00 89.06 223 LYS A N 1
ATOM 1607 C CA . LYS A 1 223 ? 12.117 -14.630 -17.363 1.00 89.06 223 LYS A CA 1
ATOM 1608 C C . LYS A 1 223 ? 12.959 -15.063 -18.573 1.00 89.06 223 LYS A C 1
ATOM 1610 O O . LYS A 1 223 ? 13.282 -14.215 -19.411 1.00 89.06 223 LYS A O 1
ATOM 1615 N N . PRO A 1 224 ? 13.245 -16.366 -18.753 1.00 86.12 224 PRO A N 1
ATOM 1616 C CA . PRO A 1 224 ? 13.804 -16.872 -20.005 1.00 86.12 224 PRO A CA 1
ATOM 1617 C C . PRO A 1 224 ? 12.902 -16.526 -21.202 1.00 86.12 224 PRO A C 1
ATOM 1619 O O . PRO A 1 224 ? 11.708 -16.822 -21.191 1.00 86.12 224 PRO A O 1
ATOM 1622 N N . GLY A 1 225 ? 13.462 -15.887 -22.234 1.00 81.00 225 GLY A N 1
ATOM 1623 C CA . GLY A 1 225 ? 12.707 -15.409 -23.405 1.00 81.00 225 GLY A CA 1
ATOM 1624 C C . GLY A 1 225 ? 12.026 -14.041 -23.232 1.00 81.00 225 GLY A C 1
ATOM 1625 O O . GLY A 1 225 ? 11.385 -13.562 -24.166 1.00 81.00 225 GLY A O 1
ATOM 1626 N N . GLY A 1 226 ? 12.189 -13.395 -22.072 1.00 82.88 226 GLY A N 1
ATOM 1627 C CA . GLY A 1 226 ? 11.690 -12.049 -21.797 1.00 82.88 226 GLY A CA 1
ATOM 1628 C C . GLY A 1 226 ? 10.194 -11.973 -21.465 1.00 82.88 226 GLY A C 1
ATOM 1629 O O . GLY A 1 226 ? 9.465 -12.966 -21.450 1.00 82.88 226 GLY A O 1
ATOM 1630 N N . LEU A 1 227 ? 9.732 -10.754 -21.180 1.00 85.44 227 LEU A N 1
ATOM 1631 C CA . LEU A 1 227 ? 8.352 -10.451 -20.764 1.00 85.44 227 LEU A CA 1
ATOM 1632 C C . LEU A 1 227 ? 7.435 -10.027 -21.929 1.00 85.44 227 LEU A C 1
ATOM 1634 O O . LEU A 1 227 ? 6.280 -9.655 -21.717 1.00 85.44 227 LEU A O 1
ATOM 1638 N N . GLY A 1 228 ? 7.936 -10.098 -23.166 1.00 82.88 228 GLY A N 1
ATOM 1639 C CA . GLY A 1 228 ? 7.173 -9.779 -24.378 1.00 82.88 228 GLY A CA 1
ATOM 1640 C C . GLY A 1 228 ? 6.964 -8.284 -24.636 1.00 82.88 228 GLY A C 1
ATOM 1641 O O . GLY A 1 228 ? 6.189 -7.937 -25.521 1.00 82.88 228 GLY A O 1
ATOM 1642 N N . ILE A 1 229 ? 7.647 -7.406 -23.897 1.00 83.94 229 ILE A N 1
ATOM 1643 C CA . ILE A 1 229 ? 7.665 -5.960 -24.144 1.00 83.94 229 ILE A CA 1
ATOM 1644 C C . ILE A 1 229 ? 8.976 -5.619 -24.854 1.00 83.94 229 ILE A C 1
ATOM 1646 O O . ILE A 1 229 ? 10.034 -6.128 -24.490 1.00 83.94 229 ILE A O 1
ATOM 1650 N N . THR A 1 230 ? 8.899 -4.802 -25.902 1.00 84.31 230 THR A N 1
ATOM 1651 C CA . THR A 1 230 ? 10.077 -4.309 -26.627 1.00 84.31 230 THR A CA 1
ATOM 1652 C C . THR A 1 230 ? 10.111 -2.798 -26.520 1.00 84.31 230 THR A C 1
ATOM 1654 O O . THR A 1 230 ? 9.165 -2.129 -26.952 1.00 84.31 230 THR A O 1
ATOM 1657 N N . TYR A 1 231 ? 11.198 -2.273 -25.966 1.00 84.94 231 TYR A N 1
ATOM 1658 C CA . TYR A 1 231 ? 11.406 -0.839 -25.856 1.00 84.94 231 TYR A CA 1
ATOM 1659 C C . TYR A 1 231 ? 12.221 -0.325 -27.039 1.00 84.94 231 TYR A C 1
ATOM 1661 O O . TYR A 1 231 ? 12.988 -1.064 -27.654 1.00 84.94 231 TYR A O 1
ATOM 1669 N N . THR A 1 232 ? 12.025 0.936 -27.395 1.00 85.31 232 THR A N 1
ATOM 1670 C CA . THR A 1 232 ? 12.861 1.636 -28.383 1.00 85.31 232 THR A CA 1
ATOM 1671 C C . THR A 1 232 ? 13.764 2.633 -27.674 1.00 85.31 232 THR A C 1
ATOM 1673 O O . THR A 1 232 ? 14.968 2.669 -27.913 1.00 85.31 232 THR A O 1
ATOM 1676 N N . SER A 1 233 ? 13.191 3.368 -26.730 1.00 85.19 233 SER A N 1
ATOM 1677 C CA . SER A 1 233 ? 13.880 4.272 -25.816 1.00 85.19 233 SER A CA 1
ATOM 1678 C C . SER A 1 233 ? 13.024 4.429 -24.570 1.00 85.19 233 SER A C 1
ATOM 1680 O O . SER A 1 233 ? 11.805 4.289 -24.651 1.00 85.19 233 SER A O 1
ATOM 1682 N N . GLY A 1 234 ? 13.620 4.760 -23.436 1.00 87.50 234 GLY A N 1
ATOM 1683 C CA . GLY A 1 234 ? 12.858 4.882 -22.205 1.00 87.50 234 GLY A CA 1
ATOM 1684 C C . GLY A 1 234 ? 13.688 5.340 -21.024 1.00 87.50 234 GLY A C 1
ATOM 1685 O O . GLY A 1 234 ? 14.832 5.766 -21.181 1.00 87.50 234 GLY A O 1
ATOM 1686 N N . LEU A 1 235 ? 13.105 5.218 -19.836 1.00 87.69 235 LEU A N 1
ATOM 1687 C CA . LEU A 1 235 ? 13.810 5.412 -18.575 1.00 87.69 235 LEU A CA 1
ATOM 1688 C C . LEU A 1 235 ? 13.945 4.084 -17.846 1.00 87.69 235 LEU A C 1
ATOM 1690 O O . LEU A 1 235 ? 13.033 3.258 -17.839 1.00 87.69 235 LEU A O 1
ATOM 1694 N N . LEU A 1 236 ? 15.098 3.900 -17.221 1.00 88.31 236 LEU A N 1
ATOM 1695 C CA . LEU A 1 236 ? 15.396 2.775 -16.361 1.00 88.31 236 LEU A CA 1
ATOM 1696 C C . LEU A 1 236 ? 15.513 3.294 -14.930 1.00 88.31 236 LEU A C 1
ATOM 1698 O O . LEU A 1 236 ? 16.443 4.033 -14.608 1.00 88.31 236 LEU A O 1
ATOM 1702 N N . PHE A 1 237 ? 14.558 2.928 -14.085 1.00 89.06 237 PHE A N 1
ATOM 1703 C CA . PHE A 1 237 ? 14.578 3.252 -12.663 1.00 89.06 237 PHE A CA 1
ATOM 1704 C C . PHE A 1 237 ? 15.312 2.159 -11.905 1.00 89.06 237 PHE A C 1
ATOM 1706 O O . PHE A 1 237 ? 14.954 0.990 -12.037 1.00 89.06 237 PHE A O 1
ATOM 1713 N N . ASN A 1 238 ? 16.316 2.525 -11.108 1.00 90.38 238 ASN A N 1
ATOM 1714 C CA . ASN A 1 238 ? 16.907 1.602 -10.148 1.00 90.38 238 ASN A CA 1
ATOM 1715 C C . ASN A 1 238 ? 16.100 1.622 -8.849 1.00 90.38 238 ASN A C 1
ATOM 1717 O O . ASN A 1 238 ? 16.141 2.606 -8.110 1.00 90.38 238 ASN A O 1
ATOM 1721 N N . ILE A 1 239 ? 15.405 0.523 -8.562 1.00 90.50 239 ILE A N 1
ATOM 1722 C CA . ILE A 1 239 ? 14.622 0.363 -7.335 1.00 90.50 239 ILE A CA 1
ATOM 1723 C C . ILE A 1 239 ? 15.387 -0.410 -6.253 1.00 90.50 239 ILE A C 1
ATOM 1725 O O . ILE A 1 239 ? 14.834 -0.675 -5.193 1.00 90.50 239 ILE A O 1
ATOM 1729 N N . GLY A 1 240 ? 16.671 -0.701 -6.475 1.00 91.38 240 GLY A N 1
ATOM 1730 C CA . GLY A 1 240 ? 17.578 -1.285 -5.494 1.00 91.38 240 GLY A CA 1
ATOM 1731 C C . GLY A 1 240 ? 17.521 -2.812 -5.423 1.00 91.38 240 GLY A C 1
ATOM 1732 O O . GLY A 1 240 ? 16.791 -3.451 -6.185 1.00 91.38 240 GLY A O 1
ATOM 1733 N N . PRO A 1 241 ? 18.311 -3.421 -4.526 1.00 89.75 241 PRO A N 1
ATOM 1734 C CA . PRO A 1 241 ? 18.409 -4.876 -4.413 1.00 89.75 241 PRO A CA 1
ATOM 1735 C C . PRO A 1 241 ? 17.190 -5.536 -3.760 1.00 89.75 241 PRO A C 1
ATOM 1737 O O . PRO A 1 241 ? 16.885 -6.689 -4.068 1.00 89.75 241 PRO A O 1
ATOM 1740 N N . GLU A 1 242 ? 16.508 -4.825 -2.862 1.00 89.31 242 GLU A N 1
ATOM 1741 C CA . GLU A 1 242 ? 15.373 -5.312 -2.072 1.00 89.31 242 GLU A CA 1
ATOM 1742 C C . GLU A 1 242 ? 14.292 -4.214 -2.015 1.00 89.31 242 GLU A C 1
ATOM 1744 O O . GLU A 1 242 ? 14.041 -3.649 -0.948 1.00 89.31 242 GLU A O 1
ATOM 1749 N N . PRO A 1 243 ? 13.674 -3.855 -3.163 1.00 92.19 243 PRO A N 1
ATOM 1750 C CA . PRO A 1 243 ? 12.546 -2.931 -3.172 1.00 92.19 243 PRO A CA 1
ATOM 1751 C C . PRO A 1 243 ? 11.414 -3.490 -2.318 1.00 92.19 243 PRO A C 1
ATOM 1753 O O . PRO A 1 243 ? 11.332 -4.697 -2.101 1.00 92.19 243 PRO A O 1
ATOM 1756 N N . VAL A 1 244 ? 10.513 -2.616 -1.889 1.00 92.69 244 VAL A N 1
ATOM 1757 C CA . VAL A 1 244 ? 9.381 -2.994 -1.055 1.00 92.69 244 VAL A CA 1
ATOM 1758 C C . VAL A 1 244 ? 8.083 -2.733 -1.799 1.00 92.69 244 VAL A C 1
ATOM 1760 O O . VAL A 1 244 ? 7.848 -1.638 -2.312 1.00 92.69 244 VAL A O 1
ATOM 1763 N N . VAL A 1 245 ? 7.244 -3.765 -1.835 1.00 93.69 245 VAL A N 1
ATOM 1764 C CA . VAL A 1 245 ? 5.843 -3.694 -2.257 1.00 93.69 245 VAL A CA 1
ATOM 1765 C C . VAL A 1 245 ? 5.034 -4.353 -1.150 1.00 93.69 245 VAL A C 1
ATOM 1767 O O . VAL A 1 245 ? 4.965 -5.581 -1.080 1.00 93.69 245 VAL A O 1
ATOM 1770 N N . ASN A 1 246 ? 4.491 -3.527 -0.263 1.00 95.12 246 ASN A N 1
ATOM 1771 C CA . ASN A 1 246 ? 3.742 -3.960 0.912 1.00 95.12 246 ASN A CA 1
ATOM 1772 C C . ASN A 1 246 ? 2.263 -3.670 0.705 1.00 95.12 246 ASN A C 1
ATOM 1774 O O . ASN A 1 246 ? 1.902 -2.537 0.400 1.00 95.12 246 ASN A O 1
ATOM 1778 N N . LYS A 1 247 ? 1.423 -4.676 0.910 1.00 95.31 247 LYS A N 1
ATOM 1779 C CA . LYS A 1 247 ? -0.029 -4.581 0.914 1.00 95.31 247 LYS A CA 1
ATOM 1780 C C . LYS A 1 247 ? -0.525 -4.758 2.346 1.00 95.31 247 LYS A C 1
ATOM 1782 O O . LYS A 1 247 ? -0.143 -5.704 3.028 1.00 95.31 247 LYS A O 1
ATOM 1787 N N . TYR A 1 248 ? -1.348 -3.825 2.792 1.00 96.75 248 TYR A N 1
ATOM 1788 C CA . TYR A 1 248 ? -2.020 -3.861 4.081 1.00 96.75 248 TYR A CA 1
ATOM 1789 C C . TYR A 1 248 ? -3.487 -4.193 3.863 1.00 96.75 248 TYR A C 1
ATOM 1791 O O . TYR A 1 248 ? -4.156 -3.486 3.109 1.00 96.75 248 TYR A O 1
ATOM 1799 N N . GLU A 1 249 ? -3.975 -5.231 4.530 1.00 95.38 249 GLU A N 1
ATOM 1800 C CA . GLU A 1 249 ? -5.375 -5.651 4.476 1.00 95.38 249 GLU A CA 1
ATOM 1801 C C . GLU A 1 249 ? -5.870 -6.070 5.859 1.00 95.38 249 GLU A C 1
ATOM 1803 O O . GLU A 1 249 ? -5.079 -6.350 6.763 1.00 95.38 249 GLU A O 1
ATOM 1808 N N . ILE A 1 250 ? -7.189 -6.056 6.042 1.00 95.00 250 ILE A N 1
ATOM 1809 C CA . ILE A 1 250 ? -7.813 -6.604 7.242 1.00 95.00 250 ILE A CA 1
ATOM 1810 C C . ILE A 1 250 ? -8.374 -7.979 6.902 1.00 95.00 250 ILE A C 1
ATOM 1812 O O . ILE A 1 250 ? -9.342 -8.063 6.146 1.00 95.00 250 ILE A O 1
ATOM 1816 N N . ASP A 1 251 ? -7.816 -9.022 7.513 1.00 91.69 251 ASP A N 1
ATOM 1817 C CA . ASP A 1 251 ? -8.382 -10.371 7.493 1.00 91.69 251 ASP A CA 1
ATOM 1818 C C . ASP A 1 251 ? -8.641 -10.864 8.922 1.00 91.69 251 ASP A C 1
ATOM 1820 O O . ASP A 1 251 ? -7.911 -10.542 9.855 1.00 91.69 251 ASP A O 1
ATOM 1824 N N . ASP A 1 252 ? -9.757 -11.564 9.121 1.00 90.06 252 ASP A N 1
ATOM 1825 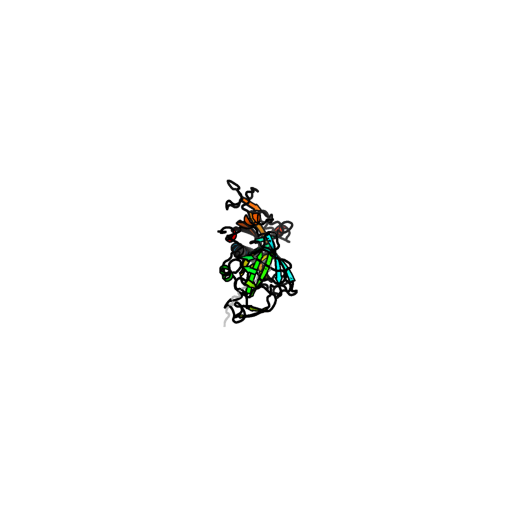C CA . ASP A 1 252 ? -10.227 -12.080 10.421 1.00 90.06 252 ASP A CA 1
ATOM 1826 C C . ASP A 1 252 ? -10.091 -11.112 11.630 1.00 90.06 252 ASP A C 1
ATOM 1828 O O . ASP A 1 252 ? -9.755 -11.492 12.753 1.00 90.06 252 ASP A O 1
ATOM 1832 N N . ASN A 1 253 ? -10.410 -9.824 11.442 1.00 90.75 253 ASN A N 1
ATOM 1833 C CA . ASN A 1 253 ? -10.237 -8.759 12.451 1.00 90.75 253 ASN A CA 1
ATOM 1834 C C . ASN A 1 253 ? -8.780 -8.548 12.915 1.00 90.75 253 ASN A C 1
ATOM 1836 O O . ASN A 1 253 ? -8.533 -8.125 14.055 1.00 90.75 253 ASN A O 1
ATOM 1840 N N . ALA A 1 254 ? -7.816 -8.832 12.053 1.00 94.38 254 ALA A N 1
ATOM 1841 C CA . ALA A 1 254 ? -6.415 -8.521 12.234 1.00 94.38 254 ALA A CA 1
ATOM 1842 C C . ALA A 1 254 ? -5.903 -7.700 11.048 1.00 94.38 254 ALA A C 1
ATOM 1844 O O . ALA A 1 254 ? -6.344 -7.872 9.918 1.00 94.38 254 ALA A O 1
ATOM 1845 N N . LEU A 1 255 ? -4.962 -6.795 11.316 1.00 96.38 255 LEU A N 1
ATOM 1846 C CA . LEU A 1 255 ? -4.198 -6.159 10.249 1.00 96.38 255 LEU A CA 1
ATOM 1847 C C . LEU A 1 255 ? -3.110 -7.128 9.800 1.00 96.38 255 LEU A C 1
ATOM 1849 O O . LEU A 1 255 ? -2.231 -7.487 10.596 1.00 96.38 255 LEU A O 1
ATOM 1853 N N . GLU A 1 256 ? -3.147 -7.478 8.526 1.00 95.94 256 GLU A N 1
ATOM 1854 C CA . GLU A 1 256 ? -2.141 -8.286 7.862 1.00 95.94 256 GLU A CA 1
ATOM 1855 C C . GLU A 1 256 ? -1.264 -7.418 6.960 1.00 95.94 256 GLU A C 1
ATOM 1857 O O . GLU A 1 256 ? -1.700 -6.430 6.362 1.00 95.94 256 GLU A O 1
ATOM 1862 N N . LEU A 1 257 ? 0.013 -7.779 6.914 1.00 95.62 257 LEU A N 1
ATOM 1863 C CA . LEU A 1 257 ? 1.005 -7.263 5.992 1.00 95.62 257 LEU A CA 1
ATOM 1864 C C . LEU A 1 257 ? 1.350 -8.378 5.015 1.00 95.62 257 LEU A C 1
ATOM 1866 O O . LEU A 1 257 ? 1.968 -9.369 5.396 1.00 95.62 257 LEU A O 1
ATOM 1870 N N . LYS A 1 258 ? 1.019 -8.159 3.750 1.00 94.56 258 LYS A N 1
ATOM 1871 C CA . LYS A 1 258 ? 1.405 -9.006 2.631 1.00 94.56 258 LYS A CA 1
ATOM 1872 C C . LYS A 1 258 ? 2.526 -8.328 1.859 1.00 94.56 258 LYS A C 1
ATOM 1874 O O . LYS A 1 258 ? 2.333 -7.256 1.288 1.00 94.56 258 LYS A O 1
ATOM 1879 N N . THR A 1 259 ? 3.721 -8.911 1.835 1.00 93.31 259 THR A N 1
ATOM 1880 C CA . THR A 1 259 ? 4.862 -8.339 1.103 1.00 93.31 259 THR A CA 1
ATOM 1881 C C . THR A 1 259 ? 5.171 -9.130 -0.157 1.00 93.31 259 THR A C 1
ATOM 1883 O O . THR A 1 259 ? 5.276 -10.351 -0.144 1.00 93.31 259 THR A O 1
ATOM 1886 N N . ARG A 1 260 ? 5.329 -8.435 -1.280 1.00 90.12 260 ARG A N 1
ATOM 1887 C CA . ARG A 1 260 ? 5.717 -9.064 -2.550 1.00 90.12 260 ARG A CA 1
ATOM 1888 C C . ARG A 1 260 ? 7.222 -9.027 -2.778 1.00 90.12 260 ARG A C 1
ATOM 1890 O O . ARG A 1 260 ? 7.762 -9.863 -3.499 1.00 90.12 260 ARG A O 1
ATOM 1897 N N . PHE A 1 261 ? 7.902 -8.060 -2.176 1.00 89.12 261 PHE A N 1
ATOM 1898 C CA . PHE A 1 261 ? 9.352 -7.954 -2.206 1.00 89.12 261 PHE A CA 1
ATOM 1899 C C . PHE A 1 261 ? 9.847 -7.501 -0.825 1.00 89.12 261 PHE A C 1
ATOM 1901 O O . PHE A 1 261 ? 9.401 -6.451 -0.360 1.00 89.12 261 PHE A O 1
ATOM 1908 N N . PRO A 1 262 ? 10.775 -8.244 -0.191 1.00 86.38 262 PRO A N 1
ATOM 1909 C CA . PRO A 1 262 ? 11.318 -9.543 -0.610 1.00 86.38 262 PRO A CA 1
ATOM 1910 C C . PRO A 1 262 ? 10.291 -10.685 -0.481 1.00 86.38 262 PRO A C 1
ATOM 1912 O O . PRO A 1 262 ? 9.592 -10.780 0.516 1.00 86.38 262 PRO A O 1
ATOM 1915 N N . TYR A 1 263 ? 10.234 -11.580 -1.473 1.00 88.94 263 TYR A N 1
ATOM 1916 C CA . TYR A 1 263 ? 9.338 -12.743 -1.454 1.00 88.94 263 TYR A CA 1
ATOM 1917 C C . TYR A 1 263 ? 9.979 -13.963 -0.778 1.00 88.94 263 TYR A C 1
ATOM 1919 O O . TYR A 1 263 ? 11.092 -14.373 -1.135 1.00 88.94 263 TYR A O 1
ATOM 1927 N N . VAL A 1 264 ? 9.239 -14.594 0.129 1.00 89.38 264 VAL A N 1
ATOM 1928 C CA . VAL A 1 264 ? 9.602 -15.817 0.851 1.00 89.38 264 VAL A CA 1
ATOM 1929 C C . VAL A 1 264 ? 8.507 -16.871 0.657 1.00 89.38 264 VAL A C 1
ATOM 1931 O O . VAL A 1 264 ? 7.435 -16.806 1.247 1.00 89.38 264 VAL A O 1
ATOM 1934 N N . ALA A 1 265 ? 8.803 -17.905 -0.134 1.00 87.25 265 ALA A N 1
ATOM 1935 C CA . ALA A 1 265 ? 7.825 -18.932 -0.515 1.00 87.25 265 ALA A CA 1
ATOM 1936 C C . ALA A 1 265 ? 7.239 -19.742 0.659 1.00 87.25 265 ALA A C 1
ATOM 1938 O O . ALA A 1 265 ? 6.183 -20.341 0.516 1.00 87.25 265 ALA A O 1
ATOM 1939 N N . SER A 1 266 ? 7.930 -19.822 1.804 1.00 89.00 266 SER A N 1
ATOM 1940 C CA . SER A 1 266 ? 7.412 -20.520 2.992 1.00 89.00 266 SER A CA 1
ATOM 1941 C C . SER A 1 266 ? 6.394 -19.709 3.790 1.00 89.00 266 SER A C 1
ATOM 1943 O O . SER A 1 266 ? 5.787 -20.255 4.703 1.00 89.00 266 SER A O 1
ATOM 1945 N N . GLU A 1 267 ? 6.280 -18.417 3.495 1.00 90.56 267 GLU A N 1
ATOM 1946 C CA . GLU A 1 267 ? 5.394 -17.468 4.175 1.00 90.56 267 GLU A CA 1
ATOM 1947 C C . GLU A 1 267 ? 4.206 -17.078 3.282 1.00 90.56 267 GLU A C 1
ATOM 1949 O O . GLU A 1 267 ? 3.375 -16.288 3.694 1.00 90.56 267 GLU A O 1
ATOM 1954 N N . ASP A 1 268 ? 4.118 -17.651 2.080 1.00 89.44 268 ASP A N 1
ATOM 1955 C CA . ASP A 1 268 ? 3.006 -17.503 1.137 1.00 89.44 268 ASP A CA 1
ATOM 1956 C C . ASP A 1 268 ? 1.970 -18.603 1.421 1.00 89.44 268 ASP A C 1
ATOM 1958 O O . ASP A 1 268 ? 2.136 -19.758 1.004 1.00 89.44 268 ASP A O 1
ATOM 1962 N N . SER A 1 269 ? 0.963 -18.287 2.241 1.00 86.12 269 SER A N 1
ATOM 1963 C CA . SER A 1 269 ? 0.049 -19.299 2.792 1.00 86.12 269 SER A CA 1
ATOM 1964 C C . SER A 1 269 ? -1.064 -19.687 1.818 1.00 86.12 269 SER A C 1
ATOM 1966 O O . SER A 1 269 ? -1.558 -20.819 1.861 1.00 86.12 269 SER A O 1
ATOM 1968 N N . ASP A 1 270 ? -1.453 -18.770 0.935 1.00 86.25 270 ASP A N 1
ATOM 1969 C CA . ASP A 1 270 ? -2.544 -18.916 -0.033 1.00 86.25 270 ASP A CA 1
ATOM 1970 C C . ASP A 1 270 ? -2.057 -19.042 -1.494 1.00 86.25 270 ASP A C 1
ATOM 1972 O O . ASP A 1 270 ? -2.860 -19.297 -2.400 1.00 86.25 270 ASP A O 1
ATOM 1976 N N . ASN A 1 271 ? -0.738 -18.996 -1.712 1.00 84.56 271 ASN A N 1
ATOM 1977 C CA . ASN A 1 271 ? -0.072 -19.094 -3.008 1.00 84.56 271 ASN A CA 1
ATOM 1978 C C . ASN A 1 271 ? -0.470 -17.939 -3.957 1.00 84.56 271 ASN A C 1
ATOM 1980 O O . ASN A 1 271 ? -0.568 -18.137 -5.178 1.00 84.56 271 ASN A O 1
ATOM 1984 N N . ASP A 1 272 ? -0.712 -16.744 -3.409 1.00 84.00 272 ASP A N 1
ATOM 1985 C CA . ASP A 1 272 ? -1.048 -15.518 -4.146 1.00 84.00 272 ASP A CA 1
ATOM 1986 C C . ASP A 1 272 ? 0.194 -14.730 -4.627 1.00 84.00 272 ASP A C 1
ATOM 1988 O O . ASP A 1 272 ? 0.087 -13.796 -5.438 1.00 84.00 272 ASP A O 1
ATOM 1992 N N . GLY A 1 273 ? 1.390 -15.157 -4.208 1.00 84.94 273 GLY A N 1
ATOM 1993 C CA . GLY A 1 273 ? 2.658 -14.524 -4.558 1.00 84.94 273 GLY A CA 1
ATOM 1994 C C . GLY A 1 273 ? 3.062 -13.367 -3.640 1.00 84.94 273 GLY A C 1
ATOM 1995 O O . GLY A 1 273 ? 3.942 -12.586 -4.025 1.00 84.94 273 GLY A O 1
ATOM 1996 N N . TYR A 1 274 ? 2.452 -13.257 -2.462 1.00 89.62 274 TYR A N 1
ATOM 1997 C CA . TYR A 1 274 ? 2.904 -12.449 -1.337 1.00 89.62 274 TYR A CA 1
ATOM 1998 C C . TYR A 1 274 ? 3.394 -13.350 -0.192 1.00 89.62 274 TYR A C 1
ATOM 2000 O O . TYR A 1 274 ? 3.124 -14.542 -0.140 1.00 89.62 274 TYR A O 1
ATOM 2008 N N . SER A 1 275 ? 4.211 -12.787 0.691 1.00 92.12 275 SER A N 1
ATOM 2009 C CA . SER A 1 275 ? 4.536 -13.375 1.987 1.00 92.12 275 SER A CA 1
ATOM 2010 C C . SER A 1 275 ? 3.696 -12.693 3.058 1.00 92.12 275 SER A C 1
ATOM 2012 O O . SER A 1 275 ? 3.708 -11.461 3.152 1.00 92.12 275 SER A O 1
ATOM 2014 N N . ASP A 1 276 ? 2.998 -13.495 3.852 1.00 93.12 276 ASP A N 1
ATOM 2015 C CA . ASP A 1 276 ? 1.926 -13.054 4.737 1.00 93.12 276 ASP A CA 1
ATOM 2016 C C . ASP A 1 276 ? 2.412 -12.952 6.184 1.00 93.12 276 ASP A C 1
ATOM 2018 O O . ASP A 1 276 ? 2.990 -13.888 6.748 1.00 93.12 276 ASP A O 1
ATOM 2022 N N . TYR A 1 277 ? 2.137 -11.814 6.821 1.00 93.44 277 TYR A N 1
ATOM 2023 C CA . TYR A 1 277 ? 2.441 -11.584 8.227 1.00 93.44 277 TYR A CA 1
ATOM 2024 C C . TYR A 1 277 ? 1.280 -10.903 8.936 1.00 93.44 277 TYR A C 1
ATOM 2026 O O . TYR A 1 277 ? 0.911 -9.770 8.634 1.00 93.44 277 TYR A O 1
ATOM 2034 N N . GLN A 1 278 ? 0.778 -11.536 9.986 1.00 94.25 278 GLN A N 1
ATOM 2035 C CA . GLN A 1 278 ? -0.180 -10.899 10.876 1.00 94.25 278 GLN A CA 1
ATOM 2036 C C . GLN A 1 278 ? 0.538 -9.892 11.791 1.00 94.25 278 GLN A C 1
ATOM 2038 O O . GLN A 1 278 ? 1.402 -10.268 12.588 1.00 94.25 278 GLN A O 1
ATOM 2043 N N . LEU A 1 279 ? 0.186 -8.606 11.703 1.00 93.56 279 LEU A N 1
ATOM 2044 C CA . LEU A 1 279 ? 0.834 -7.548 12.486 1.00 93.56 279 LEU A CA 1
ATOM 2045 C C . LEU A 1 279 ? 0.174 -7.352 13.847 1.00 93.56 279 LEU A C 1
ATOM 2047 O O . LEU A 1 279 ? 0.841 -7.370 14.884 1.00 93.56 279 LEU A O 1
ATOM 2051 N N . VAL A 1 280 ? -1.137 -7.115 13.849 1.00 94.44 280 VAL A N 1
ATOM 2052 C CA . VAL A 1 280 ? -1.891 -6.792 15.064 1.00 94.44 280 VAL A CA 1
ATOM 2053 C C . VAL A 1 280 ? -3.304 -7.346 15.006 1.00 94.44 280 VAL A C 1
ATOM 2055 O O . VAL A 1 280 ? -3.957 -7.333 13.970 1.00 94.44 280 VAL A O 1
ATOM 2058 N N . ASN A 1 281 ? -3.783 -7.797 16.160 1.00 93.31 281 ASN A N 1
ATOM 2059 C CA . ASN A 1 281 ? -5.140 -8.301 16.341 1.00 93.31 281 ASN A CA 1
ATOM 2060 C C . ASN A 1 281 ? -6.119 -7.172 16.674 1.00 93.31 281 ASN A C 1
ATOM 2062 O O . ASN A 1 281 ? -5.720 -6.098 17.133 1.00 93.31 281 ASN A O 1
ATOM 2066 N N . GLU A 1 282 ? -7.411 -7.472 16.575 1.00 93.12 282 GLU A N 1
ATOM 2067 C CA . GLU A 1 282 ? -8.509 -6.593 16.989 1.00 93.12 282 GLU A CA 1
ATOM 2068 C C . GLU A 1 282 ? -8.544 -5.257 16.226 1.00 93.12 282 GLU A C 1
ATOM 2070 O O . GLU A 1 282 ? -8.975 -4.231 16.760 1.00 93.12 282 GLU A O 1
ATOM 2075 N N . VAL A 1 283 ? -8.115 -5.275 14.963 1.00 95.44 283 VAL A N 1
ATOM 2076 C CA . VAL A 1 283 ? -8.337 -4.197 13.993 1.00 95.44 283 VAL A CA 1
ATOM 2077 C C . VAL A 1 283 ? -9.431 -4.663 13.049 1.00 95.44 283 VAL A C 1
ATOM 2079 O O . VAL A 1 283 ? -9.301 -5.692 12.406 1.00 95.44 283 VAL A O 1
ATOM 2082 N N . VAL A 1 284 ? -10.538 -3.933 13.016 1.00 95.12 284 VAL A N 1
ATOM 2083 C CA . VAL A 1 284 ? -11.776 -4.408 12.390 1.00 95.12 284 VAL A CA 1
ATOM 2084 C C . VAL A 1 284 ? -11.987 -3.833 10.998 1.00 95.12 284 VAL A C 1
ATOM 2086 O O . VAL A 1 284 ? -12.546 -4.502 10.141 1.00 95.12 284 VAL A O 1
ATOM 2089 N N . ASP A 1 285 ? -11.601 -2.583 10.786 1.00 96.31 285 ASP A N 1
ATOM 2090 C CA . ASP A 1 285 ? -11.833 -1.894 9.522 1.00 96.31 285 ASP A CA 1
ATOM 2091 C C . ASP A 1 285 ? -10.700 -0.896 9.283 1.00 96.31 285 ASP A C 1
ATOM 2093 O O . ASP A 1 285 ? -10.192 -0.270 10.226 1.00 96.31 285 ASP A O 1
ATOM 2097 N N . LEU A 1 286 ? -10.317 -0.778 8.020 1.00 96.88 286 LEU A N 1
ATOM 2098 C CA . LEU A 1 286 ? -9.330 0.144 7.485 1.00 96.88 286 LEU A CA 1
ATOM 2099 C C . LEU A 1 286 ? -9.983 0.791 6.271 1.00 96.88 286 LEU A C 1
ATOM 2101 O O . LEU A 1 286 ? -10.464 0.092 5.394 1.00 96.88 286 LEU A O 1
ATOM 2105 N N . GLN A 1 287 ? -10.023 2.114 6.235 1.00 97.06 287 GLN A N 1
ATOM 2106 C CA . GLN A 1 287 ? -10.581 2.885 5.131 1.00 97.06 287 GLN A CA 1
ATOM 2107 C C . GLN A 1 287 ? -9.560 3.945 4.729 1.00 97.06 287 GLN A C 1
ATOM 2109 O O . GLN A 1 287 ? -8.879 4.510 5.595 1.00 97.06 287 GLN A O 1
ATOM 2114 N N . ALA A 1 288 ? -9.431 4.225 3.437 1.00 97.19 288 ALA A N 1
ATOM 2115 C CA . ALA A 1 288 ? -8.462 5.190 2.945 1.00 97.19 288 ALA A CA 1
ATOM 2116 C C . ALA A 1 288 ? -8.960 5.982 1.733 1.00 97.19 288 ALA A C 1
ATOM 2118 O O . ALA A 1 288 ? -9.693 5.488 0.883 1.00 97.19 288 ALA A O 1
ATOM 2119 N N . GLU A 1 289 ? -8.504 7.228 1.637 1.00 97.06 289 GLU A N 1
ATOM 2120 C CA . GLU A 1 289 ? -8.820 8.148 0.545 1.00 97.06 289 GLU A CA 1
ATOM 2121 C C . GLU A 1 289 ? -7.547 8.841 0.052 1.00 97.06 289 GLU A C 1
ATOM 2123 O O . GLU A 1 289 ? -6.654 9.197 0.832 1.00 97.06 289 GLU A O 1
ATOM 2128 N N . TYR A 1 290 ? -7.479 9.078 -1.253 1.00 97.56 290 TYR A N 1
ATOM 2129 C CA . TYR A 1 290 ? -6.422 9.850 -1.893 1.00 97.56 290 TYR A CA 1
ATOM 2130 C C . TYR A 1 290 ? -6.625 11.341 -1.635 1.00 97.56 290 TYR A C 1
ATOM 2132 O O . TYR A 1 290 ? -7.712 11.851 -1.876 1.00 97.56 290 TYR A O 1
ATOM 2140 N N . GLY A 1 291 ? -5.585 12.043 -1.184 1.00 97.00 291 GLY A N 1
ATOM 2141 C CA . GLY A 1 291 ? -5.541 13.505 -1.125 1.00 97.00 291 GLY A CA 1
ATOM 2142 C C . GLY A 1 291 ? -4.947 14.073 -2.412 1.00 97.00 291 GLY A C 1
ATOM 2143 O O . GLY A 1 291 ? -3.732 13.960 -2.621 1.00 97.00 291 GLY A O 1
ATOM 2144 N N . MET A 1 292 ? -5.795 14.663 -3.251 1.00 95.69 292 MET A N 1
ATOM 2145 C CA . MET A 1 292 ? -5.480 15.095 -4.616 1.00 95.69 292 MET A CA 1
ATOM 2146 C C . MET A 1 292 ? -5.375 16.621 -4.729 1.00 95.69 292 MET A C 1
ATOM 2148 O O . MET A 1 292 ? -6.121 17.346 -4.078 1.00 95.69 292 MET A O 1
ATOM 2152 N N . ASP A 1 293 ? -4.454 17.086 -5.569 1.00 94.38 293 ASP A N 1
ATOM 2153 C CA . ASP A 1 293 ? -4.235 18.479 -5.994 1.00 94.38 293 ASP A CA 1
ATOM 2154 C C . ASP A 1 293 ? -4.665 18.633 -7.466 1.00 94.38 293 ASP A C 1
ATOM 2156 O O . ASP A 1 293 ? -3.859 18.734 -8.403 1.00 94.38 293 ASP A O 1
ATOM 2160 N N . ASP A 1 294 ? -5.968 18.484 -7.698 1.00 94.12 294 ASP A N 1
ATOM 2161 C CA . ASP A 1 294 ? -6.566 18.375 -9.028 1.00 94.12 294 ASP A CA 1
ATOM 2162 C C . ASP A 1 294 ? -7.497 19.538 -9.401 1.00 94.12 294 ASP A C 1
ATOM 2164 O O . ASP A 1 294 ? -8.018 19.576 -10.521 1.00 94.12 294 ASP A O 1
ATOM 2168 N N . GLY A 1 295 ? -7.645 20.530 -8.522 1.00 94.38 295 GLY A N 1
ATOM 2169 C CA . GLY A 1 295 ? -8.517 21.682 -8.709 1.00 94.38 295 GLY A CA 1
ATOM 2170 C C . GLY A 1 295 ? -10.004 21.386 -8.518 1.00 94.38 295 GLY A C 1
ATOM 2171 O O . GLY A 1 295 ? -10.823 22.233 -8.888 1.00 94.38 295 GLY A O 1
ATOM 2172 N N . VAL A 1 296 ? -10.378 20.212 -8.001 1.00 94.88 296 VAL A N 1
ATOM 2173 C CA . VAL A 1 296 ? -11.778 19.819 -7.808 1.00 94.88 296 VAL A CA 1
ATOM 2174 C C . VAL A 1 296 ? -12.238 20.138 -6.387 1.00 94.88 296 VAL A C 1
ATOM 2176 O O . VAL A 1 296 ? -11.649 19.702 -5.407 1.00 94.88 296 VAL A O 1
ATOM 2179 N N . ASP A 1 297 ? -13.352 20.864 -6.272 1.00 94.62 297 ASP A N 1
ATOM 2180 C CA . ASP A 1 297 ? -14.072 21.014 -5.005 1.00 94.62 297 ASP A CA 1
ATOM 2181 C C . ASP A 1 297 ? -15.182 19.961 -4.908 1.00 94.62 297 ASP A C 1
ATOM 2183 O O . ASP A 1 297 ? -16.245 20.093 -5.526 1.00 94.62 297 ASP A O 1
ATOM 2187 N N . ASN A 1 298 ? -14.941 18.913 -4.119 1.00 93.56 298 ASN A N 1
ATOM 2188 C CA . ASN A 1 298 ? -15.950 17.910 -3.776 1.00 93.56 298 ASN A CA 1
ATOM 2189 C C . ASN A 1 298 ? -16.531 18.093 -2.355 1.00 93.56 298 ASN A C 1
ATOM 2191 O O . ASN A 1 298 ? -17.281 17.241 -1.873 1.00 93.56 298 ASN A O 1
ATOM 2195 N N . GLY A 1 299 ? -16.186 19.192 -1.673 1.00 92.62 299 GLY A N 1
ATOM 2196 C CA . GLY A 1 299 ? -16.632 19.512 -0.317 1.00 92.62 299 GLY A CA 1
ATOM 2197 C C . GLY A 1 299 ? -15.924 18.761 0.818 1.00 92.62 299 GLY A C 1
ATOM 2198 O O . GLY A 1 299 ? -16.299 18.943 1.978 1.00 92.62 299 GLY A O 1
ATOM 2199 N N . THR A 1 300 ? -14.914 17.928 0.537 1.00 93.38 300 THR A N 1
ATOM 2200 C CA . THR A 1 300 ? -14.136 17.224 1.582 1.00 93.38 300 THR A CA 1
ATOM 2201 C C . THR A 1 300 ? -13.033 18.078 2.209 1.00 93.38 300 THR A C 1
ATOM 2203 O O . THR A 1 300 ? -12.600 17.787 3.329 1.00 93.38 300 THR A O 1
ATOM 2206 N N . VAL A 1 301 ? -12.598 19.134 1.517 1.00 93.50 301 VAL A N 1
ATOM 2207 C CA . VAL A 1 301 ? -11.631 20.136 1.981 1.00 93.50 301 VAL A CA 1
ATOM 2208 C C . VAL A 1 301 ? -12.206 21.529 1.730 1.00 93.50 301 VAL A C 1
ATOM 2210 O O . VAL A 1 301 ? -12.941 21.746 0.772 1.00 93.50 301 VAL A O 1
ATOM 2213 N N . SER A 1 302 ? -11.894 22.481 2.610 1.00 93.62 302 SER A N 1
ATOM 2214 C CA . SER A 1 302 ? -12.321 23.878 2.490 1.00 93.62 302 SER A CA 1
ATOM 2215 C C . SER A 1 302 ? -11.129 24.760 2.116 1.00 93.62 302 SER A C 1
ATOM 2217 O O . SER A 1 302 ? -10.419 25.229 3.010 1.00 93.62 302 SER A O 1
ATOM 2219 N N . ASN A 1 303 ? -10.957 25.042 0.823 1.00 91.69 303 ASN A N 1
ATOM 2220 C CA . ASN A 1 303 ? -9.919 25.938 0.305 1.00 91.69 303 ASN A CA 1
ATOM 2221 C C . ASN A 1 303 ? -10.512 27.271 -0.177 1.00 91.69 303 ASN A C 1
ATOM 2223 O O . ASN A 1 303 ? -11.684 27.377 -0.532 1.00 91.69 303 ASN A O 1
ATOM 2227 N N . ALA A 1 304 ? -9.694 28.329 -0.183 1.00 91.19 304 ALA A N 1
ATOM 2228 C CA . ALA A 1 304 ? -10.101 29.632 -0.724 1.00 91.19 304 ALA A CA 1
ATOM 2229 C C . ALA A 1 304 ? -10.137 29.644 -2.263 1.00 91.19 304 ALA A C 1
ATOM 2231 O O . ALA A 1 304 ? -10.814 30.468 -2.877 1.00 91.19 304 ALA A O 1
ATOM 2232 N N . THR A 1 305 ? -9.356 28.773 -2.894 1.00 92.69 305 THR A N 1
ATOM 2233 C CA . THR A 1 305 ? -9.265 28.570 -4.339 1.00 92.69 305 THR A CA 1
ATOM 2234 C C . THR A 1 305 ? -8.897 27.110 -4.551 1.00 92.69 305 THR A C 1
ATOM 2236 O O . THR A 1 305 ? -8.096 26.592 -3.782 1.00 92.69 305 THR A O 1
ATOM 2239 N N . TYR A 1 306 ? -9.496 26.487 -5.561 1.00 94.94 306 TYR A N 1
ATOM 2240 C CA . TYR A 1 306 ? -9.189 25.126 -5.988 1.00 94.94 306 TYR A CA 1
ATOM 2241 C C . TYR A 1 306 ? -8.478 25.242 -7.331 1.00 94.94 306 TYR A C 1
ATOM 2243 O O . TYR A 1 306 ? -9.066 25.722 -8.309 1.00 94.94 306 TYR A O 1
ATOM 2251 N N . ALA A 1 307 ? -7.187 24.931 -7.356 1.00 93.88 307 ALA A N 1
ATOM 2252 C CA . ALA A 1 307 ? -6.344 25.108 -8.526 1.00 93.88 307 ALA A CA 1
ATOM 2253 C C . ALA A 1 307 ? -5.369 23.941 -8.642 1.00 93.88 307 ALA A C 1
ATOM 2255 O O . ALA A 1 307 ? -4.464 23.803 -7.837 1.00 93.88 307 ALA A O 1
ATOM 2256 N N . ALA A 1 308 ? -5.507 23.168 -9.717 1.00 92.25 308 ALA A N 1
ATOM 2257 C CA . ALA A 1 308 ? -4.670 22.003 -9.952 1.00 92.25 308 ALA A CA 1
ATOM 2258 C C . ALA A 1 308 ? -3.166 22.333 -9.967 1.00 92.25 308 ALA A C 1
ATOM 2260 O O . ALA A 1 308 ? -2.718 23.196 -10.731 1.00 92.25 308 ALA A O 1
ATOM 2261 N N . ASN A 1 309 ? -2.385 21.503 -9.280 1.00 89.19 309 ASN A N 1
ATOM 2262 C CA . ASN A 1 309 ? -0.927 21.561 -9.161 1.00 89.19 309 ASN A CA 1
ATOM 2263 C C . ASN A 1 309 ? -0.404 22.804 -8.419 1.00 89.19 309 ASN A C 1
ATOM 2265 O O . ASN A 1 309 ? 0.689 23.290 -8.740 1.00 89.19 309 ASN A O 1
ATOM 2269 N N . ASP A 1 310 ? -1.157 23.340 -7.459 1.00 91.00 310 ASP A N 1
ATOM 2270 C CA . ASP A 1 310 ? -0.708 24.460 -6.622 1.00 91.00 310 ASP A CA 1
ATOM 2271 C C . ASP A 1 310 ? 0.013 24.016 -5.329 1.00 91.00 310 ASP A C 1
ATOM 2273 O O . ASP A 1 310 ? 0.564 24.845 -4.595 1.00 91.00 310 ASP A O 1
ATOM 2277 N N . GLY A 1 311 ? 0.103 22.703 -5.098 1.00 89.25 311 GLY A N 1
ATOM 2278 C CA . GLY A 1 311 ? 0.730 22.084 -3.936 1.00 89.25 311 GLY A CA 1
ATOM 2279 C C . GLY A 1 311 ? -0.194 21.965 -2.724 1.00 89.25 311 GLY A C 1
ATOM 2280 O O . GLY A 1 311 ? 0.287 21.625 -1.636 1.00 89.25 311 GLY A O 1
ATOM 2281 N N . VAL A 1 312 ? -1.487 22.249 -2.881 1.00 92.56 312 VAL A N 1
ATOM 2282 C CA . VAL A 1 312 ? -2.513 22.135 -1.846 1.00 92.56 312 VAL A CA 1
ATOM 2283 C C . VAL A 1 312 ? -3.459 20.986 -2.193 1.00 92.56 312 VAL A C 1
ATOM 2285 O O . VAL A 1 312 ? -3.769 20.725 -3.344 1.00 92.56 312 VAL A O 1
ATOM 2288 N N . ILE A 1 313 ? -3.900 20.245 -1.175 1.00 95.44 313 ILE A N 1
ATOM 2289 C CA . ILE A 1 313 ? -4.919 19.208 -1.367 1.00 95.44 313 ILE A CA 1
ATOM 2290 C C . ILE A 1 313 ? -6.266 19.903 -1.565 1.00 95.44 313 ILE A C 1
ATOM 2292 O O . ILE A 1 313 ? -6.708 20.634 -0.677 1.00 95.44 313 ILE A O 1
ATOM 2296 N N . ASP A 1 314 ? -6.911 19.629 -2.688 1.00 96.12 314 ASP A N 1
ATOM 2297 C CA . ASP A 1 314 ? -8.219 20.149 -3.081 1.00 96.12 314 ASP A CA 1
ATOM 2298 C C . ASP A 1 314 ? -9.355 19.206 -2.686 1.00 96.12 314 ASP A C 1
ATOM 2300 O O . ASP A 1 314 ? -10.403 19.651 -2.213 1.00 96.12 314 ASP A O 1
ATOM 2304 N N . GLU A 1 315 ? -9.116 17.897 -2.775 1.00 96.38 315 GLU A N 1
ATOM 2305 C CA . GLU A 1 315 ? -10.088 16.890 -2.375 1.00 96.38 315 GLU A CA 1
ATOM 2306 C C . GLU A 1 315 ? -9.472 15.635 -1.747 1.00 96.38 315 GLU A C 1
ATOM 2308 O O . GLU A 1 315 ? -8.327 15.259 -2.004 1.00 96.38 315 GLU A O 1
ATOM 2313 N N . PHE A 1 316 ? -10.284 14.956 -0.937 1.00 97.12 316 PHE A N 1
ATOM 2314 C CA . PHE A 1 316 ? -10.129 13.552 -0.595 1.00 97.12 316 PHE A CA 1
ATOM 2315 C C . PHE A 1 316 ? -11.120 12.720 -1.409 1.00 97.12 316 PHE A C 1
ATOM 2317 O O . PHE A 1 316 ? -12.319 13.004 -1.406 1.00 97.12 316 PHE A O 1
ATOM 2324 N N . THR A 1 317 ? -10.627 11.702 -2.111 1.00 96.25 317 THR A N 1
ATOM 2325 C CA . THR A 1 317 ? -11.434 10.875 -3.016 1.00 96.25 317 THR A CA 1
ATOM 2326 C C . THR A 1 317 ? -11.070 9.400 -2.898 1.00 96.25 317 THR A C 1
ATOM 2328 O O . THR A 1 317 ? -9.912 9.036 -2.696 1.00 96.25 317 THR A O 1
ATOM 2331 N N . THR A 1 318 ? -12.060 8.526 -3.058 1.00 94.75 318 THR A N 1
ATOM 2332 C CA . THR A 1 318 ? -11.864 7.072 -3.195 1.00 94.75 318 THR A CA 1
ATOM 2333 C C . THR A 1 318 ? -11.634 6.658 -4.650 1.00 94.75 318 THR A C 1
ATOM 2335 O O . THR A 1 318 ? -11.373 5.491 -4.944 1.00 94.75 318 THR A O 1
ATOM 2338 N N . THR A 1 319 ? -11.720 7.610 -5.585 1.00 94.50 319 THR A N 1
ATOM 2339 C CA . THR A 1 319 ? -11.536 7.349 -7.013 1.00 94.50 319 THR A CA 1
ATOM 2340 C C . THR A 1 319 ? -10.063 7.106 -7.309 1.00 94.50 319 THR A C 1
ATOM 2342 O O . THR A 1 319 ? -9.230 7.991 -7.131 1.00 94.50 319 THR A O 1
ATOM 2345 N N . THR A 1 320 ? -9.734 5.911 -7.801 1.00 93.62 320 THR A N 1
ATOM 2346 C CA . THR A 1 320 ? -8.371 5.588 -8.228 1.00 93.62 320 THR A CA 1
ATOM 2347 C C . THR A 1 320 ? -7.939 6.502 -9.384 1.00 93.62 320 THR A C 1
ATOM 2349 O O . THR A 1 320 ? -8.649 6.569 -10.394 1.00 93.62 320 THR A O 1
ATOM 2352 N N . PRO A 1 321 ? -6.770 7.166 -9.296 1.00 93.12 321 PRO A N 1
ATOM 2353 C CA . PRO A 1 321 ? -6.228 7.941 -10.407 1.00 93.12 321 PRO A CA 1
ATOM 2354 C C . PRO A 1 321 ? -6.073 7.088 -11.680 1.00 93.12 321 PRO A C 1
ATOM 2356 O O . PRO A 1 321 ? -5.517 5.989 -11.653 1.00 93.12 321 PRO A O 1
ATOM 2359 N N . ALA A 1 322 ? -6.561 7.591 -12.816 1.00 89.56 322 ALA A N 1
ATOM 2360 C CA . ALA A 1 322 ? -6.664 6.826 -14.061 1.00 89.56 322 ALA A CA 1
ATOM 2361 C C . ALA A 1 322 ? -5.459 6.998 -14.998 1.00 89.56 322 ALA A C 1
ATOM 2363 O O . ALA A 1 322 ? -5.273 6.206 -15.921 1.00 89.56 322 ALA A O 1
ATOM 2364 N N . ASN A 1 323 ? -4.661 8.050 -14.814 1.00 87.88 323 ASN A N 1
ATOM 2365 C CA . ASN A 1 323 ? -3.536 8.365 -15.688 1.00 87.88 323 ASN A CA 1
ATOM 2366 C C . ASN A 1 323 ? -2.369 9.002 -14.925 1.00 87.88 323 ASN A C 1
ATOM 2368 O O . ASN A 1 323 ? -2.506 9.447 -13.786 1.00 87.88 323 ASN A O 1
ATOM 2372 N N . ALA A 1 324 ? -1.221 9.052 -15.596 1.00 85.31 324 ALA A N 1
ATOM 2373 C CA . ALA A 1 324 ? 0.023 9.651 -15.129 1.00 85.31 324 ALA A CA 1
ATOM 2374 C C . ALA A 1 324 ? -0.140 11.052 -14.514 1.00 85.31 324 ALA A C 1
ATOM 2376 O O . ALA A 1 324 ? 0.447 11.334 -13.472 1.00 85.31 324 ALA A O 1
ATOM 2377 N N . THR A 1 325 ? -0.951 11.924 -15.123 1.00 87.12 325 THR A N 1
ATOM 2378 C CA . THR A 1 325 ? -1.185 13.285 -14.619 1.00 87.12 325 THR A CA 1
ATOM 2379 C C . THR A 1 325 ? -1.892 13.263 -13.271 1.00 87.12 325 THR A C 1
ATOM 2381 O O . THR A 1 325 ? -1.438 13.935 -12.354 1.00 87.12 325 THR A O 1
ATOM 2384 N N . GLN A 1 326 ? -2.934 12.443 -13.119 1.00 90.50 326 GLN A N 1
ATOM 2385 C CA . GLN A 1 326 ? -3.656 12.315 -11.851 1.00 90.50 326 GLN A CA 1
ATOM 2386 C C . GLN A 1 326 ? -2.799 11.650 -10.770 1.00 90.50 326 GLN A C 1
ATOM 2388 O O . GLN A 1 326 ? -2.771 12.115 -9.638 1.00 90.50 326 GLN A O 1
ATOM 2393 N N . TRP A 1 327 ? -2.010 10.626 -11.111 1.00 90.19 327 TRP A N 1
ATOM 2394 C CA . TRP A 1 327 ? -0.982 10.112 -10.192 1.00 90.19 327 TRP A CA 1
ATOM 2395 C C . TRP A 1 327 ? 0.036 11.191 -9.820 1.00 90.19 327 TRP A C 1
ATOM 2397 O O . TRP A 1 327 ? 0.552 11.226 -8.705 1.00 90.19 327 TRP A O 1
ATOM 2407 N N . GLY A 1 328 ? 0.282 12.114 -10.746 1.00 87.56 328 GLY A N 1
ATOM 2408 C CA . GLY A 1 328 ? 1.039 13.329 -10.539 1.00 87.56 328 GLY A CA 1
ATOM 2409 C C . GLY A 1 328 ? 0.399 14.325 -9.561 1.00 87.56 328 GLY A C 1
ATOM 2410 O O . GLY A 1 328 ? 1.110 15.174 -9.043 1.00 87.56 328 GLY A O 1
ATOM 2411 N N . GLN A 1 329 ? -0.885 14.226 -9.258 1.00 91.44 329 GLN A N 1
ATOM 2412 C CA . GLN A 1 329 ? -1.599 15.148 -8.368 1.00 91.44 329 GLN A CA 1
ATOM 2413 C C . GLN A 1 329 ? -1.814 14.564 -6.969 1.00 91.44 329 GLN A C 1
ATOM 2415 O O . GLN A 1 329 ? -2.368 15.222 -6.097 1.00 91.44 329 GLN A O 1
ATOM 2420 N N . LEU A 1 330 ? -1.352 13.337 -6.725 1.00 92.94 330 LEU A N 1
ATOM 2421 C CA . LEU A 1 330 ? -1.468 12.691 -5.428 1.00 92.94 330 LEU A CA 1
ATOM 2422 C C . LEU A 1 330 ? -0.421 13.234 -4.441 1.00 92.94 330 LEU A C 1
ATOM 2424 O O . LEU A 1 330 ? 0.779 12.989 -4.602 1.00 92.94 330 LEU A O 1
ATOM 2428 N N . LEU A 1 331 ? -0.875 13.922 -3.389 1.00 93.44 331 LEU A N 1
ATOM 2429 C CA . LEU A 1 331 ? -0.002 14.547 -2.384 1.00 93.44 331 LEU A CA 1
ATOM 2430 C C . LEU A 1 331 ? -0.025 13.844 -1.023 1.00 93.44 331 LEU A C 1
ATOM 2432 O O . LEU A 1 331 ? 0.972 13.869 -0.296 1.00 93.44 331 LEU A O 1
ATOM 2436 N N . ALA A 1 332 ? -1.144 13.228 -0.651 1.00 95.69 332 ALA A N 1
ATOM 2437 C CA . ALA A 1 332 ? -1.309 12.584 0.648 1.00 95.69 332 ALA A CA 1
ATOM 2438 C C . ALA A 1 332 ? -2.312 11.432 0.590 1.00 95.69 332 ALA A C 1
ATOM 2440 O O . ALA A 1 332 ? -3.029 11.260 -0.389 1.00 95.69 332 ALA A O 1
ATOM 2441 N N . VAL A 1 333 ? -2.389 10.672 1.678 1.00 97.00 333 VAL A N 1
ATOM 2442 C CA . VAL A 1 333 ? -3.455 9.696 1.919 1.00 97.00 333 VAL A CA 1
ATOM 2443 C C . VAL A 1 333 ? -4.083 9.971 3.273 1.00 97.00 333 VAL A C 1
ATOM 2445 O O . VAL A 1 333 ? -3.373 10.156 4.266 1.00 97.00 333 VAL A O 1
ATOM 2448 N N . ARG A 1 334 ? -5.413 10.002 3.317 1.00 96.81 334 ARG A N 1
ATOM 2449 C CA . ARG A 1 334 ? -6.198 10.076 4.550 1.00 96.81 334 ARG A CA 1
ATOM 2450 C C . ARG A 1 334 ? -6.645 8.673 4.917 1.00 96.81 334 ARG A C 1
ATOM 2452 O O . ARG A 1 334 ? -7.195 7.974 4.080 1.00 96.81 334 ARG A O 1
ATOM 2459 N N . ILE A 1 335 ? -6.373 8.260 6.149 1.00 97.00 335 ILE A N 1
ATOM 2460 C CA . ILE A 1 335 ? -6.596 6.889 6.615 1.00 97.00 335 ILE A CA 1
ATOM 2461 C C . ILE A 1 335 ? -7.451 6.934 7.866 1.00 97.00 335 ILE A C 1
ATOM 2463 O O . ILE A 1 335 ? -7.176 7.722 8.775 1.00 97.00 335 ILE A O 1
ATOM 2467 N N . GLY A 1 336 ? -8.453 6.067 7.907 1.00 97.06 336 GLY A N 1
ATOM 2468 C CA . GLY A 1 336 ? -9.279 5.768 9.058 1.00 97.06 336 GLY A CA 1
ATOM 2469 C C . GLY A 1 336 ? -9.108 4.304 9.431 1.00 97.06 336 GLY A C 1
ATOM 2470 O O . GLY A 1 336 ? -9.174 3.427 8.581 1.00 97.06 336 GLY A O 1
ATOM 2471 N N . LEU A 1 337 ? -8.897 4.031 10.710 1.00 96.94 337 LEU A N 1
ATOM 2472 C CA . LEU A 1 337 ? -8.752 2.682 11.236 1.00 96.94 337 LEU A CA 1
ATOM 2473 C C . LEU A 1 337 ? -9.582 2.543 12.504 1.00 96.94 337 LEU A C 1
ATOM 2475 O O . LEU A 1 337 ? -9.561 3.421 13.371 1.00 96.94 337 LEU A O 1
ATOM 2479 N N . VAL A 1 338 ? -10.288 1.425 12.646 1.00 97.06 338 VAL A N 1
ATOM 2480 C CA . VAL A 1 338 ? -11.057 1.131 13.855 1.00 97.06 338 VAL A CA 1
ATOM 2481 C C . VAL A 1 338 ? -10.549 -0.135 14.532 1.00 97.06 338 VAL A C 1
ATOM 2483 O O . VAL A 1 338 ? -10.563 -1.229 13.973 1.00 97.06 338 VAL A O 1
ATOM 2486 N N . ALA A 1 339 ? -10.112 0.024 15.779 1.00 96.75 339 ALA A N 1
ATOM 2487 C CA . ALA A 1 339 ? -9.748 -1.080 16.654 1.00 96.75 339 ALA A CA 1
ATOM 2488 C C . ALA A 1 339 ? -10.898 -1.405 17.612 1.00 96.75 339 ALA A C 1
ATOM 2490 O O . ALA A 1 339 ? -11.651 -0.518 18.033 1.00 96.75 339 ALA A O 1
ATOM 2491 N N . ARG A 1 340 ? -11.026 -2.675 17.984 1.00 94.62 340 ARG A N 1
ATOM 2492 C CA . ARG A 1 340 ? -12.068 -3.197 18.873 1.00 94.62 340 ARG A CA 1
ATOM 2493 C C . ARG A 1 340 ? -11.466 -3.624 20.209 1.00 94.62 340 ARG A C 1
ATOM 2495 O O . ARG A 1 340 ? -10.334 -4.080 20.287 1.00 94.62 340 ARG A O 1
ATOM 2502 N N . SER A 1 341 ? -12.225 -3.488 21.292 1.00 94.38 341 SER A N 1
ATOM 2503 C CA . SER A 1 341 ? -11.855 -4.082 22.576 1.00 94.38 341 SER A CA 1
ATOM 2504 C C . SER A 1 341 ? -11.997 -5.603 22.530 1.00 94.38 341 SER A C 1
ATOM 2506 O O . SER A 1 341 ? -13.085 -6.085 22.232 1.00 94.38 341 SER A O 1
ATOM 2508 N N . GLY A 1 342 ? -10.989 -6.365 22.961 1.00 87.81 342 GLY A N 1
ATOM 2509 C CA . GLY A 1 342 ? -11.081 -7.837 22.998 1.00 87.81 342 GLY A CA 1
ATOM 2510 C C . GLY A 1 342 ? -12.125 -8.402 23.984 1.00 87.81 342 GLY A C 1
ATOM 2511 O O . GLY A 1 342 ? -12.449 -9.588 23.960 1.00 87.81 342 GLY A O 1
ATOM 2512 N N . ALA A 1 343 ? -12.689 -7.572 24.871 1.00 89.31 343 ALA A N 1
ATOM 2513 C CA . ALA A 1 343 ? -13.714 -7.982 25.828 1.00 89.31 343 ALA A CA 1
ATOM 2514 C C . ALA A 1 343 ? -15.130 -7.633 25.341 1.00 89.31 343 ALA A C 1
ATOM 2516 O O . ALA A 1 343 ? -15.466 -6.462 25.181 1.00 89.31 343 ALA A O 1
ATOM 2517 N N . ARG A 1 344 ? -15.985 -8.655 25.199 1.00 91.81 344 ARG A N 1
ATOM 2518 C CA . ARG A 1 344 ? -17.433 -8.484 25.004 1.00 91.81 344 ARG A CA 1
ATOM 2519 C C . ARG A 1 344 ? -18.097 -7.975 26.285 1.00 91.81 344 ARG A C 1
ATOM 2521 O O . ARG A 1 344 ? -17.903 -8.552 27.362 1.00 91.81 344 ARG A O 1
ATOM 2528 N N . GLU A 1 345 ? -18.925 -6.952 26.142 1.00 92.31 345 GLU A N 1
ATOM 2529 C CA . GLU A 1 345 ? -19.743 -6.357 27.196 1.00 92.31 345 GLU A CA 1
ATOM 2530 C C . GLU A 1 345 ? -21.099 -7.072 27.309 1.00 92.31 345 GLU A C 1
ATOM 2532 O O . GLU A 1 345 ? -21.624 -7.638 26.346 1.00 92.31 345 GLU A O 1
ATOM 2537 N N . VAL A 1 346 ? -21.688 -7.071 28.507 1.00 89.12 346 VAL A N 1
ATOM 2538 C CA . VAL A 1 346 ? -22.992 -7.722 28.741 1.00 89.12 346 VAL A CA 1
ATOM 2539 C C . VAL A 1 346 ? -24.124 -6.930 28.082 1.00 89.12 346 VAL A C 1
ATOM 2541 O O . VAL A 1 346 ? -25.020 -7.511 27.474 1.00 89.12 346 VAL A O 1
ATOM 2544 N N . GLY A 1 347 ? -24.076 -5.601 28.188 1.00 90.50 347 GLY A N 1
ATOM 2545 C CA . GLY A 1 347 ? -25.042 -4.697 27.568 1.00 90.50 347 GLY A CA 1
ATOM 2546 C C . GLY A 1 347 ? -24.587 -4.190 26.203 1.00 90.50 347 GLY A C 1
ATOM 2547 O O . GLY A 1 347 ? -23.446 -4.396 25.793 1.00 90.50 347 GLY A O 1
ATOM 2548 N N . THR A 1 348 ? -25.487 -3.493 25.517 1.00 93.00 348 THR A N 1
ATOM 2549 C CA . THR A 1 348 ? -25.147 -2.696 24.338 1.00 93.00 348 THR A CA 1
ATOM 2550 C C . THR A 1 348 ? -24.343 -1.476 24.775 1.00 93.00 348 THR A C 1
ATOM 2552 O O . THR A 1 348 ? -24.814 -0.673 25.581 1.00 93.00 348 THR A O 1
ATOM 2555 N N . VAL A 1 349 ? -23.130 -1.342 24.249 1.00 94.38 349 VAL A N 1
ATOM 2556 C CA . VAL A 1 349 ? -22.211 -0.230 24.542 1.00 94.38 349 VAL A CA 1
ATOM 2557 C C . VAL A 1 349 ? -21.952 0.651 23.324 1.00 94.38 349 VAL A C 1
ATOM 2559 O O . VAL A 1 349 ? -21.540 1.797 23.490 1.00 94.38 349 VAL A O 1
ATOM 2562 N N . THR A 1 350 ? -22.244 0.142 22.127 1.00 94.25 350 THR A N 1
ATOM 2563 C CA . THR A 1 350 ? -22.118 0.867 20.864 1.00 94.25 350 THR A CA 1
ATOM 2564 C C . THR A 1 350 ? -23.450 0.789 20.123 1.00 94.25 350 THR A C 1
ATOM 2566 O O . THR A 1 350 ? -23.966 -0.296 19.866 1.00 94.25 350 THR A O 1
ATOM 2569 N N . THR A 1 351 ? -24.038 1.944 19.807 1.00 93.81 351 THR A N 1
ATOM 2570 C CA . THR A 1 351 ? -25.390 2.035 19.220 1.00 93.81 351 THR A CA 1
ATOM 2571 C C . THR A 1 351 ? -25.395 2.454 17.753 1.00 93.81 351 THR A C 1
ATOM 2573 O O . THR A 1 351 ? -26.413 2.310 17.084 1.00 93.81 351 THR A O 1
ATOM 2576 N N . SER A 1 352 ? -24.277 2.969 17.249 1.00 94.94 352 SER A N 1
ATOM 2577 C CA . SER A 1 352 ? -24.087 3.395 15.862 1.00 94.94 352 SER A CA 1
ATOM 2578 C C . SER A 1 352 ? -22.706 2.968 15.379 1.00 94.94 352 SER A C 1
ATOM 2580 O O . SER A 1 352 ? -21.798 2.803 16.195 1.00 94.94 352 SER A O 1
ATOM 2582 N N . ALA A 1 353 ? -22.546 2.815 14.064 1.00 95.00 353 ALA A N 1
ATOM 2583 C CA . ALA A 1 353 ? -21.239 2.578 13.462 1.00 95.00 353 ALA A CA 1
ATOM 2584 C C . ALA A 1 353 ? -20.243 3.672 13.903 1.00 95.00 353 ALA A C 1
ATOM 2586 O O . ALA A 1 353 ? -20.626 4.848 13.933 1.00 95.00 353 ALA A O 1
ATOM 2587 N N . PRO A 1 354 ? -18.994 3.320 14.255 1.00 96.50 354 PRO A N 1
ATOM 2588 C CA . PRO A 1 354 ? -17.937 4.304 14.447 1.00 96.50 354 PRO A CA 1
ATOM 2589 C C . PRO A 1 354 ? -17.736 5.133 13.171 1.00 96.50 354 PRO A C 1
ATOM 2591 O O . PRO A 1 354 ? -17.930 4.632 12.064 1.00 96.50 354 PRO A O 1
ATOM 2594 N N . THR A 1 355 ? -17.356 6.399 13.318 1.00 96.56 355 THR A N 1
ATOM 2595 C CA . THR A 1 355 ? -17.195 7.335 12.196 1.00 96.56 355 THR A CA 1
ATOM 2596 C C . THR A 1 355 ? -15.832 8.011 12.234 1.00 96.56 355 THR A C 1
ATOM 2598 O O . THR A 1 355 ? -15.281 8.228 13.314 1.00 96.56 355 THR A O 1
ATOM 2601 N N . TRP A 1 356 ? -15.342 8.395 11.063 1.00 95.50 356 TRP A N 1
ATOM 2602 C CA . TRP A 1 356 ? -14.129 9.178 10.829 1.00 95.50 356 TRP A CA 1
ATOM 2603 C C . TRP A 1 356 ? -14.421 10.272 9.790 1.00 95.50 356 TRP A C 1
ATOM 2605 O O . TRP A 1 356 ? -15.560 10.398 9.329 1.00 95.50 356 TRP A O 1
ATOM 2615 N N . ALA A 1 357 ? -13.421 11.070 9.413 1.00 94.06 357 ALA A N 1
ATOM 2616 C CA . ALA A 1 357 ? -13.597 12.144 8.430 1.00 94.06 357 ALA A CA 1
ATOM 2617 C C . ALA A 1 357 ? -14.161 11.682 7.065 1.00 94.06 357 ALA A C 1
ATOM 2619 O O . ALA A 1 357 ? -14.901 12.439 6.438 1.00 94.06 357 ALA A O 1
ATOM 2620 N N . GLY A 1 358 ? -13.846 10.457 6.624 1.00 91.19 358 GLY A N 1
ATOM 2621 C CA . GLY A 1 358 ? -14.333 9.869 5.365 1.00 91.19 358 GLY A CA 1
ATOM 2622 C C . GLY A 1 358 ? -15.703 9.179 5.455 1.00 91.19 358 GLY A C 1
ATOM 2623 O O . GLY A 1 358 ? -16.203 8.665 4.460 1.00 91.19 358 GLY A O 1
ATOM 2624 N N . GLY A 1 359 ? -16.348 9.155 6.630 1.00 93.19 359 GLY A N 1
ATOM 2625 C CA . GLY A 1 359 ? -17.693 8.593 6.800 1.00 93.19 359 GLY A CA 1
ATOM 2626 C C . GLY A 1 359 ? -17.812 7.575 7.934 1.00 93.19 359 GLY A C 1
ATOM 2627 O O . GLY A 1 359 ? -17.130 7.664 8.954 1.00 93.19 359 GLY A O 1
ATOM 2628 N N . ALA A 1 360 ? -18.741 6.627 7.799 1.00 95.56 360 ALA A N 1
ATOM 2629 C CA . ALA A 1 360 ? -18.996 5.589 8.800 1.00 95.56 360 ALA A CA 1
ATOM 2630 C C . ALA A 1 360 ? -18.318 4.267 8.420 1.00 95.56 360 ALA A C 1
ATOM 2632 O O . ALA A 1 360 ? -18.428 3.840 7.276 1.00 95.56 360 ALA A O 1
ATOM 2633 N N . PHE A 1 361 ? -17.707 3.585 9.391 1.00 96.25 361 PHE A N 1
ATOM 2634 C CA . PHE A 1 361 ? -17.183 2.224 9.229 1.00 96.25 361 PHE A CA 1
ATOM 2635 C C . PHE A 1 361 ? -18.343 1.223 9.194 1.00 96.25 361 PHE A C 1
ATOM 2637 O O . PHE A 1 361 ? -18.730 0.637 10.212 1.00 96.25 361 PHE A O 1
ATOM 2644 N N . THR A 1 362 ? -18.979 1.081 8.032 1.00 94.56 362 THR A N 1
ATOM 2645 C CA . THR A 1 362 ? -20.175 0.246 7.872 1.00 94.56 362 THR A CA 1
ATOM 2646 C C . THR A 1 362 ? -19.879 -1.239 8.037 1.00 94.56 362 THR A C 1
ATOM 2648 O O . THR A 1 362 ? -20.752 -1.953 8.544 1.00 94.56 362 THR A O 1
ATOM 2651 N N . HIS A 1 363 ? -18.658 -1.693 7.717 1.00 93.94 363 HIS A N 1
ATOM 2652 C CA . HIS A 1 363 ? -18.232 -3.078 7.925 1.00 93.94 363 HIS A CA 1
ATOM 2653 C C . HIS A 1 363 ? -18.441 -3.531 9.374 1.00 93.94 363 HIS A C 1
ATOM 2655 O O . HIS A 1 363 ? -18.963 -4.620 9.611 1.00 93.94 363 HIS A O 1
ATOM 2661 N N . VAL A 1 364 ? -18.151 -2.660 10.349 1.00 94.44 364 VAL A N 1
ATOM 2662 C CA . VAL A 1 364 ? -18.323 -2.944 11.785 1.00 94.44 364 VAL A CA 1
ATOM 2663 C C . VAL A 1 364 ? -19.732 -3.455 12.096 1.00 94.44 364 VAL A C 1
ATOM 2665 O O . VAL A 1 364 ? -19.895 -4.360 12.908 1.00 94.44 364 VAL A O 1
ATOM 2668 N N . THR A 1 365 ? -20.757 -2.910 11.434 1.00 94.25 365 THR A N 1
ATOM 2669 C CA . THR A 1 365 ? -22.163 -3.273 11.688 1.00 94.25 365 THR A CA 1
ATOM 2670 C C . THR A 1 365 ? -22.572 -4.627 11.114 1.00 94.25 365 THR A C 1
ATOM 2672 O O . THR A 1 365 ? -23.631 -5.148 11.469 1.00 94.25 365 THR A O 1
ATOM 2675 N N . THR A 1 366 ? -21.737 -5.204 10.249 1.00 92.75 366 THR A N 1
ATOM 2676 C CA . THR A 1 366 ? -21.939 -6.538 9.672 1.00 92.75 366 THR A CA 1
ATOM 2677 C C . THR A 1 366 ? -21.424 -7.650 10.587 1.00 92.75 366 THR A C 1
ATOM 2679 O O . THR A 1 366 ? -21.842 -8.800 10.451 1.00 92.75 366 THR A O 1
ATOM 2682 N N . LEU A 1 367 ? -20.566 -7.312 11.558 1.00 92.38 367 LEU A N 1
ATOM 2683 C CA . LEU A 1 367 ? -19.995 -8.270 12.496 1.00 92.38 367 LEU A CA 1
ATOM 2684 C C . LEU A 1 367 ? -21.012 -8.725 13.545 1.00 92.38 367 LEU A C 1
ATOM 2686 O O . LEU A 1 367 ? -21.820 -7.947 14.058 1.00 92.38 367 LEU A O 1
ATOM 2690 N N . ALA A 1 368 ? -20.926 -9.997 13.927 1.00 92.56 368 ALA A N 1
ATOM 2691 C CA . ALA A 1 368 ? -21.736 -10.540 15.008 1.00 92.56 368 ALA A CA 1
ATOM 2692 C C . ALA A 1 368 ? -21.477 -9.784 16.322 1.00 92.56 368 ALA A C 1
ATOM 2694 O O . ALA A 1 368 ? -20.337 -9.469 16.660 1.00 92.56 368 ALA A O 1
ATOM 2695 N N . ASP A 1 369 ? -22.545 -9.511 17.076 1.00 93.00 369 ASP A N 1
ATOM 2696 C CA . ASP A 1 369 ? -22.482 -8.859 18.388 1.00 93.00 369 ASP A CA 1
ATOM 2697 C C . ASP A 1 369 ? -21.755 -7.499 18.422 1.00 93.00 369 ASP A C 1
ATOM 2699 O O . ASP A 1 369 ? -21.393 -7.040 19.504 1.00 93.00 369 ASP A O 1
ATOM 2703 N N . TRP A 1 370 ? -21.574 -6.807 17.290 1.00 94.25 370 TRP A N 1
ATOM 2704 C CA . TRP A 1 370 ? -20.797 -5.558 17.216 1.00 94.25 370 TRP A CA 1
ATOM 2705 C C . TRP A 1 370 ? -21.212 -4.508 18.265 1.00 94.25 370 TRP A C 1
ATOM 2707 O O . TRP A 1 370 ? -20.381 -3.836 18.871 1.00 94.25 370 TRP A O 1
ATOM 2717 N N . GLN A 1 371 ? -22.505 -4.431 18.585 1.00 96.56 371 GLN A N 1
ATOM 2718 C CA . GLN A 1 371 ? -23.066 -3.525 19.594 1.00 96.56 371 GLN A CA 1
ATOM 2719 C C . GLN A 1 371 ? -22.563 -3.776 21.031 1.00 96.56 371 GLN A C 1
ATOM 2721 O O . GLN A 1 371 ? -22.675 -2.898 21.893 1.00 96.56 371 GLN A O 1
ATOM 2726 N N . HIS A 1 372 ? -22.024 -4.965 21.304 1.00 95.44 372 HIS A N 1
ATOM 2727 C CA . HIS A 1 372 ? -21.489 -5.394 22.598 1.00 95.44 372 HIS A CA 1
ATOM 2728 C C . HIS A 1 372 ? -19.983 -5.158 22.746 1.00 95.44 372 HIS A C 1
ATOM 2730 O O . HIS A 1 372 ? -19.404 -5.543 23.760 1.00 95.44 372 HIS A O 1
ATOM 2736 N N . TYR A 1 373 ? -19.339 -4.526 21.770 1.00 94.81 373 TYR A N 1
ATOM 2737 C CA . TYR A 1 373 ? -17.924 -4.188 21.837 1.00 94.81 373 TYR A CA 1
ATOM 2738 C C . TYR A 1 373 ? -17.719 -2.679 21.863 1.00 94.81 373 TYR A C 1
ATOM 2740 O O . TYR A 1 373 ? -18.541 -1.908 21.364 1.00 94.81 373 TYR A O 1
ATOM 2748 N N . ARG A 1 374 ? -16.608 -2.248 22.465 1.00 94.50 374 ARG A N 1
ATOM 2749 C CA . ARG A 1 374 ? -16.160 -0.855 22.425 1.00 94.50 374 ARG A CA 1
ATOM 2750 C C . ARG A 1 374 ? -15.148 -0.706 21.302 1.00 94.50 374 ARG A C 1
ATOM 2752 O O . ARG A 1 374 ? -14.302 -1.576 21.116 1.00 94.50 374 ARG A O 1
ATOM 2759 N N . TYR A 1 375 ? -15.216 0.415 20.602 1.00 96.06 375 TYR A N 1
ATOM 2760 C CA . TYR A 1 375 ? -14.339 0.704 19.476 1.00 96.06 375 TYR A CA 1
ATOM 2761 C C . TYR A 1 375 ? -13.519 1.957 19.737 1.00 96.06 375 TYR A C 1
ATOM 2763 O O . TYR A 1 375 ? -13.958 2.883 20.426 1.00 96.06 375 TYR A O 1
ATOM 2771 N N . LYS A 1 376 ? -12.326 1.988 19.155 1.00 95.94 376 LYS A N 1
ATOM 2772 C CA . LYS A 1 376 ? -11.464 3.157 19.120 1.00 95.94 376 LYS A CA 1
ATOM 2773 C C . LYS A 1 376 ? -11.140 3.464 17.666 1.00 95.94 376 LYS A C 1
ATOM 2775 O O . LYS A 1 376 ? -10.568 2.630 16.974 1.00 95.94 376 LYS A O 1
ATOM 2780 N N . VAL A 1 377 ? -11.529 4.656 17.230 1.00 97.06 377 VAL A N 1
ATOM 2781 C CA . VAL A 1 377 ? -11.208 5.164 15.896 1.00 97.06 377 VAL A CA 1
ATOM 2782 C C . VAL A 1 377 ? -9.889 5.918 15.957 1.00 97.06 377 VAL A C 1
ATOM 2784 O O . VAL A 1 377 ? -9.638 6.688 16.891 1.00 97.06 377 VAL A O 1
ATOM 2787 N N . PHE A 1 378 ? -9.072 5.676 14.948 1.00 97.50 378 PHE A N 1
ATOM 2788 C CA . PHE A 1 378 ? -7.815 6.332 14.669 1.00 97.50 378 PHE A CA 1
ATOM 2789 C C . PHE A 1 378 ? -7.896 6.915 13.266 1.00 97.50 378 PHE A C 1
ATOM 2791 O O . PHE A 1 378 ? -8.336 6.237 12.344 1.00 97.50 378 PHE A O 1
ATOM 2798 N N . GLU A 1 379 ? -7.475 8.160 13.097 1.00 96.50 379 GLU A N 1
ATOM 2799 C CA . GLU A 1 379 ? -7.438 8.793 11.785 1.00 96.50 379 GLU A CA 1
ATOM 2800 C C . GLU A 1 379 ? -6.190 9.657 11.644 1.00 96.50 379 GLU A C 1
ATOM 2802 O O . GLU A 1 379 ? -5.671 10.193 12.629 1.00 96.50 379 GLU A O 1
ATOM 2807 N N . THR A 1 380 ? -5.682 9.765 10.421 1.00 96.75 380 THR A N 1
ATOM 2808 C CA . THR A 1 380 ? -4.527 10.607 10.104 1.00 96.75 380 THR A CA 1
ATOM 2809 C C . THR A 1 380 ? -4.472 10.928 8.616 1.00 96.75 380 THR A C 1
ATOM 2811 O O . THR A 1 380 ? -4.995 10.185 7.787 1.00 96.75 380 THR A O 1
ATOM 2814 N N . VAL A 1 381 ? -3.794 12.022 8.275 1.00 96.62 381 VAL A N 1
ATOM 2815 C CA . VAL A 1 381 ? -3.430 12.366 6.898 1.00 96.62 381 VAL A CA 1
ATOM 2816 C C . VAL A 1 381 ? -1.916 12.254 6.782 1.00 96.62 381 VAL A C 1
ATOM 2818 O O . VAL A 1 381 ? -1.181 12.973 7.460 1.00 96.62 381 VAL A O 1
ATOM 2821 N N . THR A 1 382 ? -1.446 11.341 5.936 1.00 96.44 382 THR A N 1
ATOM 2822 C CA . THR A 1 382 ? -0.017 11.082 5.730 1.00 96.44 382 THR A CA 1
ATOM 2823 C C . THR A 1 382 ? 0.427 11.670 4.395 1.00 96.44 382 THR A C 1
ATOM 2825 O O . THR A 1 382 ? -0.057 11.223 3.355 1.00 96.44 382 THR A O 1
ATOM 2828 N N . PRO A 1 383 ? 1.341 12.655 4.387 1.00 95.12 383 PRO A N 1
ATOM 2829 C CA . PRO A 1 383 ? 1.865 13.217 3.151 1.00 95.12 383 PRO A CA 1
ATOM 2830 C C . PRO A 1 383 ? 2.828 12.242 2.468 1.00 95.12 383 PRO A C 1
ATOM 2832 O O . PRO A 1 383 ? 3.703 11.655 3.111 1.00 95.12 383 PRO A O 1
ATOM 2835 N N . LEU A 1 384 ? 2.730 12.139 1.146 1.00 92.62 384 LEU A N 1
ATOM 2836 C CA . LEU A 1 384 ? 3.655 11.375 0.317 1.00 92.62 384 LEU A CA 1
ATOM 2837 C C . LEU A 1 384 ? 4.889 12.236 0.026 1.00 92.62 384 LEU A C 1
ATOM 2839 O O . LEU A 1 384 ? 4.960 12.952 -0.970 1.00 92.62 384 LEU A O 1
ATOM 2843 N N . ARG A 1 385 ? 5.884 12.202 0.916 1.00 89.31 385 ARG A N 1
ATOM 2844 C CA . ARG A 1 385 ? 7.044 13.117 0.865 1.00 89.31 385 ARG A CA 1
ATOM 2845 C C . ARG A 1 385 ? 7.791 13.077 -0.467 1.00 89.31 385 ARG A C 1
ATOM 2847 O O . ARG A 1 385 ? 8.124 14.132 -1.002 1.00 89.31 385 ARG A O 1
ATOM 2854 N N . ASN A 1 386 ? 7.998 11.884 -1.023 1.00 86.25 386 ASN A N 1
ATOM 2855 C CA . ASN A 1 386 ? 8.690 11.715 -2.305 1.00 86.25 386 ASN A CA 1
ATOM 2856 C C . ASN A 1 386 ? 7.861 12.220 -3.496 1.00 86.25 386 ASN A C 1
ATOM 2858 O O . ASN A 1 386 ? 8.420 12.547 -4.540 1.00 86.25 386 ASN A O 1
ATOM 2862 N N . MET A 1 387 ? 6.541 12.327 -3.328 1.00 84.12 387 MET A N 1
ATOM 2863 C CA . MET A 1 387 ? 5.642 12.944 -4.301 1.00 84.12 387 MET A CA 1
ATOM 2864 C C . MET A 1 387 ? 5.545 14.459 -4.134 1.00 84.12 387 MET A C 1
ATOM 2866 O O . MET A 1 387 ? 5.175 15.126 -5.084 1.00 84.12 387 MET A O 1
ATOM 2870 N N . ILE A 1 388 ? 5.897 15.029 -2.982 1.00 84.06 388 ILE A N 1
ATOM 2871 C CA . ILE A 1 388 ? 5.891 16.485 -2.781 1.00 84.06 388 ILE A CA 1
ATOM 2872 C C . ILE A 1 388 ? 7.241 17.094 -3.194 1.00 84.06 388 ILE A C 1
ATOM 2874 O O . ILE A 1 388 ? 7.291 18.102 -3.896 1.00 84.06 388 ILE A O 1
ATOM 2878 N N . TRP A 1 389 ? 8.363 16.481 -2.804 1.00 76.44 389 TRP A N 1
ATOM 2879 C CA . TRP A 1 389 ? 9.716 17.032 -3.000 1.00 76.44 389 TRP A CA 1
ATOM 2880 C C . TRP A 1 389 ? 10.371 16.624 -4.327 1.00 76.44 389 TRP A C 1
ATOM 2882 O O . TRP A 1 389 ? 11.495 16.143 -4.376 1.00 76.44 389 TRP A O 1
ATOM 2892 N N . ARG A 1 390 ? 9.648 16.846 -5.421 1.00 62.97 390 ARG A N 1
ATOM 2893 C CA . ARG A 1 390 ? 9.907 16.335 -6.782 1.00 62.97 390 ARG A CA 1
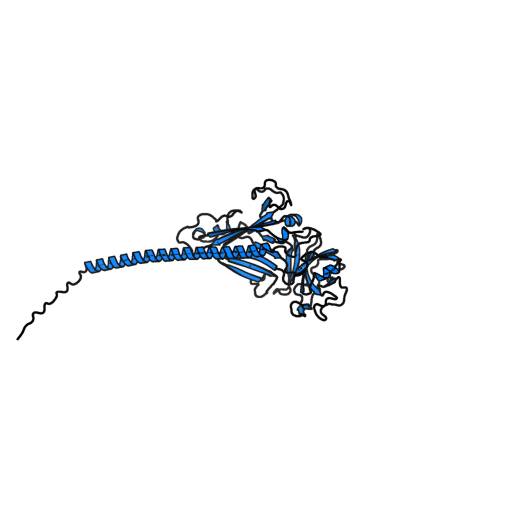ATOM 2894 C C . ARG A 1 390 ? 11.064 16.985 -7.555 1.00 62.97 390 ARG A C 1
ATOM 2896 O O . ARG A 1 390 ? 11.162 16.754 -8.760 1.00 62.97 390 ARG A O 1
ATOM 2903 N N . GLN A 1 391 ? 11.850 17.851 -6.917 1.00 43.75 391 GLN A N 1
ATOM 2904 C CA . GLN A 1 391 ? 12.780 18.770 -7.588 1.00 43.75 391 GLN A CA 1
ATOM 2905 C C . GLN A 1 391 ? 14.239 18.364 -7.432 1.00 43.75 391 GLN A C 1
ATOM 2907 O O . GLN A 1 391 ? 14.658 18.108 -6.280 1.00 43.75 391 GLN A O 1
#

Radius of gyration: 32.14 Å; chains: 1; bounding box: 70×63×134 Å